Protein AF-A0A1V8SUC1-F1 (afdb_monomer)

pLDDT: mean 77.61, std 14.6, range [40.81, 97.5]

Secondary structure (DSSP, 8-state):
--HHHHHHHHHHHHHHHHHHHHHHIIIIIGGGGTTS-HHHHHHHHHHHHHHHHHHHHHHHHHHHHHHHHHHHH-GGGHHHHHHHHHHHHHHHHIIIIIIHHHHHHHHHHTT-HHHHTSTTHHHHHHHHHHHHHHHHHHHHHHHHHHHHHHHHHHSPPTTS-HHHHHHHHHHHHHTTT-STT--HHHHHTTTT-HHHHHHHHHHHHHHHHHHH--HHHHHHHHHHHHHHHHHHHHHHHH-SS-HHHHHHHHHHHHHHHHHHHHHHS--SSSS-TTHHHHHHHHHHHHT-SS--HHHHHHHHHHHHHHHHHHHHH--STTHHHHHHHHHHH--HHHHHHHHHHHHHHHHHHHHHHHHHHHTT-S--SS-HHHHHHHHHHHHHHHHHHHS---STTSSTTSSS--

Foldseek 3Di:
DDPLVVLLVLQQVLLVVLLVLLQCCLPPPLVVLLPPQLLPNLVVLLVSVVVCCVVNVVSLVSNLVSLCVNLVVPVVLNVLSVLLSVLSVVLVCLCVPPLVVLNVVSNVSNPDPPLSPDPCSSVSNSVSSNVSSVSSNVNSVSSNSSSVSSVCVVDVHPPDDPQVVLLVVLLVVVVVPPALQFHCVLLVVLVPALLLSLLSLLQSLLVCCVVVVDVVSVVSSVVSLVSNVVSLVVVVVPPPPVCLVCLLVQLNSLVSNQRCCQPRPDDPDNGRPCVVVNQVSLVSQVPDPDRDPSNLRSLSSCLVVLLVVCLVPLDQVCLVSNCVSQVSVVPPVSNLSSVLSSVLSVLVVLVVVVVVCVVVDDDDPDDNVVSVVVNVVSVVVVVVVVPPPPDDPPPVPPPDDD

Radius of gyration: 34.08 Å; Cα contacts (8 Å, |Δi|>4): 404; chains: 1; bounding box: 77×60×103 Å

Structure (mmCIF, N/CA/C/O backbone):
data_AF-A0A1V8SUC1-F1
#
_entry.id   AF-A0A1V8SUC1-F1
#
loop_
_atom_site.group_PDB
_atom_site.id
_atom_site.type_symbol
_atom_site.label_atom_id
_atom_site.label_alt_id
_atom_site.label_comp_id
_atom_site.label_asym_id
_atom_site.label_entity_id
_atom_site.label_seq_id
_atom_site.pdbx_PDB_ins_code
_atom_site.Cartn_x
_atom_site.Cartn_y
_atom_site.Cartn_z
_atom_site.occupancy
_atom_site.B_iso_or_equiv
_atom_site.auth_seq_id
_atom_site.auth_comp_id
_atom_site.auth_asym_id
_atom_site.auth_atom_id
_atom_site.pdbx_PDB_model_num
ATOM 1 N N . MET A 1 1 ? 13.443 3.531 5.969 1.00 49.88 1 MET A N 1
ATOM 2 C CA . MET A 1 1 ? 11.975 3.545 5.802 1.00 49.88 1 MET A CA 1
ATOM 3 C C . MET A 1 1 ? 11.534 4.995 5.848 1.00 49.88 1 MET A C 1
ATOM 5 O O . MET A 1 1 ? 11.920 5.682 6.786 1.00 49.88 1 MET A O 1
ATOM 9 N N . ASP A 1 2 ? 10.796 5.466 4.845 1.00 77.12 2 ASP A N 1
ATOM 10 C CA . ASP A 1 2 ? 10.351 6.862 4.788 1.00 77.12 2 ASP A CA 1
ATOM 11 C C . ASP A 1 2 ? 9.367 7.158 5.928 1.00 77.12 2 ASP A C 1
ATOM 13 O O . ASP A 1 2 ? 8.408 6.416 6.148 1.00 77.12 2 ASP A O 1
ATOM 17 N N . LEU A 1 3 ? 9.598 8.248 6.661 1.00 77.94 3 LEU A N 1
ATOM 18 C CA . LEU A 1 3 ? 8.814 8.624 7.844 1.00 77.94 3 LEU A CA 1
ATOM 19 C C . LEU A 1 3 ? 7.289 8.731 7.578 1.00 77.94 3 LEU A C 1
ATOM 21 O O . LEU A 1 3 ? 6.513 8.285 8.426 1.00 77.94 3 LEU A O 1
ATOM 25 N N . PRO A 1 4 ? 6.814 9.206 6.404 1.00 77.69 4 PRO A N 1
ATOM 26 C CA . PRO A 1 4 ? 5.391 9.163 6.053 1.00 77.69 4 PRO A CA 1
ATOM 27 C C . PRO A 1 4 ? 4.827 7.748 5.888 1.00 77.69 4 PRO A C 1
ATOM 29 O O . PRO A 1 4 ? 3.684 7.504 6.268 1.00 77.69 4 PRO A O 1
ATOM 32 N N . LEU A 1 5 ? 5.608 6.805 5.355 1.00 77.69 5 LEU A N 1
ATOM 33 C CA . LEU A 1 5 ? 5.173 5.415 5.219 1.00 77.69 5 LEU A CA 1
ATOM 34 C C . LEU A 1 5 ? 5.042 4.761 6.599 1.00 77.69 5 LEU A C 1
ATOM 36 O O . LEU A 1 5 ? 4.023 4.141 6.892 1.00 77.69 5 LEU A O 1
ATOM 40 N N . ALA A 1 6 ? 6.026 4.973 7.478 1.00 77.25 6 ALA A N 1
ATOM 41 C CA . ALA A 1 6 ? 5.970 4.494 8.859 1.00 77.25 6 ALA A CA 1
ATOM 42 C C . ALA A 1 6 ? 4.738 5.046 9.601 1.00 77.25 6 ALA A C 1
ATOM 44 O O . ALA A 1 6 ? 4.017 4.300 10.264 1.00 77.25 6 ALA A O 1
ATOM 45 N N . ALA A 1 7 ? 4.439 6.338 9.431 1.00 85.38 7 ALA A N 1
ATOM 46 C CA . ALA A 1 7 ? 3.251 6.950 10.013 1.00 85.38 7 ALA A CA 1
ATOM 47 C C . ALA A 1 7 ? 1.945 6.350 9.459 1.00 85.38 7 ALA A C 1
ATOM 49 O O . ALA A 1 7 ? 1.011 6.146 10.229 1.00 85.38 7 ALA A O 1
ATOM 50 N N . GLN A 1 8 ? 1.871 6.006 8.167 1.00 85.44 8 GLN A N 1
ATOM 51 C CA . GLN A 1 8 ? 0.709 5.309 7.587 1.00 85.44 8 GLN A CA 1
ATOM 52 C C . GLN A 1 8 ? 0.531 3.902 8.164 1.00 85.44 8 GLN A C 1
ATOM 54 O O . GLN A 1 8 ? -0.590 3.519 8.505 1.00 85.44 8 GLN A O 1
ATOM 59 N N . MET A 1 9 ? 1.631 3.156 8.322 1.00 85.31 9 MET A N 1
ATOM 60 C CA . MET A 1 9 ? 1.613 1.811 8.908 1.00 85.31 9 MET A CA 1
ATOM 61 C C . MET A 1 9 ? 1.218 1.809 10.388 1.00 85.31 9 MET A C 1
ATOM 63 O O . MET A 1 9 ? 0.755 0.791 10.891 1.00 85.31 9 MET A O 1
ATOM 67 N N . LEU A 1 10 ? 1.358 2.939 11.085 1.00 86.31 10 LEU A N 1
ATOM 68 C CA . LEU A 1 10 ? 0.874 3.100 12.455 1.00 86.31 10 LEU A CA 1
ATOM 69 C C . LEU A 1 10 ? -0.571 3.600 12.493 1.00 86.31 10 LEU A C 1
ATOM 71 O O . LEU A 1 10 ? -1.416 2.997 13.152 1.00 86.31 10 LEU A O 1
ATOM 75 N N . ALA A 1 11 ? -0.866 4.690 11.787 1.00 87.19 11 ALA A N 1
ATOM 76 C CA . ALA A 1 11 ? -2.147 5.385 11.848 1.00 87.19 11 ALA A CA 1
ATOM 77 C C . ALA A 1 11 ? -3.321 4.480 11.449 1.00 87.19 11 ALA A C 1
ATOM 79 O O . ALA A 1 11 ? -4.307 4.366 12.180 1.00 87.19 11 ALA A O 1
ATOM 80 N N . ILE A 1 12 ? -3.195 3.803 10.307 1.00 86.62 12 ILE A N 1
ATOM 81 C CA . ILE A 1 12 ? -4.318 3.126 9.658 1.00 86.62 12 ILE A CA 1
ATOM 82 C C . ILE A 1 12 ? -4.684 1.826 10.388 1.00 86.62 12 ILE A C 1
ATOM 84 O O . ILE A 1 12 ? -5.846 1.682 10.781 1.00 86.62 12 ILE A O 1
ATOM 88 N N . PRO A 1 13 ? -3.734 0.911 10.676 1.00 88.31 13 PRO A N 1
ATOM 89 C CA . PRO A 1 13 ? -4.039 -0.287 11.455 1.00 88.31 13 PRO A CA 1
ATOM 90 C C . PRO A 1 13 ? -4.529 0.038 12.865 1.00 88.31 13 PRO A C 1
ATOM 92 O O . PRO A 1 13 ? -5.421 -0.647 13.362 1.00 88.31 13 PRO A O 1
ATOM 95 N N . SER A 1 14 ? -4.021 1.107 13.493 1.00 87.69 14 SER A N 1
ATOM 96 C CA . SER A 1 14 ? -4.481 1.506 14.828 1.00 87.69 14 SER A CA 1
ATOM 97 C C . SER A 1 14 ? -5.975 1.828 14.852 1.00 87.69 14 SER A C 1
ATOM 99 O O . SER A 1 14 ? -6.650 1.437 15.798 1.00 87.69 14 SER A O 1
ATOM 101 N N . GLY A 1 15 ? -6.527 2.463 13.810 1.00 88.69 15 GLY A N 1
ATOM 102 C CA . GLY A 1 15 ? -7.973 2.703 13.705 1.00 88.69 15 GLY A CA 1
ATOM 103 C C . GLY A 1 15 ? -8.790 1.404 13.715 1.00 88.69 15 GLY A C 1
ATOM 104 O O . GLY A 1 15 ? -9.764 1.280 14.461 1.00 88.69 15 GLY A O 1
ATOM 105 N N . PHE A 1 16 ? -8.346 0.391 12.964 1.00 87.69 16 PHE A N 1
ATOM 106 C CA . PHE A 1 16 ? -8.996 -0.924 12.931 1.00 87.69 16 PHE A CA 1
ATOM 107 C C . PHE A 1 16 ? -8.853 -1.693 14.239 1.00 87.69 16 PHE A C 1
ATOM 109 O O . PHE A 1 16 ? -9.832 -2.275 14.709 1.00 87.69 16 PHE A O 1
ATOM 116 N N . ILE A 1 17 ? -7.665 -1.683 14.845 1.00 86.81 17 ILE A N 1
ATOM 117 C CA . ILE A 1 17 ? -7.413 -2.367 16.117 1.00 86.81 17 ILE A CA 1
ATOM 118 C C . ILE A 1 17 ? -8.245 -1.721 17.223 1.00 86.81 17 ILE A C 1
ATOM 120 O O . ILE A 1 17 ? -8.962 -2.427 17.927 1.00 86.81 17 ILE A O 1
ATOM 124 N N . LEU A 1 18 ? -8.225 -0.390 17.341 1.00 88.44 18 LEU A N 1
ATOM 125 C CA . LEU A 1 18 ? -9.036 0.343 18.313 1.00 88.44 18 LEU A CA 1
ATOM 126 C C . LEU A 1 18 ? -10.529 0.076 18.099 1.00 88.44 18 LEU A C 1
ATOM 128 O O . LEU A 1 18 ? -11.247 -0.214 19.056 1.00 88.44 18 LEU A O 1
ATOM 132 N N . GLY A 1 19 ? -11.008 0.137 16.856 1.00 87.88 19 GLY A N 1
ATOM 133 C CA . GLY A 1 19 ? -12.399 -0.155 16.517 1.00 87.88 19 GLY A CA 1
ATOM 134 C C . GLY A 1 19 ? -12.823 -1.568 16.917 1.00 87.88 19 GLY A C 1
ATOM 135 O O . GLY A 1 19 ? -13.803 -1.748 17.644 1.00 87.88 19 GLY A O 1
ATOM 136 N N . SER A 1 20 ? -12.028 -2.559 16.514 1.00 83.62 20 SER A N 1
ATOM 137 C CA . SER A 1 20 ? -12.277 -3.979 16.781 1.00 83.62 20 SER A CA 1
ATOM 138 C C . SER A 1 20 ? -12.197 -4.301 18.268 1.00 83.62 20 SER A C 1
ATOM 140 O O . SER A 1 20 ? -13.056 -5.007 18.783 1.00 83.62 20 SER A O 1
ATOM 142 N N . TYR A 1 21 ? -11.220 -3.739 18.985 1.00 85.81 21 TYR A N 1
ATOM 143 C CA . TYR A 1 21 ? -11.083 -3.928 20.427 1.00 85.81 21 TYR A CA 1
ATOM 144 C C . TYR A 1 21 ? -12.356 -3.479 21.151 1.00 85.81 21 TYR A C 1
ATOM 146 O O . TYR A 1 21 ? -12.912 -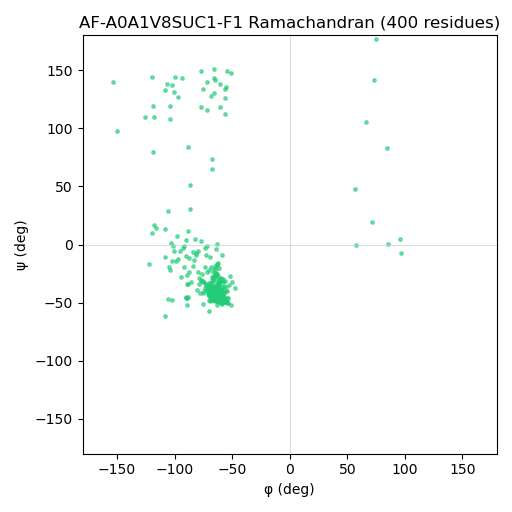4.227 21.949 1.00 85.81 21 TYR A O 1
ATOM 154 N N . ASN A 1 22 ? -12.881 -2.292 20.827 1.00 85.19 22 ASN A N 1
ATOM 155 C CA . ASN A 1 22 ? -14.123 -1.815 21.436 1.00 85.19 22 ASN A CA 1
ATOM 156 C C . ASN A 1 22 ? -15.319 -2.729 21.088 1.00 85.19 22 ASN A C 1
ATOM 158 O O . ASN A 1 22 ? -16.094 -3.079 21.977 1.00 85.19 22 ASN A O 1
ATOM 162 N N . ALA A 1 23 ? -15.446 -3.174 19.835 1.00 82.44 23 ALA A N 1
ATOM 163 C CA . ALA A 1 23 ? -16.542 -4.050 19.415 1.00 82.44 23 ALA A CA 1
ATOM 164 C C . ALA A 1 23 ? -16.494 -5.442 20.076 1.00 82.44 23 ALA A C 1
ATOM 166 O O . ALA A 1 23 ? -17.511 -5.916 20.577 1.00 82.44 23 ALA A O 1
ATOM 167 N N . VAL A 1 24 ? -15.319 -6.076 20.144 1.00 81.44 24 VAL A N 1
ATOM 168 C CA . VAL A 1 24 ? -15.150 -7.450 20.648 1.00 81.44 24 VAL A CA 1
ATOM 169 C C . VAL A 1 24 ? -15.570 -7.579 22.112 1.00 81.44 24 VAL A C 1
ATOM 171 O O . VAL A 1 24 ? -16.297 -8.511 22.448 1.00 81.44 24 VAL A O 1
ATOM 174 N N . PHE A 1 25 ? -15.183 -6.647 22.989 1.00 81.75 25 PHE A N 1
ATOM 175 C CA . PHE A 1 25 ? -15.621 -6.696 24.392 1.00 81.75 25 PHE A CA 1
ATOM 176 C C . PHE A 1 25 ? -17.131 -6.471 24.530 1.00 81.75 25 PHE A C 1
ATOM 178 O O . PHE A 1 25 ? -17.792 -7.162 25.309 1.00 81.75 25 PHE A O 1
ATOM 185 N N . SER A 1 26 ? -17.679 -5.541 23.747 1.00 87.06 26 SER A N 1
ATOM 186 C CA . SER A 1 26 ? -19.110 -5.232 23.726 1.00 87.06 26 SER A CA 1
ATOM 187 C C . SER A 1 26 ? -19.977 -6.370 23.183 1.00 87.06 26 SER A C 1
ATOM 189 O O . SER A 1 26 ? -21.116 -6.515 23.617 1.00 87.06 26 SER A O 1
ATOM 191 N N . GLN A 1 27 ? -19.450 -7.174 22.259 1.00 83.06 27 GLN A N 1
ATOM 192 C CA . GLN A 1 27 ? -20.165 -8.291 21.645 1.00 83.06 27 GLN A CA 1
ATOM 193 C C . GLN A 1 27 ? -19.989 -9.595 22.429 1.00 83.06 27 GLN A C 1
ATOM 195 O O . GLN A 1 27 ? -20.963 -10.299 22.680 1.00 83.06 27 GLN A O 1
ATOM 200 N N . ASN A 1 28 ? -18.755 -9.916 22.826 1.00 77.19 28 ASN A N 1
ATOM 201 C CA . ASN A 1 28 ? -18.405 -11.259 23.292 1.00 77.19 28 ASN A CA 1
ATOM 202 C C . ASN A 1 28 ? -18.248 -11.361 24.811 1.00 77.19 28 ASN A C 1
ATOM 204 O O . ASN A 1 28 ? -18.359 -12.455 25.352 1.00 77.19 28 ASN A O 1
ATOM 208 N N . VAL A 1 29 ? -17.993 -10.256 25.522 1.00 84.75 29 VAL A N 1
ATOM 209 C CA . VAL A 1 29 ? -17.687 -10.302 26.964 1.00 84.75 29 VAL A CA 1
ATOM 210 C C . VAL A 1 29 ? -18.843 -9.762 27.793 1.00 84.75 29 VAL A C 1
ATOM 212 O O . VAL A 1 29 ? -19.428 -10.497 28.584 1.00 84.75 29 VAL A O 1
ATOM 215 N N . ILE A 1 30 ? -19.208 -8.493 27.603 1.00 92.00 30 ILE A N 1
ATOM 216 C CA . ILE A 1 30 ? -20.167 -7.817 28.488 1.00 92.00 30 ILE A CA 1
ATOM 217 C C . ILE A 1 30 ? -21.575 -8.438 28.481 1.00 92.00 30 ILE A C 1
ATOM 219 O O . ILE A 1 30 ? -22.154 -8.530 29.563 1.00 92.00 30 ILE A O 1
ATOM 223 N N . PRO A 1 31 ? -22.137 -8.924 27.355 1.00 92.50 31 PRO A N 1
ATOM 224 C CA . PRO A 1 31 ? -23.471 -9.526 27.370 1.00 92.50 31 PRO A CA 1
ATOM 225 C C . PRO A 1 31 ? -23.605 -10.747 28.288 1.00 92.50 31 PRO A C 1
ATOM 227 O O . PRO A 1 31 ? -24.658 -10.952 28.888 1.00 92.50 31 PRO A O 1
ATOM 230 N N . HIS A 1 32 ? -22.524 -11.511 28.480 1.00 92.06 32 HIS A N 1
ATOM 231 C CA . HIS A 1 32 ? -22.504 -12.645 29.409 1.00 92.06 32 HIS A CA 1
ATOM 232 C C . HIS A 1 32 ? -22.598 -12.211 30.879 1.00 92.06 32 HIS A C 1
ATOM 234 O O . HIS A 1 32 ? -22.980 -13.007 31.734 1.00 92.06 32 HIS A O 1
ATOM 240 N N . LEU A 1 33 ? -22.295 -10.943 31.178 1.00 94.00 33 LEU A N 1
ATOM 241 C CA . LEU A 1 33 ? -22.398 -10.371 32.519 1.00 94.00 33 LEU A CA 1
ATOM 242 C C . LEU A 1 33 ? -23.822 -9.914 32.865 1.00 94.00 33 LEU A C 1
ATOM 244 O O . LEU A 1 33 ? -24.090 -9.658 34.034 1.00 94.00 33 LEU A O 1
ATOM 248 N N . TYR A 1 34 ? -24.741 -9.820 31.895 1.00 95.38 34 TYR A N 1
ATOM 249 C CA . TYR A 1 34 ? -26.107 -9.336 32.144 1.00 95.38 34 TYR A CA 1
ATOM 250 C C . TYR A 1 34 ? -26.932 -10.260 33.038 1.00 95.38 34 TYR A C 1
ATOM 252 O O . TYR A 1 34 ? -27.829 -9.795 33.732 1.00 95.38 34 TYR A O 1
ATOM 260 N N . ASN A 1 35 ? -26.622 -11.554 33.018 1.00 93.50 35 ASN A N 1
ATOM 261 C CA . ASN A 1 35 ? -27.323 -12.564 33.808 1.00 93.50 35 ASN A CA 1
ATOM 262 C C . ASN A 1 35 ? -26.572 -12.907 35.104 1.00 93.50 35 ASN A C 1
ATOM 264 O O . ASN A 1 35 ? -26.927 -13.869 35.780 1.00 93.50 35 ASN A O 1
ATOM 268 N N . GLN A 1 36 ? -25.506 -12.168 35.420 1.00 96.00 36 GLN A N 1
ATOM 269 C CA . GLN A 1 36 ? -24.702 -12.375 36.619 1.00 96.00 36 GLN A CA 1
ATOM 270 C C . GLN A 1 36 ? -25.098 -11.362 37.701 1.00 96.00 36 GLN A C 1
ATOM 272 O O . GLN A 1 36 ? -25.347 -10.199 37.367 1.00 96.00 36 GLN A O 1
ATOM 277 N N . PRO A 1 37 ? -25.090 -11.751 38.989 1.00 95.81 37 PRO A N 1
ATOM 278 C CA . PRO A 1 37 ? -25.285 -10.814 40.093 1.00 95.81 37 PRO A CA 1
ATOM 279 C C . PRO A 1 37 ? -24.294 -9.644 40.028 1.00 95.81 37 PRO A C 1
ATOM 281 O O . PRO A 1 37 ? -23.153 -9.815 39.584 1.00 95.81 37 PRO A O 1
ATOM 284 N N . ALA A 1 38 ? -24.682 -8.464 40.516 1.00 95.25 38 ALA A N 1
ATOM 285 C CA . ALA A 1 38 ? -23.844 -7.262 40.553 1.00 95.25 38 ALA A CA 1
ATOM 286 C C . ALA A 1 38 ? -22.515 -7.493 41.289 1.00 95.25 38 ALA A C 1
ATOM 288 O O . ALA A 1 38 ? -21.490 -6.921 40.909 1.00 95.25 38 ALA A O 1
ATOM 289 N N . SER A 1 39 ? -22.516 -8.381 42.290 1.00 95.19 39 SER A N 1
ATOM 290 C CA . SER A 1 39 ? -21.327 -8.795 43.047 1.00 95.19 39 SER A CA 1
ATOM 291 C C . SER A 1 39 ? -20.284 -9.519 42.191 1.00 95.19 39 SER A C 1
ATOM 293 O O . SER A 1 39 ? -19.109 -9.540 42.547 1.00 95.19 39 SER A O 1
ATOM 295 N N . VAL A 1 40 ? -20.690 -10.074 41.046 1.00 96.25 40 VAL A N 1
ATOM 296 C CA . VAL A 1 40 ? -19.823 -10.773 40.089 1.00 96.25 40 VAL A CA 1
ATOM 297 C C . VAL A 1 40 ? -19.574 -9.915 38.848 1.00 96.25 40 VAL A C 1
ATOM 299 O O . VAL A 1 40 ? -18.433 -9.768 38.409 1.00 96.25 40 VAL A O 1
ATOM 302 N N . SER A 1 41 ? -20.621 -9.315 38.276 1.00 96.62 41 SER A N 1
ATOM 303 C CA . SER A 1 41 ? -20.525 -8.575 37.014 1.00 96.62 41 SER A CA 1
ATOM 304 C C . SER A 1 41 ? -19.719 -7.279 37.142 1.00 96.62 41 SER A C 1
ATOM 306 O O . SER A 1 41 ? -18.897 -6.981 36.270 1.00 96.62 41 SER A O 1
ATOM 308 N N . THR A 1 42 ? -19.895 -6.521 38.229 1.00 96.75 42 THR A N 1
ATOM 309 C CA . THR A 1 42 ? -19.258 -5.202 38.378 1.00 96.75 42 THR A CA 1
ATOM 310 C C . THR A 1 42 ? -17.750 -5.263 38.664 1.00 96.75 42 THR A C 1
ATOM 312 O O . THR A 1 42 ? -17.023 -4.475 38.048 1.00 96.75 42 THR A O 1
ATOM 315 N N . PRO A 1 43 ? -17.202 -6.210 39.461 1.00 96.44 43 PRO A N 1
ATOM 316 C CA . PRO A 1 43 ? -15.750 -6.366 39.583 1.00 96.44 43 PRO A CA 1
ATOM 317 C C . PRO A 1 43 ? -15.084 -6.846 38.288 1.00 96.44 43 PRO A C 1
ATOM 319 O O . PRO A 1 43 ? -14.004 -6.362 37.935 1.00 96.44 43 PRO A O 1
ATOM 322 N N . ILE A 1 44 ? -15.729 -7.756 37.541 1.00 95.19 44 ILE A N 1
ATOM 323 C CA . ILE A 1 44 ? -15.230 -8.199 36.229 1.00 95.19 44 ILE A CA 1
ATOM 324 C C . ILE A 1 44 ? -15.182 -7.010 35.267 1.00 95.19 44 ILE A C 1
ATOM 326 O O . ILE A 1 44 ? -14.148 -6.771 34.639 1.00 95.19 44 ILE A O 1
ATOM 330 N N . PHE A 1 45 ? -16.259 -6.223 35.201 1.00 95.38 45 PHE A N 1
ATOM 331 C CA . PHE A 1 45 ? -16.299 -4.996 34.411 1.00 95.38 45 PHE A CA 1
ATOM 332 C C . PHE A 1 45 ? -15.173 -4.029 34.798 1.00 95.38 45 PHE A C 1
ATOM 334 O O . PHE A 1 45 ? -14.446 -3.563 33.922 1.00 95.38 45 PHE A O 1
ATOM 341 N N . ALA A 1 46 ? -14.982 -3.759 36.093 1.00 95.06 46 ALA A N 1
ATOM 342 C CA . ALA A 1 46 ? -13.943 -2.848 36.567 1.00 95.06 46 ALA A CA 1
ATOM 343 C C . ALA A 1 46 ? -12.539 -3.309 36.137 1.00 95.06 46 ALA A C 1
ATOM 345 O O . ALA A 1 46 ? -11.717 -2.494 35.713 1.00 95.06 46 ALA A O 1
ATOM 346 N N . LYS A 1 47 ? -12.266 -4.619 36.184 1.00 92.88 47 LYS A N 1
ATOM 347 C CA . LYS A 1 47 ? -10.999 -5.192 35.712 1.00 92.88 47 LYS A CA 1
ATOM 348 C C . LYS A 1 47 ? -10.826 -5.023 34.200 1.00 92.88 47 LYS A C 1
ATOM 350 O O . LYS A 1 47 ? -9.778 -4.548 33.767 1.00 92.88 47 LYS A O 1
ATOM 355 N N . VAL A 1 48 ? -11.850 -5.358 33.411 1.00 90.00 48 VAL A N 1
ATOM 356 C CA . VAL A 1 48 ? -11.843 -5.189 31.945 1.00 90.00 48 VAL A CA 1
ATOM 357 C C . VAL A 1 48 ? -11.620 -3.725 31.566 1.00 90.00 48 VAL A C 1
ATOM 359 O O . VAL A 1 48 ? -10.781 -3.433 30.718 1.00 90.00 48 VAL A O 1
ATOM 362 N N . PHE A 1 49 ? -12.314 -2.797 32.226 1.00 91.31 49 PHE A N 1
ATOM 363 C CA . PHE A 1 49 ? -12.190 -1.368 31.962 1.00 91.31 49 PHE A CA 1
ATOM 364 C C . PHE A 1 49 ? -10.780 -0.841 32.256 1.00 91.31 49 PHE A C 1
ATOM 366 O O . PHE A 1 49 ? -10.193 -0.170 31.409 1.00 91.31 49 PHE A O 1
ATOM 373 N N . ASN A 1 50 ? -10.215 -1.167 33.422 1.00 91.19 50 ASN A N 1
ATOM 374 C CA . ASN A 1 50 ? -8.891 -0.676 33.811 1.00 91.19 50 ASN A CA 1
ATOM 375 C C . ASN A 1 50 ? -7.774 -1.254 32.930 1.00 91.19 50 ASN A C 1
ATOM 377 O O . ASN A 1 50 ? -6.879 -0.515 32.523 1.00 91.19 50 ASN A O 1
ATOM 381 N N . ILE A 1 51 ? -7.846 -2.543 32.575 1.00 88.62 51 ILE A N 1
ATOM 382 C CA . ILE A 1 51 ? -6.899 -3.152 31.626 1.00 88.62 51 ILE A C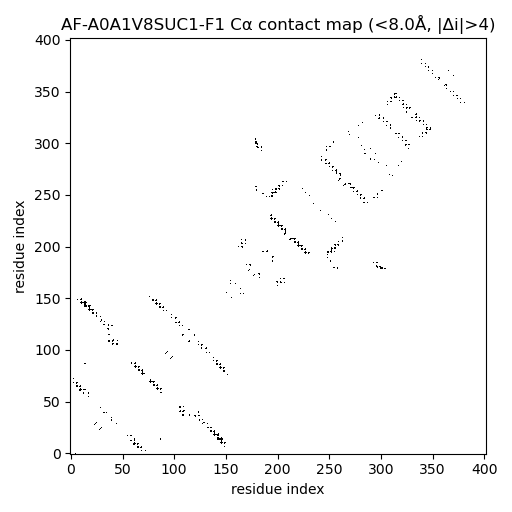A 1
ATOM 383 C C . ILE A 1 51 ? -7.049 -2.502 30.247 1.00 88.62 51 ILE A C 1
ATOM 385 O O . ILE A 1 51 ? -6.058 -2.095 29.643 1.00 88.62 51 ILE A O 1
ATOM 389 N N . GLY A 1 52 ? -8.286 -2.336 29.774 1.00 85.62 52 GLY A N 1
ATOM 390 C CA . GLY A 1 52 ? -8.566 -1.690 28.497 1.00 85.62 52 GLY A CA 1
ATOM 391 C C . GLY A 1 52 ? -8.037 -0.260 28.431 1.00 85.62 52 GLY A C 1
ATOM 392 O O . GLY A 1 52 ? -7.460 0.126 27.419 1.00 85.62 52 GLY A O 1
ATOM 393 N N . ALA A 1 53 ? -8.154 0.519 29.509 1.00 87.38 53 ALA A N 1
ATOM 394 C CA . ALA A 1 53 ? -7.624 1.880 29.571 1.00 87.38 53 ALA A CA 1
ATOM 395 C C . ALA A 1 53 ? -6.096 1.927 29.382 1.00 87.38 53 ALA A C 1
ATOM 397 O O . ALA A 1 53 ? -5.604 2.798 28.662 1.00 87.38 53 ALA A O 1
ATOM 398 N N . LEU A 1 54 ? -5.359 0.967 29.956 1.00 88.25 54 LEU A N 1
ATOM 399 C CA . LEU A 1 54 ? -3.902 0.863 29.810 1.00 88.25 54 LEU A CA 1
ATOM 400 C C . LEU A 1 54 ? -3.465 0.503 28.382 1.00 88.25 54 LEU A C 1
ATOM 402 O O . LEU A 1 54 ? -2.373 0.879 27.971 1.00 88.25 54 LEU A O 1
ATOM 406 N N . THR A 1 55 ? -4.303 -0.200 27.615 1.00 84.81 55 THR A N 1
ATOM 407 C CA . THR A 1 55 ? -4.000 -0.574 26.223 1.00 84.81 55 THR A CA 1
ATOM 408 C C . THR A 1 55 ? -4.479 0.471 25.213 1.00 84.81 55 THR A C 1
ATOM 410 O O . THR A 1 55 ? -3.743 0.849 24.303 1.00 84.81 55 THR A O 1
ATOM 413 N N . ILE A 1 56 ? -5.716 0.951 25.363 1.00 87.75 56 ILE A N 1
ATOM 414 C CA . ILE A 1 56 ? -6.372 1.836 24.394 1.00 87.75 56 ILE A CA 1
ATOM 415 C C . ILE A 1 56 ? -5.749 3.232 24.416 1.00 87.75 56 ILE A C 1
ATOM 417 O O . ILE A 1 56 ? -5.534 3.805 23.351 1.00 87.75 56 ILE A O 1
ATOM 421 N N . ALA A 1 57 ? -5.458 3.799 25.593 1.00 88.00 57 ALA A N 1
ATOM 422 C CA . ALA A 1 57 ? -5.017 5.192 25.682 1.00 88.00 57 ALA A CA 1
ATOM 423 C C . ALA A 1 57 ? -3.662 5.454 24.988 1.00 88.00 57 ALA A C 1
ATOM 425 O O . ALA A 1 57 ? -3.585 6.415 24.214 1.00 88.00 57 ALA A O 1
ATOM 426 N N . PRO A 1 58 ? -2.618 4.614 25.163 1.00 88.56 58 PRO A N 1
ATOM 427 C CA . PRO A 1 58 ? -1.375 4.772 24.408 1.00 88.56 58 PRO A CA 1
ATOM 428 C C . PRO A 1 58 ? -1.590 4.612 22.901 1.00 88.56 58 PRO A C 1
ATOM 430 O O . PRO A 1 58 ? -1.148 5.455 22.126 1.00 88.56 58 PRO A O 1
ATOM 433 N N . MET A 1 59 ? -2.341 3.587 22.485 1.00 88.88 59 MET A N 1
ATOM 434 C CA . MET A 1 59 ? -2.599 3.310 21.069 1.00 88.88 59 MET A CA 1
ATOM 435 C C . MET A 1 59 ? -3.370 4.446 20.387 1.00 88.88 59 MET A C 1
ATOM 437 O O . MET A 1 59 ? -2.995 4.877 19.298 1.00 88.88 59 MET A O 1
ATOM 441 N N . ALA A 1 60 ? -4.406 4.980 21.039 1.00 91.44 60 ALA A N 1
ATOM 442 C CA . ALA A 1 60 ? -5.149 6.136 20.551 1.00 91.44 60 ALA A CA 1
ATOM 443 C C . ALA A 1 60 ? -4.249 7.374 20.447 1.00 91.44 60 ALA A C 1
ATOM 445 O O . ALA A 1 60 ? -4.299 8.079 19.443 1.00 91.44 60 ALA A O 1
ATOM 446 N N . SER A 1 61 ? -3.378 7.607 21.433 1.00 92.31 61 SER A N 1
ATOM 447 C CA . SER A 1 61 ? -2.438 8.736 21.418 1.00 92.31 61 SER A CA 1
ATOM 448 C C . SER A 1 61 ? -1.465 8.641 20.240 1.00 92.31 61 SER A C 1
ATOM 450 O O . SER A 1 61 ? -1.320 9.596 19.476 1.00 92.31 61 SER A O 1
ATOM 452 N N . THR A 1 62 ? -0.856 7.471 20.033 1.00 91.44 62 THR A N 1
ATOM 453 C CA . THR A 1 62 ? 0.028 7.216 18.888 1.00 91.44 62 THR A CA 1
ATOM 454 C C . THR A 1 62 ? -0.715 7.374 17.563 1.00 91.44 62 THR A C 1
ATOM 456 O O . THR A 1 62 ? -0.193 8.008 16.647 1.00 91.44 62 THR A O 1
ATOM 459 N N . ALA A 1 63 ? -1.945 6.865 17.462 1.00 91.81 63 ALA A N 1
ATOM 460 C CA . ALA A 1 63 ? -2.765 7.000 16.263 1.00 91.81 63 ALA A CA 1
ATOM 461 C C . ALA A 1 63 ? -3.098 8.467 15.954 1.00 91.81 63 ALA A C 1
ATOM 463 O O . ALA A 1 63 ? -2.987 8.881 14.802 1.00 91.81 63 ALA A O 1
ATOM 464 N N . ILE A 1 64 ? -3.467 9.268 16.959 1.00 94.50 64 ILE A N 1
ATOM 465 C CA . ILE A 1 64 ? -3.751 10.703 16.794 1.00 94.50 64 ILE A CA 1
ATOM 466 C C . ILE A 1 64 ? -2.509 11.430 16.278 1.00 94.50 64 ILE A C 1
ATOM 468 O O . ILE A 1 64 ? -2.598 12.162 15.293 1.00 94.50 64 ILE A O 1
ATOM 472 N N . ILE A 1 65 ? -1.348 11.197 16.900 1.00 94.94 65 ILE A N 1
ATOM 473 C CA . ILE A 1 65 ? -0.082 11.830 16.505 1.00 94.94 65 ILE A CA 1
ATOM 474 C C . ILE A 1 65 ? 0.295 11.430 15.075 1.00 94.94 65 ILE A C 1
ATOM 476 O O . ILE A 1 65 ? 0.650 12.292 14.272 1.00 94.94 65 ILE A O 1
ATOM 480 N N . ALA A 1 66 ? 0.169 10.148 14.727 1.00 93.50 66 ALA A N 1
ATOM 481 C CA . ALA A 1 66 ? 0.481 9.656 13.390 1.00 93.50 66 ALA A CA 1
ATOM 482 C C . ALA A 1 66 ? -0.436 10.276 12.320 1.00 93.50 66 ALA A C 1
ATOM 484 O O . ALA A 1 66 ? 0.053 10.751 11.294 1.00 93.50 66 ALA A O 1
ATOM 485 N N . HIS A 1 67 ? -1.749 10.361 12.568 1.00 93.31 67 HIS A N 1
ATOM 486 C CA . HIS A 1 67 ? -2.676 11.041 11.657 1.00 93.31 67 HIS A CA 1
ATOM 487 C C . HIS A 1 67 ? -2.389 12.547 11.556 1.00 93.31 67 HIS A C 1
ATOM 489 O O . HIS A 1 67 ? -2.383 13.095 10.455 1.00 93.31 67 HIS A O 1
ATOM 495 N N . ALA A 1 68 ? -2.096 13.225 12.668 1.00 93.75 68 ALA A N 1
ATOM 496 C CA . ALA A 1 68 ? -1.754 14.647 12.662 1.00 93.75 68 ALA A CA 1
ATOM 497 C C . ALA A 1 68 ? -0.468 14.926 11.863 1.00 93.75 68 ALA A C 1
ATOM 499 O O . ALA A 1 68 ? -0.424 15.854 11.053 1.00 93.75 68 ALA A O 1
ATOM 500 N N . TYR A 1 69 ? 0.552 14.079 12.024 1.00 94.12 69 TYR A N 1
ATOM 501 C CA . TYR A 1 69 ? 1.788 14.147 11.248 1.00 94.12 69 TYR A CA 1
ATOM 502 C C . TYR A 1 69 ? 1.535 13.963 9.744 1.00 94.12 69 TYR A C 1
ATOM 504 O O . TYR A 1 69 ? 2.058 14.719 8.920 1.00 94.12 69 TYR A O 1
ATOM 512 N N . LEU A 1 70 ? 0.693 12.999 9.364 1.00 90.12 70 LEU A N 1
ATOM 513 C CA . LEU A 1 70 ? 0.324 12.773 7.965 1.00 90.12 70 LEU A CA 1
ATOM 514 C C . LEU A 1 70 ? -0.484 13.936 7.377 1.00 90.12 70 LEU A C 1
ATOM 516 O O . LEU A 1 70 ? -0.255 14.325 6.233 1.00 90.12 70 LEU A O 1
ATOM 520 N N . ALA A 1 71 ? -1.375 14.547 8.159 1.00 92.00 71 ALA A N 1
ATOM 521 C CA . ALA A 1 71 ? -2.116 15.736 7.744 1.00 92.00 71 ALA A CA 1
ATOM 522 C C . ALA A 1 71 ? -1.193 16.941 7.483 1.00 92.00 71 ALA A C 1
ATOM 524 O O . ALA A 1 71 ? -1.419 17.722 6.550 1.00 92.00 71 ALA A O 1
ATOM 525 N N . TYR A 1 72 ? -0.145 17.082 8.298 1.00 91.31 72 TYR A N 1
ATOM 526 C CA . TYR A 1 72 ? 0.865 18.124 8.146 1.00 91.31 72 TYR A CA 1
ATOM 527 C C . TYR A 1 72 ? 1.733 17.898 6.901 1.00 91.31 72 TYR A C 1
ATOM 529 O O . TYR A 1 72 ? 1.893 18.807 6.086 1.00 91.31 72 TYR A O 1
ATOM 537 N N . THR A 1 73 ? 2.237 16.675 6.719 1.00 88.94 73 THR A N 1
ATOM 538 C CA . THR A 1 73 ? 3.212 16.336 5.667 1.00 88.94 73 THR A CA 1
ATOM 539 C C . THR A 1 73 ? 2.609 16.019 4.298 1.00 88.94 73 THR A C 1
ATOM 541 O O . THR A 1 73 ? 3.324 16.093 3.302 1.00 88.94 73 THR A O 1
ATOM 544 N N . GLN A 1 74 ? 1.311 15.699 4.202 1.00 84.88 74 GLN A N 1
ATOM 545 C CA . GLN A 1 74 ? 0.641 15.365 2.935 1.00 84.88 74 GLN A CA 1
ATOM 546 C C . GLN A 1 74 ? -0.503 16.353 2.616 1.00 84.88 74 GLN A C 1
ATOM 548 O O . GLN A 1 74 ? -1.674 16.008 2.792 1.00 84.88 74 GLN A O 1
ATOM 553 N N . PRO A 1 75 ? -0.213 17.567 2.091 1.00 81.94 75 PRO A N 1
ATOM 554 C CA . PRO A 1 75 ? -1.219 18.610 1.846 1.00 81.94 75 PRO A CA 1
ATOM 555 C C . PRO A 1 75 ? -2.403 18.155 0.986 1.00 81.94 75 PRO A C 1
ATOM 557 O O . PRO A 1 75 ? -3.548 18.454 1.309 1.00 81.94 75 PRO A O 1
ATOM 560 N N . MET A 1 76 ? -2.140 17.361 -0.057 1.00 78.38 76 MET A N 1
ATOM 561 C CA . MET A 1 76 ? -3.169 16.825 -0.963 1.00 78.38 76 MET A CA 1
ATOM 562 C C . MET A 1 76 ? -4.142 15.849 -0.286 1.00 78.38 76 MET A C 1
ATOM 564 O O . MET A 1 76 ? -5.218 15.590 -0.812 1.00 78.38 76 MET A O 1
ATOM 568 N N . LYS A 1 77 ? -3.776 15.293 0.874 1.00 81.06 77 LYS A N 1
ATOM 569 C CA . LYS A 1 77 ? -4.578 14.316 1.631 1.00 81.06 77 LYS A CA 1
ATOM 570 C C . LYS A 1 77 ? -4.926 14.820 3.033 1.00 81.06 77 LYS A C 1
ATOM 572 O O . LYS A 1 77 ? -5.446 14.063 3.851 1.00 81.06 77 LYS A O 1
ATOM 577 N N . ARG A 1 78 ? -4.656 16.101 3.307 1.00 86.50 78 ARG A N 1
ATOM 578 C CA . ARG A 1 78 ? -4.781 16.717 4.630 1.00 86.50 78 ARG A CA 1
ATOM 579 C C . ARG A 1 78 ? -6.162 16.506 5.225 1.00 86.50 78 ARG A C 1
ATOM 581 O O . ARG A 1 78 ? -6.251 16.086 6.368 1.00 86.50 78 ARG A O 1
ATOM 588 N N . GLN A 1 79 ? -7.218 16.728 4.444 1.00 86.38 79 GLN A N 1
ATOM 589 C CA . GLN A 1 79 ? -8.592 16.589 4.923 1.00 86.38 79 GLN A CA 1
ATOM 590 C C . GLN A 1 79 ? -8.864 15.192 5.497 1.00 86.38 79 GLN A C 1
ATOM 592 O O . GLN A 1 79 ? -9.367 15.094 6.610 1.00 86.38 79 GLN A O 1
ATOM 597 N N . TYR A 1 80 ? -8.454 14.122 4.807 1.00 88.25 80 TYR A N 1
ATOM 598 C CA . TYR A 1 80 ? -8.665 12.746 5.270 1.00 88.25 80 TYR A CA 1
ATOM 599 C C . TYR A 1 80 ? -7.967 12.474 6.604 1.00 88.25 80 TYR A C 1
ATOM 601 O O . TYR A 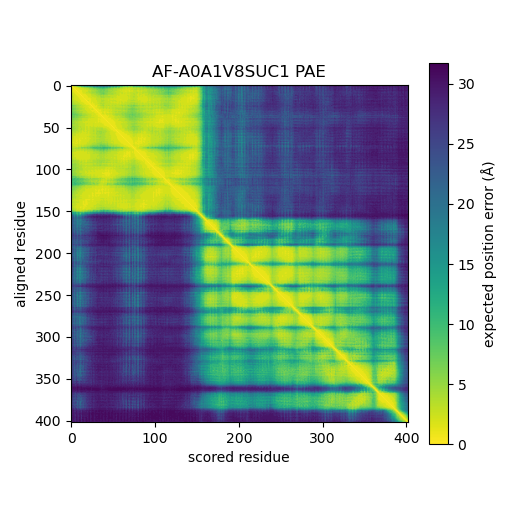1 80 ? -8.589 11.982 7.545 1.00 88.25 80 TYR A O 1
ATOM 609 N N . TYR A 1 81 ? -6.691 12.845 6.713 1.00 91.62 81 TYR A N 1
ATOM 610 C CA . TYR A 1 81 ? -5.923 12.610 7.933 1.00 91.62 81 TYR A CA 1
ATOM 611 C C . TYR A 1 81 ? -6.327 13.525 9.086 1.00 91.62 81 TYR A C 1
ATOM 613 O O . TYR A 1 81 ? -6.344 13.080 10.230 1.00 91.62 81 TYR A O 1
ATOM 621 N N . THR A 1 82 ? -6.696 14.779 8.811 1.00 93.44 82 THR A N 1
ATOM 622 C CA . THR A 1 82 ? -7.242 15.682 9.827 1.00 93.44 82 THR A CA 1
ATOM 623 C C . THR A 1 82 ? -8.557 15.132 10.365 1.00 93.44 82 THR A C 1
ATOM 625 O O . THR A 1 82 ? -8.716 15.041 11.579 1.00 93.44 82 THR A O 1
ATOM 628 N N . THR A 1 83 ? -9.479 14.700 9.498 1.00 92.81 83 THR A N 1
ATOM 629 C CA . THR A 1 83 ? -10.739 14.092 9.940 1.00 92.81 83 THR A CA 1
ATOM 630 C C . THR A 1 83 ? -10.488 12.813 10.739 1.00 92.81 83 THR A C 1
ATOM 632 O O . THR A 1 83 ? -11.079 12.647 11.801 1.00 92.81 83 THR A O 1
ATOM 635 N N . ALA A 1 84 ? -9.571 11.945 10.306 1.00 93.50 84 ALA A N 1
ATOM 636 C CA . ALA A 1 84 ? -9.220 10.733 11.046 1.00 93.50 84 ALA A CA 1
ATOM 637 C C . ALA A 1 84 ? -8.589 11.032 12.424 1.00 93.50 84 ALA A C 1
ATOM 639 O O . ALA A 1 84 ? -8.952 10.397 13.419 1.00 93.50 84 ALA A O 1
ATOM 640 N N . ALA A 1 85 ? -7.709 12.038 12.515 1.00 95.06 85 ALA A N 1
ATOM 641 C CA . ALA A 1 85 ? -7.142 12.502 13.782 1.00 95.06 85 ALA A CA 1
ATOM 642 C C . ALA A 1 85 ? -8.234 13.023 14.726 1.00 95.06 85 ALA A C 1
ATOM 644 O O . ALA A 1 85 ? -8.268 12.641 15.894 1.00 95.06 85 ALA A O 1
ATOM 645 N N . VAL A 1 86 ? -9.157 13.843 14.210 1.00 95.88 86 VAL A N 1
ATOM 646 C CA . VAL A 1 86 ? -10.281 14.395 14.979 1.00 95.88 86 VAL A CA 1
ATOM 647 C C . VAL A 1 86 ? -11.211 13.287 15.463 1.00 95.88 86 VAL A C 1
ATOM 649 O O . VAL A 1 86 ? -11.530 13.251 16.645 1.00 95.88 86 VAL A O 1
ATOM 652 N N . LEU A 1 87 ? -11.608 12.347 14.600 1.00 95.00 87 LEU A N 1
ATOM 653 C CA . LEU A 1 87 ? -12.471 11.223 14.984 1.00 95.00 87 LEU A CA 1
ATOM 654 C C . LEU A 1 87 ? -11.834 10.352 16.071 1.00 95.00 87 LEU A C 1
ATOM 656 O O . LEU A 1 87 ? -12.506 9.973 17.030 1.00 95.00 87 LEU A O 1
ATOM 660 N N . THR A 1 88 ? -10.531 10.085 15.960 1.00 93.75 88 THR A N 1
ATOM 661 C CA . THR A 1 88 ? -9.792 9.337 16.985 1.00 93.75 88 THR A CA 1
ATOM 662 C C . THR A 1 88 ? -9.716 10.132 18.291 1.00 93.75 88 THR A C 1
ATOM 664 O O . THR A 1 88 ? -9.962 9.581 19.363 1.00 93.75 88 THR A O 1
ATOM 667 N N . ALA A 1 89 ? -9.454 11.441 18.223 1.00 94.69 89 ALA A N 1
ATOM 668 C CA . ALA A 1 89 ? -9.388 12.318 19.390 1.00 94.69 89 ALA A CA 1
ATOM 669 C C . ALA A 1 89 ? -10.748 12.503 20.084 1.00 94.69 89 ALA A C 1
ATOM 671 O O . ALA A 1 89 ? -10.789 12.571 21.309 1.00 94.69 89 ALA A O 1
ATOM 672 N N . LEU A 1 90 ? -11.860 12.514 19.338 1.00 93.56 90 LEU A N 1
ATOM 673 C CA . LEU A 1 90 ? -13.229 12.622 19.867 1.00 93.56 90 LEU A CA 1
ATOM 674 C C . LEU A 1 90 ? -13.617 11.456 20.792 1.00 93.56 90 LEU A C 1
ATOM 676 O O . LEU A 1 90 ? -14.510 11.605 21.629 1.00 93.56 90 LEU A O 1
ATOM 680 N N . SER A 1 91 ? -12.919 10.319 20.717 1.00 89.50 91 SER A N 1
ATOM 681 C CA . SER A 1 91 ? -13.103 9.212 21.664 1.00 89.50 91 SER A CA 1
ATOM 682 C C . SER A 1 91 ? -12.757 9.592 23.116 1.00 89.50 91 SER A C 1
ATOM 684 O O . SER A 1 91 ? -13.331 9.028 24.058 1.00 89.50 91 SER A O 1
ATOM 686 N N . LEU A 1 92 ? -11.861 10.569 23.309 1.00 89.56 92 LEU A N 1
ATOM 687 C CA . LEU A 1 92 ? -11.423 11.053 24.619 1.00 89.56 92 LEU A CA 1
ATOM 688 C C . LEU A 1 92 ? -12.527 11.836 25.350 1.00 89.56 92 LEU A C 1
ATOM 690 O O . LEU A 1 92 ? -12.899 11.398 26.443 1.00 89.56 92 LEU A O 1
ATOM 694 N N . PRO A 1 93 ? -13.108 12.925 24.792 1.00 90.75 93 PRO A N 1
ATOM 695 C CA . PRO A 1 93 ? -14.219 13.627 25.431 1.00 90.75 93 PRO A CA 1
ATOM 696 C C . PRO A 1 93 ? -15.462 12.743 25.569 1.00 90.75 93 PRO A C 1
ATOM 698 O O . PRO A 1 93 ? -16.156 12.831 26.578 1.00 90.75 93 PRO A O 1
ATOM 701 N N . LEU A 1 94 ? -15.715 11.827 24.624 1.00 92.19 94 LEU A N 1
ATOM 702 C CA . LEU A 1 94 ? -16.786 10.837 24.765 1.00 92.19 94 LEU A CA 1
ATOM 703 C C . LEU A 1 94 ? -16.600 10.003 26.042 1.00 92.19 94 LEU A C 1
ATOM 705 O O . LEU A 1 94 ? -17.524 9.853 26.840 1.00 92.19 94 LEU A O 1
ATOM 709 N N . THR A 1 95 ? -15.388 9.497 26.270 1.00 90.88 95 THR A N 1
ATOM 710 C CA . THR A 1 95 ? -15.098 8.688 27.456 1.00 90.88 95 THR A CA 1
ATOM 711 C C . THR A 1 95 ? -15.164 9.525 28.733 1.00 90.88 95 THR A C 1
ATOM 713 O O . THR A 1 95 ? -15.756 9.079 29.714 1.00 90.88 95 THR A O 1
ATOM 716 N N . SER A 1 96 ? -14.583 10.729 28.741 1.00 89.75 96 SER A N 1
ATOM 717 C CA . SER A 1 96 ? -14.465 11.547 29.953 1.00 89.75 96 SER A CA 1
ATOM 718 C C . SER A 1 96 ? -15.768 12.225 30.381 1.00 89.75 96 SER A C 1
ATOM 720 O O . SER A 1 96 ? -15.971 12.383 31.585 1.00 89.75 96 SER A O 1
ATOM 722 N N . VAL A 1 97 ? -16.642 12.586 29.436 1.00 92.88 97 VAL A N 1
ATOM 723 C CA . VAL A 1 97 ? -17.890 13.323 29.702 1.00 92.88 97 VAL A CA 1
ATOM 724 C C . VAL A 1 97 ? -19.110 12.404 29.679 1.00 92.88 97 VAL A C 1
ATOM 726 O O . VAL A 1 97 ? -19.927 12.454 30.592 1.00 92.88 97 VAL A O 1
ATOM 729 N N . VAL A 1 98 ? -19.237 11.546 28.661 1.00 93.56 98 VAL A N 1
ATOM 730 C CA . VAL A 1 98 ? -20.469 10.766 28.432 1.00 93.56 98 VAL A CA 1
ATOM 731 C C . VAL A 1 98 ? -20.430 9.418 29.148 1.00 93.56 98 VAL A C 1
ATOM 733 O O . VAL A 1 98 ? -21.400 9.027 29.792 1.00 93.56 98 VAL A O 1
ATOM 736 N N . MET A 1 99 ? -19.312 8.694 29.054 1.00 94.38 99 MET A N 1
ATOM 737 C CA . MET A 1 99 ? -19.222 7.328 29.593 1.00 94.38 99 MET A CA 1
ATOM 738 C C . MET A 1 99 ? -18.854 7.301 31.082 1.00 94.38 99 MET A C 1
ATOM 740 O O . MET A 1 99 ? -19.271 6.405 31.820 1.00 94.38 99 MET A O 1
ATOM 744 N N . LYS A 1 100 ? -18.055 8.275 31.535 1.00 94.00 100 LYS A N 1
ATOM 745 C CA . LYS A 1 100 ? -17.455 8.294 32.876 1.00 94.00 100 LYS A CA 1
ATOM 746 C C . LYS A 1 100 ? -18.458 8.184 34.034 1.00 94.00 100 LYS A C 1
ATOM 748 O O . LYS A 1 100 ? -18.146 7.441 34.961 1.00 94.00 100 LYS A O 1
ATOM 753 N N . PRO A 1 101 ? -19.643 8.827 34.013 1.00 96.00 101 PRO A N 1
ATOM 754 C CA . PRO A 1 101 ? -20.615 8.685 35.100 1.00 96.00 101 PRO A CA 1
ATOM 755 C C . PRO A 1 101 ? -21.073 7.234 35.312 1.00 96.00 101 PRO A C 1
ATOM 757 O O . PRO A 1 101 ? -21.015 6.730 36.432 1.00 96.00 101 PRO A O 1
ATOM 760 N N . GLY A 1 102 ? -21.443 6.530 34.236 1.00 96.12 102 GLY A N 1
ATOM 761 C CA . GLY A 1 102 ? -21.864 5.126 34.312 1.00 96.12 102 GLY A CA 1
ATOM 762 C C . GLY A 1 102 ? -20.717 4.182 34.680 1.00 96.12 102 GLY A C 1
ATOM 763 O O . GLY A 1 102 ? -20.893 3.278 35.492 1.00 96.12 102 GLY A O 1
ATOM 764 N N . ILE A 1 103 ? -19.515 4.437 34.148 1.00 96.12 103 ILE A N 1
ATOM 765 C CA . ILE A 1 103 ? -18.300 3.692 34.513 1.00 96.12 103 ILE A CA 1
ATOM 766 C C . ILE A 1 103 ? -18.012 3.831 36.012 1.00 96.12 103 ILE A C 1
ATOM 768 O O . ILE A 1 103 ? -17.792 2.830 36.691 1.00 96.12 103 ILE A O 1
ATOM 772 N N . ASN A 1 104 ? -18.030 5.058 36.536 1.00 96.88 104 ASN A N 1
ATOM 773 C CA . ASN A 1 104 ? -17.778 5.318 37.949 1.00 96.88 104 ASN A CA 1
ATOM 774 C C . ASN A 1 104 ? -18.817 4.630 38.830 1.00 96.88 104 ASN A C 1
ATOM 776 O O . ASN A 1 104 ? -18.439 4.048 39.841 1.00 96.88 104 ASN A O 1
ATOM 780 N N . ARG A 1 105 ? -20.091 4.638 38.421 1.00 97.00 105 ARG A N 1
ATOM 781 C CA . ARG A 1 105 ? -21.157 3.962 39.160 1.00 97.00 105 ARG A CA 1
ATOM 782 C C . ARG A 1 105 ? -20.944 2.449 39.226 1.00 97.00 105 ARG A C 1
ATOM 784 O O . ARG A 1 105 ? -21.032 1.872 40.303 1.00 97.00 105 ARG A O 1
ATOM 791 N N . LEU A 1 106 ? -20.570 1.811 38.117 1.00 96.75 106 LEU A N 1
ATOM 792 C CA . LEU A 1 106 ? -20.225 0.383 38.100 1.00 96.75 106 LEU A CA 1
ATOM 793 C C . LEU A 1 106 ? -19.004 0.070 38.982 1.00 96.75 106 LEU A C 1
ATOM 795 O O . LEU A 1 106 ? -19.000 -0.924 39.706 1.00 96.75 106 LEU A O 1
ATOM 799 N N . ILE A 1 107 ? -17.979 0.927 38.964 1.00 96.44 107 ILE A N 1
ATOM 800 C CA . ILE A 1 107 ? -16.791 0.773 39.819 1.00 96.44 107 ILE A CA 1
ATOM 801 C C . ILE A 1 107 ? -17.141 0.973 41.300 1.00 96.44 107 ILE A C 1
ATOM 803 O O . ILE A 1 107 ? -16.603 0.270 42.153 1.00 96.44 107 ILE A O 1
ATOM 807 N N . GLU A 1 108 ? -18.028 1.907 41.626 1.00 96.62 108 GLU A N 1
ATOM 808 C CA . GLU A 1 108 ? -18.496 2.147 42.993 1.00 96.62 108 GLU A CA 1
ATOM 809 C C . GLU A 1 108 ? -19.234 0.921 43.547 1.00 96.62 108 GLU A C 1
ATOM 811 O O . GLU A 1 108 ? -18.894 0.440 44.629 1.00 96.62 108 GLU A O 1
ATOM 816 N N . ILE A 1 109 ? -20.166 0.357 42.767 1.00 95.00 109 ILE A N 1
ATOM 817 C CA . ILE A 1 109 ? -20.887 -0.876 43.122 1.00 95.00 109 ILE A CA 1
ATOM 818 C C . ILE A 1 109 ? -19.898 -2.021 43.370 1.00 95.00 109 ILE A C 1
ATOM 820 O O . ILE A 1 109 ? -20.018 -2.723 44.369 1.00 95.00 109 ILE A O 1
ATOM 824 N N . SER A 1 110 ? -18.859 -2.147 42.535 1.00 95.25 110 SER A N 1
ATOM 825 C CA . SER A 1 110 ? -17.850 -3.208 42.679 1.00 95.25 110 SER A CA 1
ATOM 826 C C . SER A 1 110 ? -17.037 -3.152 43.979 1.00 95.25 110 SER A C 1
ATOM 828 O O . SER A 1 110 ? -16.377 -4.127 44.328 1.00 95.25 110 SER A O 1
ATOM 830 N N . LYS A 1 111 ? -17.054 -2.013 44.684 1.00 95.19 111 LYS A N 1
ATOM 831 C CA . LYS A 1 111 ? -16.261 -1.768 45.897 1.00 95.19 111 LYS A CA 1
ATOM 832 C C . LYS A 1 111 ? -17.094 -1.726 47.179 1.00 95.19 111 LYS A C 1
ATOM 834 O O . LYS A 1 111 ? -16.505 -1.695 48.256 1.00 95.19 111 LYS A O 1
ATOM 839 N N . SER A 1 112 ? -18.425 -1.685 47.093 1.00 93.81 112 SER A N 1
ATOM 840 C CA . SER A 1 112 ? -19.295 -1.451 48.250 1.00 93.81 112 SER A CA 1
ATOM 841 C C . SER A 1 112 ? -20.219 -2.632 48.530 1.00 93.81 112 SER A C 1
ATOM 843 O O . SER A 1 112 ? -21.205 -2.854 47.828 1.00 93.81 112 SER A O 1
ATOM 845 N N . ASN A 1 113 ? -19.945 -3.337 49.630 1.00 91.56 113 ASN A N 1
ATOM 846 C CA . ASN A 1 113 ? -20.823 -4.395 50.138 1.00 91.56 113 ASN A CA 1
ATOM 847 C C . ASN A 1 113 ? -22.210 -3.856 50.529 1.00 91.56 113 ASN A C 1
ATOM 849 O O . ASN A 1 113 ? -23.206 -4.559 50.388 1.00 91.56 113 ASN A O 1
ATOM 853 N N . GLU A 1 114 ? -22.290 -2.597 50.970 1.00 93.31 114 GLU A N 1
ATOM 854 C CA . GLU A 1 114 ? -23.559 -1.938 51.297 1.00 93.31 114 GLU A CA 1
ATOM 855 C C . GLU A 1 114 ? -24.420 -1.707 50.054 1.00 93.31 114 GLU A C 1
ATOM 857 O O . GLU A 1 114 ? -25.628 -1.927 50.097 1.00 93.31 114 GLU A O 1
ATOM 862 N N . LEU A 1 115 ? -23.819 -1.283 48.933 1.00 91.50 115 LEU A N 1
ATOM 863 C CA . LEU A 1 115 ? -24.543 -1.122 47.667 1.00 91.50 115 LEU A CA 1
ATOM 864 C C . LEU A 1 115 ? -25.005 -2.470 47.117 1.00 91.50 115 LEU A C 1
ATOM 866 O O . LEU A 1 115 ? -26.132 -2.566 46.644 1.00 91.50 115 LEU A O 1
ATOM 870 N N . LEU A 1 116 ? -24.171 -3.506 47.227 1.00 92.44 116 LEU A N 1
ATOM 871 C CA . LEU A 1 116 ? -24.509 -4.862 46.787 1.00 92.44 116 LEU A CA 1
ATOM 872 C C . LEU A 1 116 ? -25.672 -5.482 47.575 1.00 92.44 116 LEU A C 1
ATOM 874 O O . LEU A 1 116 ? -26.373 -6.335 47.042 1.00 92.44 116 LEU A O 1
ATOM 878 N N . ALA A 1 117 ? -25.910 -5.040 48.812 1.00 90.56 117 ALA A N 1
ATOM 879 C CA . ALA A 1 117 ? -27.049 -5.474 49.617 1.00 90.56 117 ALA A CA 1
ATOM 880 C C . ALA A 1 117 ? -28.364 -4.739 49.278 1.00 90.56 117 ALA A C 1
ATOM 882 O O . ALA A 1 117 ? -29.422 -5.113 49.788 1.00 90.56 117 ALA A O 1
ATOM 883 N N . LYS A 1 118 ? -28.332 -3.684 48.444 1.00 93.69 118 LYS A N 1
ATOM 884 C CA . LYS A 1 118 ? -29.533 -2.900 48.117 1.00 93.69 118 LYS A CA 1
ATOM 885 C C . LYS A 1 118 ? -30.452 -3.653 47.145 1.00 93.69 118 LYS A C 1
ATOM 887 O O . LYS A 1 118 ? -29.988 -4.125 46.105 1.00 93.69 118 LYS A O 1
ATOM 892 N N . PRO A 1 119 ? -31.773 -3.691 47.406 1.00 91.50 119 PRO A N 1
ATOM 893 C CA . PRO A 1 119 ? -32.737 -4.223 46.448 1.00 91.50 119 PRO A CA 1
ATOM 894 C C . PRO A 1 119 ? -32.651 -3.496 45.098 1.00 91.50 119 PRO A C 1
ATOM 896 O O . PRO A 1 119 ? -32.619 -2.268 45.052 1.00 91.50 119 PRO A O 1
ATOM 899 N N . GLY A 1 120 ? -32.631 -4.253 43.997 1.00 92.81 120 GLY A N 1
ATOM 900 C CA . GLY A 1 120 ? -32.608 -3.708 42.632 1.00 92.81 120 GLY A CA 1
ATOM 901 C C . GLY A 1 120 ? -31.222 -3.356 42.076 1.00 92.81 120 GLY A C 1
ATOM 902 O O . GLY A 1 120 ? -31.137 -2.948 40.916 1.00 92.81 120 GLY A O 1
ATOM 903 N N . ILE A 1 121 ? -30.141 -3.559 42.840 1.00 95.44 121 ILE A N 1
ATOM 904 C CA . ILE A 1 121 ? -28.778 -3.224 42.394 1.00 95.44 121 ILE A CA 1
ATOM 905 C C . ILE A 1 121 ? -28.346 -4.003 41.143 1.00 95.44 121 ILE A C 1
ATOM 907 O O . ILE A 1 121 ? -27.652 -3.462 40.284 1.00 95.44 121 ILE A O 1
ATOM 911 N N . ASP A 1 122 ? -28.817 -5.242 40.989 1.00 94.31 122 ASP A N 1
ATOM 912 C CA . ASP A 1 122 ? -28.549 -6.059 39.804 1.00 94.31 122 ASP A CA 1
ATOM 913 C C . ASP A 1 122 ? -29.134 -5.416 38.539 1.00 94.31 122 ASP A C 1
ATOM 915 O O . ASP A 1 122 ? -28.454 -5.295 37.520 1.00 94.31 122 ASP A O 1
ATOM 919 N N . ALA A 1 123 ? -30.373 -4.918 38.610 1.00 95.62 123 ALA A N 1
ATOM 920 C CA . ALA A 1 123 ? -31.026 -4.244 37.489 1.00 95.62 123 ALA A CA 1
ATOM 921 C C . ALA A 1 123 ? -30.346 -2.905 37.148 1.00 95.62 123 ALA A C 1
ATOM 923 O O . ALA A 1 123 ? -30.195 -2.562 35.969 1.00 95.62 123 ALA A O 1
ATOM 924 N N . GLU A 1 124 ? -29.890 -2.168 38.166 1.00 96.38 124 GLU A N 1
ATOM 925 C CA . GLU A 1 124 ? -29.098 -0.947 37.992 1.00 96.38 124 GLU A CA 1
ATOM 926 C C . GLU A 1 124 ? -27.771 -1.253 37.273 1.00 96.38 124 GLU A C 1
ATOM 928 O O . GLU A 1 124 ? -27.454 -0.629 36.255 1.00 96.38 124 GLU A O 1
ATOM 933 N N . ALA A 1 125 ? -27.030 -2.266 37.736 1.00 96.50 125 ALA A N 1
ATOM 934 C CA . ALA A 1 125 ? -25.771 -2.690 37.131 1.00 96.50 125 ALA A CA 1
ATOM 935 C C . ALA A 1 125 ? -25.957 -3.109 35.664 1.00 96.50 125 ALA A C 1
ATOM 937 O O . ALA A 1 125 ? -25.221 -2.646 34.790 1.00 96.50 125 ALA A O 1
ATOM 938 N N . VAL A 1 126 ? -26.981 -3.913 35.358 1.00 97.50 126 VAL A N 1
ATOM 939 C CA . VAL A 1 126 ? -27.301 -4.320 33.979 1.00 97.50 126 VAL A CA 1
ATOM 940 C C . VAL A 1 126 ? -27.622 -3.115 33.093 1.00 97.50 126 VAL A C 1
ATOM 942 O O . VAL A 1 126 ? -27.185 -3.068 31.940 1.00 97.50 126 VAL A O 1
ATOM 945 N N . THR A 1 127 ? -28.339 -2.118 33.617 1.00 97.50 127 THR A N 1
ATOM 946 C CA . THR A 1 127 ? -28.668 -0.889 32.878 1.00 97.50 127 THR A CA 1
ATOM 947 C C . THR A 1 127 ? -27.402 -0.134 32.475 1.00 97.50 127 THR A C 1
ATOM 949 O O . THR A 1 127 ? -27.231 0.208 31.301 1.00 97.50 127 THR A O 1
ATOM 952 N N . PHE A 1 128 ? -26.467 0.055 33.409 1.00 97.38 128 PHE A N 1
ATOM 953 C CA . PHE A 1 128 ? -25.197 0.714 33.110 1.00 97.38 128 PHE A CA 1
ATOM 954 C C . PHE A 1 128 ? -24.290 -0.115 32.196 1.00 97.38 128 PHE A C 1
ATOM 956 O O . PHE A 1 128 ? -23.647 0.454 31.315 1.00 97.38 128 PHE A O 1
ATOM 963 N N . LEU A 1 129 ? -24.266 -1.445 32.333 1.00 96.88 129 LEU A N 1
ATOM 964 C CA . LEU A 1 129 ? -23.505 -2.317 31.432 1.00 96.88 129 LEU A CA 1
ATOM 965 C C . LEU A 1 129 ? -24.033 -2.243 29.990 1.00 96.88 129 LEU A C 1
ATOM 967 O O . LEU A 1 129 ? -23.243 -2.163 29.050 1.00 96.88 129 LEU A O 1
ATOM 971 N N . LYS A 1 130 ? -25.359 -2.226 29.794 1.00 97.06 130 LYS A N 1
ATOM 972 C CA . LYS A 1 130 ? -25.977 -2.040 28.469 1.00 97.06 130 LYS A CA 1
ATOM 973 C C . LYS A 1 130 ? -25.673 -0.660 27.888 1.00 97.06 130 LYS A C 1
ATOM 975 O O . LYS A 1 130 ? -25.289 -0.563 26.724 1.00 97.06 130 LYS A O 1
ATOM 980 N N . ALA A 1 131 ? -25.783 0.394 28.699 1.00 96.12 131 ALA A N 1
ATOM 981 C CA . ALA A 1 131 ? -25.429 1.747 28.277 1.00 96.12 131 ALA A CA 1
ATOM 982 C C . ALA A 1 131 ? -23.957 1.836 27.845 1.00 96.12 131 ALA A C 1
ATOM 984 O O . ALA A 1 131 ? -23.657 2.384 26.782 1.00 96.12 131 ALA A O 1
ATOM 985 N N . TRP A 1 132 ? -23.051 1.230 28.618 1.00 95.31 132 TRP A N 1
ATOM 986 C CA . TRP A 1 132 ? -21.632 1.166 28.283 1.00 95.31 132 TRP A CA 1
ATOM 987 C C . TRP A 1 132 ? -21.395 0.437 26.959 1.00 95.31 132 TRP A C 1
ATOM 989 O O . TRP A 1 132 ? -20.649 0.943 26.127 1.00 95.31 132 TRP A O 1
ATOM 999 N N . VAL A 1 133 ? -22.064 -0.698 26.714 1.00 94.81 133 VAL A N 1
ATOM 1000 C CA . VAL A 1 133 ? -21.955 -1.444 25.447 1.00 94.81 133 VAL A CA 1
ATOM 1001 C C . VAL A 1 133 ? -22.330 -0.573 24.249 1.00 94.81 133 VAL A C 1
ATOM 1003 O O . VAL A 1 133 ? -21.552 -0.496 23.295 1.00 94.81 133 VAL A O 1
ATOM 1006 N N . THR A 1 134 ? -23.460 0.134 24.314 1.00 94.06 134 THR A N 1
ATOM 1007 C CA . THR A 1 134 ? -23.910 1.042 23.245 1.00 94.06 134 THR A CA 1
ATOM 1008 C C . THR A 1 134 ? -22.918 2.180 23.010 1.00 94.06 134 THR A C 1
ATOM 1010 O O . THR A 1 134 ? -22.518 2.444 21.875 1.00 94.06 134 THR A O 1
ATOM 1013 N N . GLN A 1 135 ? -22.466 2.834 24.081 1.00 94.19 135 GLN A N 1
ATOM 1014 C CA . GLN A 1 135 ? -21.479 3.914 23.999 1.00 94.19 135 GLN A CA 1
ATOM 1015 C C . GLN A 1 135 ? -20.142 3.421 23.432 1.00 94.19 135 GLN A C 1
ATOM 1017 O O . GLN A 1 135 ? -19.477 4.124 22.671 1.00 94.19 135 GLN A O 1
ATOM 1022 N N . ASN A 1 136 ? -19.757 2.193 23.769 1.00 92.81 136 ASN A N 1
ATOM 1023 C CA . ASN A 1 136 ? -18.519 1.589 23.317 1.00 92.81 136 ASN A CA 1
ATOM 1024 C C . ASN A 1 136 ? -18.581 1.168 21.838 1.00 92.81 136 ASN A C 1
ATOM 1026 O O . ASN A 1 136 ? -17.584 1.316 21.135 1.00 92.81 136 ASN A O 1
ATOM 1030 N N . TYR A 1 137 ? -19.745 0.744 21.325 1.00 90.44 137 TYR A N 1
ATOM 1031 C CA . TYR A 1 137 ? -19.955 0.578 19.879 1.00 90.44 137 TYR A CA 1
ATOM 1032 C C . TYR A 1 137 ? -19.819 1.901 19.134 1.00 90.44 137 TYR A C 1
ATOM 1034 O O . TYR A 1 137 ? -19.126 1.961 18.119 1.00 90.44 137 TYR A O 1
ATOM 1042 N N . PHE A 1 138 ? -20.415 2.977 19.657 1.00 93.69 138 PHE A N 1
ATOM 1043 C CA . PHE A 1 138 ? -20.257 4.303 19.067 1.00 93.69 138 PHE A CA 1
ATOM 1044 C C . PHE A 1 138 ? -18.780 4.727 19.050 1.00 93.69 138 PHE A C 1
ATOM 1046 O O . PHE A 1 138 ? -18.256 5.088 17.996 1.00 93.69 138 PHE A O 1
ATOM 1053 N N . ARG A 1 139 ? -18.060 4.563 20.168 1.00 92.25 139 ARG A N 1
ATOM 1054 C CA . ARG A 1 139 ? -16.610 4.806 20.239 1.00 92.25 139 ARG A CA 1
ATOM 1055 C C . ARG A 1 139 ? -15.823 3.956 19.237 1.00 92.25 139 ARG A C 1
ATOM 1057 O O . ARG A 1 139 ? -14.937 4.470 18.561 1.00 92.25 139 ARG A O 1
ATOM 1064 N N . GLY A 1 140 ? -16.153 2.671 19.117 1.00 89.75 140 GLY A N 1
ATOM 1065 C CA . GLY A 1 140 ? -15.556 1.761 18.141 1.00 89.75 140 GLY A CA 1
ATOM 1066 C C . GLY A 1 140 ? -15.797 2.208 16.698 1.00 89.75 140 GLY A C 1
ATOM 1067 O O . GLY A 1 140 ? -14.871 2.178 15.891 1.00 89.75 140 GLY A O 1
ATOM 1068 N N . SER A 1 141 ? -16.999 2.701 16.387 1.00 91.31 141 SER A N 1
ATOM 1069 C CA . SER A 1 141 ? -17.348 3.200 15.053 1.00 91.31 141 SER A CA 1
ATOM 1070 C C . SER A 1 141 ? -16.523 4.424 14.649 1.00 91.31 141 SER A C 1
ATOM 1072 O O . SER A 1 141 ? -16.051 4.477 13.517 1.00 91.31 141 SER A O 1
ATOM 1074 N N . LEU A 1 142 ? -16.248 5.351 15.578 1.00 92.50 142 LEU A N 1
ATOM 1075 C CA . LEU A 1 142 ? -15.376 6.504 15.318 1.00 92.50 142 LEU A CA 1
ATOM 1076 C C . LEU A 1 142 ? -13.969 6.052 14.899 1.00 92.50 142 LEU A C 1
ATOM 1078 O O . LEU A 1 142 ? -13.423 6.554 13.916 1.00 92.50 142 LEU A O 1
ATOM 1082 N N . HIS A 1 143 ? -13.407 5.067 15.605 1.00 92.38 143 HIS A N 1
ATOM 1083 C CA . HIS A 1 143 ? -12.093 4.505 15.284 1.00 92.38 143 HIS A CA 1
ATOM 1084 C C . HIS A 1 143 ? -12.083 3.737 13.957 1.00 92.38 143 HIS A C 1
ATOM 1086 O O . HIS A 1 143 ? -11.146 3.890 13.174 1.00 92.38 143 HIS A O 1
ATOM 1092 N N . LEU A 1 144 ? -13.131 2.956 13.671 1.00 89.12 144 LEU A N 1
ATOM 1093 C CA . LEU A 1 144 ? -13.260 2.263 12.388 1.00 89.12 144 LEU A CA 1
ATOM 1094 C C . LEU A 1 144 ? -13.333 3.258 11.232 1.00 89.12 144 LEU A C 1
ATOM 1096 O O . LEU A 1 144 ? -12.593 3.104 10.266 1.00 89.12 144 LEU A O 1
ATOM 1100 N N . VAL A 1 145 ? -14.166 4.299 11.337 1.00 91.12 145 VAL A N 1
ATOM 1101 C CA . VAL A 1 145 ? -14.263 5.346 10.309 1.00 91.12 145 VAL A CA 1
ATOM 1102 C C . VAL A 1 145 ? -12.917 6.051 10.131 1.00 91.12 145 VAL A C 1
ATOM 1104 O O . VAL A 1 145 ? -12.509 6.275 8.996 1.00 91.12 145 VAL A O 1
ATOM 1107 N N . ALA A 1 146 ? -12.177 6.328 11.210 1.00 89.81 146 ALA A N 1
ATOM 1108 C CA . ALA A 1 146 ? -10.819 6.865 11.110 1.00 89.81 146 ALA A CA 1
ATOM 1109 C C . ALA A 1 146 ? -9.870 5.924 10.338 1.00 89.81 146 ALA A C 1
ATOM 1111 O O . ALA A 1 146 ? -9.160 6.379 9.442 1.00 89.81 146 ALA A O 1
ATOM 1112 N N . GLY A 1 147 ? -9.913 4.613 10.611 1.00 86.94 147 GLY A N 1
ATOM 1113 C CA . GLY A 1 147 ? -9.163 3.604 9.851 1.00 86.94 147 GLY A CA 1
ATOM 1114 C C . GLY A 1 147 ? -9.561 3.561 8.371 1.00 86.94 147 GLY A C 1
ATOM 1115 O O . GLY A 1 147 ? -8.698 3.577 7.492 1.00 86.94 147 GLY A O 1
ATOM 1116 N N . PHE A 1 148 ? -10.864 3.598 8.077 1.00 85.81 148 PHE A N 1
ATOM 1117 C CA . PHE A 1 148 ? -11.386 3.644 6.710 1.00 85.81 148 PHE A CA 1
ATOM 1118 C C . PHE A 1 148 ? -10.988 4.917 5.967 1.00 85.81 148 PHE A C 1
ATOM 1120 O O . PHE A 1 148 ? -10.674 4.824 4.789 1.00 85.81 148 PHE A O 1
ATOM 1127 N N . LEU A 1 149 ? -10.929 6.083 6.613 1.00 86.75 149 LEU A N 1
ATOM 1128 C CA . LEU A 1 149 ? -10.443 7.319 5.981 1.00 86.75 149 LEU A CA 1
ATOM 1129 C C . LEU A 1 149 ? -8.962 7.237 5.586 1.00 86.75 149 LEU A C 1
ATOM 1131 O O . LEU A 1 149 ? -8.533 7.910 4.649 1.00 86.75 149 LEU A O 1
ATOM 1135 N N . GLY A 1 150 ? -8.192 6.381 6.259 1.00 76.31 150 GLY A N 1
ATOM 1136 C CA . GLY A 1 150 ? -6.823 6.050 5.884 1.00 76.31 150 GLY A CA 1
ATOM 1137 C C . GLY A 1 150 ? -6.705 5.102 4.684 1.00 76.31 150 GLY A C 1
ATOM 1138 O O . GLY A 1 150 ? -5.702 5.136 3.973 1.00 76.31 150 GLY A O 1
ATOM 1139 N N . LEU A 1 151 ? -7.717 4.276 4.396 1.00 71.88 151 LEU A N 1
ATOM 1140 C CA . LEU A 1 151 ? -7.640 3.272 3.325 1.00 71.88 151 LEU A CA 1
ATOM 1141 C C . LEU A 1 151 ? -7.581 3.848 1.900 1.00 71.88 151 LEU A C 1
ATOM 1143 O O . LEU A 1 151 ? -6.725 3.383 1.154 1.00 71.88 151 LEU A O 1
ATOM 1147 N N . PRO A 1 152 ? -8.368 4.869 1.495 1.00 59.47 152 PRO A N 1
ATOM 1148 C CA . PRO A 1 152 ? -8.228 5.542 0.197 1.00 59.47 152 PRO A CA 1
ATOM 1149 C C . PRO A 1 152 ? -6.851 6.177 -0.036 1.00 59.47 152 PRO A C 1
ATOM 1151 O O . PRO A 1 152 ? -6.568 6.678 -1.122 1.00 59.47 152 PRO A O 1
ATOM 1154 N N . VAL A 1 153 ? -6.011 6.217 1.000 1.00 58.28 153 VAL A N 1
ATOM 1155 C CA . VAL A 1 153 ? -4.641 6.710 0.941 1.00 58.28 153 VAL A CA 1
ATOM 1156 C C . VAL A 1 153 ? -3.625 5.578 0.711 1.00 58.28 153 VAL A C 1
ATOM 1158 O O . VAL A 1 153 ? -2.590 5.845 0.096 1.00 58.28 153 VAL A O 1
ATOM 1161 N N . LEU A 1 154 ? -3.934 4.349 1.153 1.00 53.56 154 LEU A N 1
ATOM 1162 C CA . LEU A 1 154 ? -3.175 3.109 0.900 1.00 53.56 154 LEU A CA 1
ATOM 1163 C C . LEU A 1 154 ? -3.613 2.385 -0.387 1.00 53.56 154 LEU A C 1
ATOM 1165 O O . LEU A 1 154 ? -2.791 1.766 -1.055 1.00 53.56 154 LEU A O 1
ATOM 1169 N N . ALA A 1 155 ? -4.897 2.452 -0.736 1.00 46.50 155 ALA A N 1
ATOM 1170 C CA . ALA A 1 155 ? -5.458 1.932 -1.977 1.00 46.50 155 ALA A CA 1
ATOM 1171 C C . ALA A 1 155 ? -5.505 3.052 -3.033 1.00 46.50 155 ALA A C 1
ATOM 1173 O O . ALA A 1 155 ? -5.790 4.196 -2.674 1.00 46.50 155 ALA A O 1
ATOM 1174 N N . PRO A 1 156 ? -5.253 2.768 -4.326 1.00 44.50 156 PRO A N 1
ATOM 1175 C CA . PRO A 1 156 ? -5.366 3.780 -5.371 1.00 44.50 156 PRO A CA 1
ATOM 1176 C C . PRO A 1 156 ? -6.822 4.279 -5.385 1.00 44.50 156 PRO A C 1
ATOM 1178 O O . PRO A 1 156 ? -7.735 3.467 -5.564 1.00 44.50 156 PRO A O 1
ATOM 1181 N N . PRO A 1 157 ? -7.085 5.570 -5.122 1.00 43.44 157 PRO A N 1
ATOM 1182 C CA . PRO A 1 157 ? -8.437 6.040 -4.871 1.00 43.44 157 PRO A CA 1
ATOM 1183 C C . PRO A 1 157 ? -9.316 5.902 -6.126 1.00 43.44 157 PRO A C 1
ATOM 1185 O O . PRO A 1 157 ? -8.831 6.063 -7.249 1.00 43.44 157 PRO A O 1
ATOM 1188 N N . PRO A 1 158 ? -10.638 5.709 -5.967 1.00 46.44 158 PRO A N 1
ATOM 1189 C CA . PRO A 1 158 ? -11.605 5.801 -7.066 1.00 46.44 158 PRO A CA 1
ATOM 1190 C C . PRO A 1 158 ? -11.702 7.211 -7.691 1.00 46.44 158 PRO A C 1
ATOM 1192 O O . PRO A 1 158 ? -12.405 7.379 -8.680 1.00 46.44 158 PRO A O 1
ATOM 1195 N N . LEU A 1 159 ? -10.989 8.204 -7.141 1.00 42.12 159 LEU A N 1
ATOM 1196 C CA . LEU A 1 159 ? -10.902 9.592 -7.621 1.00 42.12 159 LEU A CA 1
ATOM 1197 C C . LEU A 1 159 ? -9.733 9.855 -8.579 1.00 42.12 159 LEU A C 1
ATOM 1199 O O . LEU A 1 159 ? -9.568 10.972 -9.060 1.00 42.12 159 LEU A O 1
ATOM 1203 N N . TRP A 1 160 ? -8.892 8.859 -8.834 1.00 49.25 160 TRP A N 1
ATOM 1204 C CA . TRP A 1 160 ? -7.883 8.970 -9.875 1.00 49.25 160 TRP A CA 1
ATOM 1205 C C . TRP A 1 160 ? -8.532 8.903 -11.244 1.00 49.25 160 TRP A C 1
ATOM 1207 O O . TRP A 1 160 ? -9.431 8.087 -11.478 1.00 49.25 160 TRP A O 1
ATOM 1217 N N . SER A 1 161 ? -8.041 9.744 -12.155 1.00 61.25 161 SER A N 1
ATOM 1218 C CA . SER A 1 161 ? -8.350 9.574 -13.564 1.00 61.25 161 SER A CA 1
ATOM 1219 C C . SER A 1 161 ? -8.046 8.120 -13.944 1.00 61.25 161 SER A C 1
ATOM 1221 O O . SER A 1 161 ? -7.158 7.480 -13.368 1.00 61.25 161 SER A O 1
ATOM 1223 N N . LEU A 1 162 ? -8.803 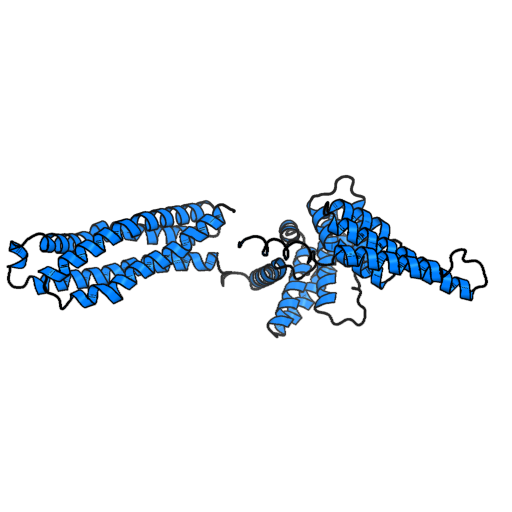7.559 -14.891 1.00 63.16 162 LEU A N 1
ATOM 1224 C CA . LEU A 1 162 ? -8.533 6.208 -15.391 1.00 63.16 162 LEU A CA 1
ATOM 1225 C C . LEU A 1 162 ? -7.037 6.044 -15.719 1.00 63.16 162 LEU A C 1
ATOM 1227 O O . LEU A 1 162 ? -6.460 5.007 -15.409 1.00 63.16 162 LEU A O 1
ATOM 1231 N N . GLU A 1 163 ? -6.426 7.104 -16.249 1.00 64.81 163 GLU A N 1
ATOM 1232 C CA . GLU A 1 163 ? -5.003 7.231 -16.568 1.00 64.81 163 GLU A CA 1
ATOM 1233 C C . GLU A 1 163 ? -4.083 7.006 -15.357 1.00 64.81 163 GLU A C 1
ATOM 1235 O O . GLU A 1 163 ? -3.182 6.173 -15.432 1.00 64.81 163 GLU A O 1
ATOM 1240 N N . ASP A 1 164 ? -4.328 7.657 -14.220 1.00 63.16 164 ASP A N 1
ATOM 1241 C CA . ASP A 1 164 ? -3.472 7.528 -13.029 1.00 63.16 164 ASP A CA 1
ATOM 1242 C C . ASP A 1 164 ? -3.583 6.139 -12.381 1.00 63.16 164 ASP A C 1
ATOM 1244 O O . ASP A 1 164 ? -2.605 5.590 -11.858 1.00 63.16 164 ASP A O 1
ATOM 1248 N N . ARG A 1 165 ? -4.772 5.523 -12.450 1.00 63.25 165 ARG A N 1
ATOM 1249 C CA . ARG A 1 165 ? -4.987 4.145 -11.973 1.00 63.25 165 ARG A CA 1
ATOM 1250 C C . ARG A 1 165 ? -4.262 3.136 -12.850 1.00 63.25 165 ARG A C 1
ATOM 1252 O O . ARG A 1 165 ? -3.649 2.211 -12.323 1.00 63.25 165 ARG A O 1
ATOM 1259 N N . VAL A 1 166 ? -4.354 3.317 -14.168 1.00 66.81 166 VAL A N 1
ATOM 1260 C CA . VAL A 1 166 ? -3.673 2.483 -15.163 1.00 66.81 166 VAL A CA 1
ATOM 1261 C C . VAL A 1 166 ? -2.168 2.558 -14.935 1.00 66.81 166 VAL A C 1
ATOM 1263 O O . VAL A 1 166 ? -1.524 1.526 -14.764 1.00 66.81 166 VAL A O 1
ATOM 1266 N N . LEU A 1 167 ? -1.634 3.775 -14.815 1.00 67.94 167 LEU A N 1
ATOM 1267 C CA . LEU A 1 167 ? -0.214 4.009 -14.596 1.00 67.94 167 LEU A CA 1
ATOM 1268 C C . LEU A 1 167 ? 0.273 3.403 -13.278 1.00 67.94 167 LEU A C 1
ATOM 1270 O O . LEU A 1 167 ? 1.317 2.759 -13.244 1.00 67.94 167 LEU A O 1
ATOM 1274 N N . THR A 1 168 ? -0.492 3.544 -12.198 1.00 63.12 168 THR A N 1
ATOM 1275 C CA . THR A 1 168 ? -0.088 3.010 -10.891 1.00 63.12 168 THR A CA 1
ATOM 1276 C C . THR A 1 168 ? -0.166 1.490 -10.829 1.00 63.12 168 THR A C 1
ATOM 1278 O O . THR A 1 168 ? 0.727 0.862 -10.266 1.00 63.12 168 THR A O 1
ATOM 1281 N N . ARG A 1 169 ? -1.198 0.873 -11.419 1.00 64.06 169 ARG A N 1
ATOM 1282 C CA . ARG A 1 169 ? -1.296 -0.595 -11.505 1.00 64.06 169 ARG A CA 1
ATOM 1283 C C . ARG A 1 169 ? -0.170 -1.176 -12.345 1.00 64.06 169 ARG A C 1
ATOM 1285 O O . ARG A 1 169 ? 0.473 -2.128 -11.910 1.00 64.06 169 ARG A O 1
ATOM 1292 N N . PHE A 1 170 ? 0.078 -0.572 -13.504 1.00 68.81 170 PHE A N 1
ATOM 1293 C CA . PHE A 1 170 ? 1.209 -0.907 -14.354 1.00 68.81 170 PHE A CA 1
ATOM 1294 C C . PHE A 1 170 ? 2.516 -0.807 -13.566 1.00 68.81 170 PHE A C 1
ATOM 1296 O O . PHE A 1 170 ? 3.247 -1.781 -13.478 1.00 68.81 170 PHE A O 1
ATOM 1303 N N . THR A 1 171 ? 2.747 0.309 -12.875 1.00 61.50 171 THR A N 1
ATOM 1304 C CA . THR A 1 171 ? 3.940 0.538 -12.048 1.00 61.50 171 THR A CA 1
ATOM 1305 C C . THR A 1 171 ? 4.104 -0.487 -10.932 1.00 61.50 171 THR A C 1
ATOM 1307 O O . THR A 1 171 ? 5.205 -0.982 -10.715 1.00 61.50 171 THR A O 1
ATOM 1310 N N . ALA A 1 172 ? 3.026 -0.824 -10.225 1.00 56.84 172 ALA A N 1
ATOM 1311 C CA . ALA A 1 172 ? 3.062 -1.807 -9.149 1.00 56.84 172 ALA A CA 1
ATOM 1312 C C . ALA A 1 172 ? 3.434 -3.200 -9.674 1.00 56.84 172 ALA A C 1
ATOM 1314 O O . ALA A 1 172 ? 4.241 -3.884 -9.055 1.00 56.84 172 ALA A O 1
ATOM 1315 N N . ARG A 1 173 ? 2.903 -3.604 -10.837 1.00 59.91 173 ARG A N 1
ATOM 1316 C CA . ARG A 1 173 ? 3.298 -4.853 -11.511 1.00 59.91 173 ARG A CA 1
ATOM 1317 C C . ARG A 1 173 ? 4.729 -4.780 -12.039 1.00 59.91 173 ARG A C 1
ATOM 1319 O O . ARG A 1 173 ? 5.483 -5.736 -11.914 1.00 59.91 173 ARG A O 1
ATOM 1326 N N . TRP A 1 174 ? 5.131 -3.630 -12.560 1.00 64.69 174 TRP A N 1
ATOM 1327 C CA . TRP A 1 174 ? 6.449 -3.388 -13.136 1.00 64.69 174 TRP A CA 1
ATOM 1328 C C . TRP A 1 174 ? 7.578 -3.432 -12.102 1.00 64.69 174 TRP A C 1
ATOM 1330 O O . TRP A 1 174 ? 8.601 -4.080 -12.316 1.00 64.69 174 TRP A O 1
ATOM 1340 N N . ALA A 1 175 ? 7.373 -2.788 -10.950 1.00 50.78 175 ALA A N 1
ATOM 1341 C CA . ALA A 1 175 ? 8.335 -2.712 -9.851 1.00 50.78 175 ALA A CA 1
ATOM 1342 C C . ALA A 1 175 ? 8.670 -4.084 -9.241 1.00 50.78 175 ALA A C 1
ATOM 1344 O O . ALA A 1 175 ? 9.686 -4.214 -8.565 1.00 50.78 175 ALA A O 1
ATOM 1345 N N . THR A 1 176 ? 7.863 -5.117 -9.513 1.00 52.28 176 THR A N 1
ATOM 1346 C CA . THR A 1 176 ? 8.162 -6.506 -9.122 1.00 52.28 176 THR A CA 1
ATOM 1347 C C . THR A 1 176 ? 9.213 -7.194 -10.005 1.00 52.28 176 THR A C 1
ATOM 1349 O O . THR A 1 176 ? 9.530 -8.354 -9.772 1.00 52.28 176 THR A O 1
ATOM 1352 N N . GLY A 1 177 ? 9.803 -6.482 -10.977 1.00 46.22 177 GLY A N 1
ATOM 1353 C CA . GLY A 1 177 ? 11.033 -6.902 -11.661 1.00 46.22 177 GLY A CA 1
ATOM 1354 C C . GLY A 1 177 ? 10.843 -7.638 -12.989 1.00 46.22 177 GLY A C 1
ATOM 1355 O O . GLY A 1 177 ? 11.824 -8.047 -13.598 1.00 46.22 177 GLY A O 1
ATOM 1356 N N . ASN A 1 178 ? 9.614 -7.767 -13.492 1.00 40.81 178 ASN A N 1
ATOM 1357 C CA . ASN A 1 178 ? 9.336 -8.586 -14.681 1.00 40.81 178 ASN A CA 1
ATOM 1358 C C . ASN A 1 178 ? 9.610 -7.911 -16.029 1.00 40.81 178 ASN A C 1
ATOM 1360 O O . ASN A 1 178 ? 9.282 -8.469 -17.075 1.00 40.81 178 ASN A O 1
ATOM 1364 N N . THR A 1 179 ? 10.165 -6.701 -16.050 1.00 48.06 179 THR A N 1
ATOM 1365 C CA . THR A 1 179 ? 10.233 -5.929 -17.291 1.00 48.06 179 THR A CA 1
ATOM 1366 C C . THR A 1 179 ? 11.392 -4.929 -17.330 1.00 48.06 179 THR A C 1
ATOM 1368 O O . THR A 1 179 ? 11.748 -4.251 -16.369 1.00 48.06 179 THR A O 1
ATOM 1371 N N . CYS A 1 180 ? 12.014 -4.848 -18.501 1.00 46.41 180 CYS A N 1
ATOM 1372 C CA . CYS A 1 180 ? 13.349 -4.296 -18.732 1.00 46.41 180 CYS A CA 1
ATOM 1373 C C . CYS A 1 180 ? 13.405 -2.768 -18.968 1.00 46.41 180 CYS A C 1
ATOM 1375 O O . CYS A 1 180 ? 14.263 -2.308 -19.709 1.00 46.41 180 CYS A O 1
ATOM 1377 N N . LEU A 1 181 ? 12.498 -1.966 -18.386 1.00 49.34 181 LEU A N 1
ATOM 1378 C CA . LEU A 1 181 ? 12.534 -0.488 -18.520 1.00 49.34 181 LEU A CA 1
ATOM 1379 C C . LEU A 1 181 ? 13.321 0.227 -17.408 1.00 49.34 181 LEU A C 1
ATOM 1381 O O . LEU A 1 181 ? 13.469 1.445 -17.487 1.00 49.34 181 LEU A O 1
ATOM 1385 N N . GLY A 1 182 ? 13.868 -0.488 -16.419 1.00 52.34 182 GLY A N 1
ATOM 1386 C CA . GLY A 1 182 ? 14.527 0.124 -15.255 1.00 52.34 182 GLY A CA 1
ATOM 1387 C C . GLY A 1 182 ? 13.535 0.722 -14.248 1.00 52.34 182 GLY A C 1
ATOM 1388 O O . GLY A 1 182 ? 12.322 0.662 -14.454 1.00 52.34 182 GLY A O 1
ATOM 1389 N N . SER A 1 183 ? 14.047 1.251 -13.126 1.00 52.34 183 SER A N 1
ATOM 1390 C CA . SER A 1 183 ? 13.219 1.757 -12.014 1.00 52.34 183 SER A CA 1
ATOM 1391 C C . SER A 1 183 ? 12.211 2.814 -12.484 1.00 52.34 183 SER A C 1
ATOM 1393 O O . SER A 1 183 ? 12.559 3.746 -13.208 1.00 52.34 183 SER A O 1
ATOM 1395 N N . TYR A 1 184 ? 10.967 2.708 -12.009 1.00 52.84 184 TYR A N 1
ATOM 1396 C CA . TYR A 1 184 ? 9.893 3.686 -12.222 1.00 52.84 184 TYR A CA 1
ATOM 1397 C C . TYR A 1 184 ? 10.295 5.127 -11.861 1.00 52.84 184 TYR A C 1
ATOM 1399 O O . TYR A 1 184 ? 9.799 6.083 -12.462 1.00 52.84 184 TYR A O 1
ATOM 1407 N N . ASP A 1 185 ? 11.245 5.293 -10.938 1.00 53.03 185 ASP A N 1
ATOM 1408 C CA . ASP A 1 185 ? 11.777 6.601 -10.542 1.00 53.03 185 ASP A CA 1
ATOM 1409 C C . ASP A 1 185 ? 12.378 7.379 -11.725 1.00 53.03 185 ASP A C 1
ATOM 1411 O O . ASP A 1 185 ? 12.293 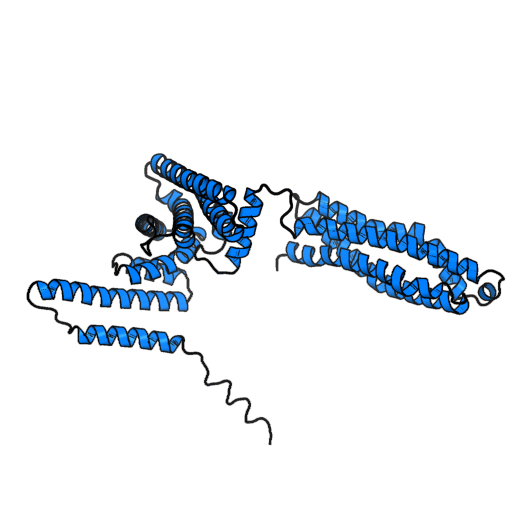8.609 -11.778 1.00 53.03 185 ASP A O 1
ATOM 1415 N N . VAL A 1 186 ? 12.903 6.668 -12.731 1.00 55.56 186 VAL A N 1
ATOM 1416 C CA . VAL A 1 186 ? 13.433 7.252 -13.972 1.00 55.56 186 VAL A CA 1
ATOM 1417 C C . VAL A 1 186 ? 12.330 7.970 -14.751 1.00 55.56 186 VAL A C 1
ATOM 1419 O O . VAL A 1 186 ? 12.513 9.118 -15.165 1.00 55.56 186 VAL A O 1
ATOM 1422 N N . TYR A 1 187 ? 11.160 7.337 -14.871 1.00 55.06 187 TYR A N 1
ATOM 1423 C CA . TYR A 1 187 ? 10.008 7.845 -15.626 1.00 55.06 187 TYR A CA 1
ATOM 1424 C C . TYR A 1 187 ? 9.224 8.910 -14.858 1.00 55.06 187 TYR A C 1
ATOM 1426 O O . TYR A 1 187 ? 8.740 9.880 -15.438 1.00 55.06 187 TYR A O 1
ATOM 1434 N N . ARG A 1 188 ? 9.146 8.793 -13.527 1.00 54.81 188 ARG A N 1
ATOM 1435 C CA . ARG A 1 188 ? 8.522 9.823 -12.684 1.00 54.81 188 ARG A CA 1
ATOM 1436 C C . ARG A 1 188 ? 9.316 11.132 -12.683 1.00 54.81 188 ARG A C 1
ATOM 1438 O O . ARG A 1 188 ? 8.742 12.199 -12.511 1.00 54.81 188 ARG A O 1
ATOM 1445 N N . SER A 1 189 ? 10.630 11.068 -12.886 1.00 53.22 189 SER A N 1
ATOM 1446 C CA . SER A 1 189 ? 11.483 12.259 -12.971 1.00 53.22 189 SER A CA 1
ATOM 1447 C C . SER A 1 189 ? 11.469 12.955 -14.346 1.00 53.22 189 SER A C 1
ATOM 1449 O O . SER A 1 189 ? 12.059 14.029 -14.482 1.00 53.22 189 SER A O 1
ATOM 1451 N N . THR A 1 190 ? 10.833 12.349 -15.358 1.00 54.06 190 THR A N 1
ATOM 1452 C CA . THR A 1 190 ? 10.732 12.822 -16.760 1.00 54.06 190 THR A CA 1
ATOM 1453 C C . THR A 1 190 ? 9.322 13.317 -17.124 1.00 54.06 190 THR A C 1
ATOM 1455 O O . THR A 1 190 ? 9.012 13.563 -18.288 1.00 54.06 190 THR A O 1
ATOM 1458 N N . THR A 1 191 ? 8.462 13.535 -16.122 1.00 53.03 191 THR A N 1
ATOM 1459 C CA . THR A 1 191 ? 7.026 13.859 -16.251 1.00 53.03 191 THR A CA 1
ATOM 1460 C C . THR A 1 191 ? 6.677 15.176 -16.954 1.00 53.03 191 THR A C 1
ATOM 1462 O O . THR A 1 191 ? 5.497 15.486 -17.063 1.00 53.03 191 THR A O 1
ATOM 1465 N N . SER A 1 192 ? 7.646 15.963 -17.424 1.00 60.72 192 SER A N 1
ATOM 1466 C CA . SER A 1 192 ? 7.377 17.188 -18.191 1.00 60.72 192 SER A CA 1
ATOM 1467 C C . SER A 1 192 ? 7.290 16.969 -19.705 1.00 60.72 192 SER A C 1
ATOM 1469 O O . SER A 1 192 ? 6.916 17.903 -20.406 1.00 60.72 192 SER A O 1
ATOM 1471 N N . ASN A 1 193 ? 7.645 15.784 -20.225 1.00 74.56 193 ASN A N 1
ATOM 1472 C CA . ASN A 1 193 ? 7.688 15.537 -21.668 1.00 74.56 193 ASN A CA 1
ATOM 1473 C C . ASN A 1 193 ? 6.496 14.698 -22.166 1.00 74.56 193 ASN A C 1
ATOM 1475 O O . ASN A 1 193 ? 6.333 13.528 -21.802 1.00 74.56 193 ASN A O 1
ATOM 1479 N N . ASP A 1 194 ? 5.703 15.283 -23.067 1.00 79.94 194 ASP A N 1
ATOM 1480 C CA . ASP A 1 194 ? 4.512 14.664 -23.662 1.00 79.94 194 ASP A CA 1
ATOM 1481 C C . ASP A 1 194 ? 4.801 13.342 -24.391 1.00 79.94 194 ASP A C 1
ATOM 1483 O O . ASP A 1 194 ? 3.947 12.447 -24.414 1.00 79.94 194 ASP A O 1
ATOM 1487 N N . ALA A 1 195 ? 5.990 13.193 -24.987 1.00 84.00 195 ALA A N 1
ATOM 1488 C CA . ALA A 1 195 ? 6.383 11.970 -25.684 1.00 84.00 195 ALA A CA 1
ATOM 1489 C C . ALA A 1 195 ? 6.576 10.808 -24.702 1.00 84.00 195 ALA A C 1
ATOM 1491 O O . ALA A 1 195 ? 6.041 9.721 -24.919 1.00 84.00 195 ALA A O 1
ATOM 1492 N N . VAL A 1 196 ? 7.280 11.048 -23.592 1.00 81.50 196 VAL A N 1
ATOM 1493 C CA . VAL A 1 196 ? 7.525 10.033 -22.556 1.00 81.50 196 VAL A CA 1
ATOM 1494 C C . VAL A 1 196 ? 6.209 9.617 -21.909 1.00 81.50 196 VAL A C 1
ATOM 1496 O O . VAL A 1 196 ? 5.918 8.425 -21.802 1.00 81.50 196 VAL A O 1
ATOM 1499 N N . LEU A 1 197 ? 5.370 10.591 -21.547 1.00 81.12 197 LEU A N 1
ATOM 1500 C CA . LEU A 1 197 ? 4.082 10.327 -20.912 1.00 81.12 197 LEU A CA 1
ATOM 1501 C C . LEU A 1 197 ? 3.157 9.499 -21.814 1.00 81.12 197 LEU A C 1
ATOM 1503 O O . LEU A 1 197 ? 2.549 8.526 -21.362 1.00 81.12 197 LEU A O 1
ATOM 1507 N N . SER A 1 198 ? 3.076 9.849 -23.099 1.00 86.69 198 SER A N 1
ATOM 1508 C CA . SER A 1 198 ? 2.267 9.107 -24.071 1.00 86.69 198 SER A CA 1
ATOM 1509 C C . SER A 1 198 ? 2.801 7.687 -24.285 1.00 86.69 198 SER A C 1
ATOM 1511 O O . SER A 1 198 ? 2.010 6.747 -24.370 1.00 86.69 198 SER A O 1
ATOM 1513 N N . ALA A 1 199 ? 4.128 7.502 -24.297 1.00 86.94 199 ALA A N 1
ATOM 1514 C CA . ALA A 1 199 ? 4.752 6.194 -24.481 1.00 86.94 199 ALA A CA 1
ATOM 1515 C C . ALA A 1 199 ? 4.445 5.259 -23.310 1.00 86.94 199 ALA A C 1
ATOM 1517 O O . ALA A 1 199 ? 4.011 4.127 -23.513 1.00 86.94 199 ALA A O 1
ATOM 1518 N N . VAL A 1 200 ? 4.593 5.756 -22.080 1.00 82.75 200 VAL A N 1
ATOM 1519 C CA . VAL A 1 200 ? 4.286 4.991 -20.867 1.00 82.75 200 VAL A CA 1
ATOM 1520 C C . VAL A 1 200 ? 2.797 4.633 -20.811 1.00 82.75 200 VAL A C 1
ATOM 1522 O O . VAL A 1 200 ? 2.452 3.493 -20.498 1.00 82.75 200 VAL A O 1
ATOM 1525 N N . ARG A 1 201 ? 1.904 5.562 -21.181 1.00 85.12 201 ARG A N 1
ATOM 1526 C CA . ARG A 1 201 ? 0.458 5.291 -21.277 1.00 85.12 201 ARG A CA 1
ATOM 1527 C C . ARG A 1 201 ? 0.144 4.199 -22.290 1.00 85.12 201 ARG A C 1
ATOM 1529 O O . ARG A 1 201 ? -0.664 3.326 -21.991 1.00 85.12 201 ARG A O 1
ATOM 1536 N N . ALA A 1 202 ? 0.794 4.217 -23.451 1.00 88.81 202 ALA A N 1
ATOM 1537 C CA . ALA A 1 202 ? 0.603 3.188 -24.464 1.00 88.81 202 ALA A CA 1
ATOM 1538 C C . ALA A 1 202 ? 0.926 1.794 -23.903 1.00 88.81 202 ALA A C 1
ATOM 1540 O O . ALA A 1 202 ? 0.126 0.872 -24.059 1.00 88.81 202 ALA A O 1
ATOM 1541 N N . VAL A 1 203 ? 2.059 1.652 -23.200 1.00 85.81 203 VAL A N 1
ATOM 1542 C CA . VAL A 1 203 ? 2.483 0.370 -22.605 1.00 85.81 203 VAL A CA 1
ATOM 1543 C C . VAL A 1 203 ? 1.506 -0.066 -21.513 1.00 85.81 203 VAL A C 1
ATOM 1545 O O . VAL A 1 203 ? 1.087 -1.220 -21.483 1.00 85.81 203 VAL A O 1
ATOM 1548 N N . ALA A 1 204 ? 1.108 0.859 -20.638 1.00 83.50 204 ALA A N 1
ATOM 1549 C CA . ALA A 1 204 ? 0.212 0.566 -19.526 1.00 83.50 204 ALA A CA 1
ATOM 1550 C C . ALA A 1 204 ? -1.198 0.161 -19.994 1.00 83.50 204 ALA A C 1
ATOM 1552 O O . ALA A 1 204 ? -1.804 -0.745 -19.423 1.00 83.50 204 ALA A O 1
ATOM 1553 N N . TYR A 1 205 ? -1.716 0.789 -21.053 1.00 87.56 205 TYR A N 1
ATOM 1554 C CA . TYR A 1 205 ? -2.981 0.380 -21.660 1.00 87.56 205 TYR A CA 1
ATOM 1555 C C . TYR A 1 205 ? -2.884 -0.972 -22.365 1.00 87.56 205 TYR A C 1
ATOM 1557 O O . TYR A 1 205 ? -3.826 -1.754 -22.279 1.00 87.56 205 TYR A O 1
ATOM 1565 N N . ALA A 1 206 ? -1.759 -1.270 -23.019 1.00 86.31 206 ALA A N 1
ATOM 1566 C CA . ALA A 1 206 ? -1.546 -2.568 -23.650 1.00 86.31 206 ALA A CA 1
ATOM 1567 C C . ALA A 1 206 ? -1.475 -3.708 -22.613 1.00 86.31 206 ALA A C 1
ATOM 1569 O O . ALA A 1 206 ? -2.130 -4.730 -22.803 1.00 86.31 206 ALA A O 1
ATOM 1570 N N . ASP A 1 207 ? -0.779 -3.502 -21.485 1.00 82.50 207 ASP A N 1
ATOM 1571 C CA . ASP A 1 207 ? -0.758 -4.448 -20.353 1.00 82.50 207 ASP A CA 1
ATOM 1572 C C . ASP A 1 207 ? -2.176 -4.749 -19.851 1.00 82.50 207 ASP A C 1
ATOM 1574 O O . ASP A 1 207 ? -2.580 -5.905 -19.727 1.00 82.50 207 ASP A O 1
ATOM 1578 N N . LEU A 1 208 ? -2.974 -3.704 -19.616 1.00 80.44 208 LEU A N 1
ATOM 1579 C CA . LEU A 1 208 ? -4.344 -3.873 -19.138 1.00 80.44 208 LEU A CA 1
ATOM 1580 C C . LEU A 1 208 ? -5.266 -4.513 -20.168 1.00 80.44 208 LEU A C 1
ATOM 1582 O O . LEU A 1 208 ? -6.125 -5.298 -19.780 1.00 80.44 208 LEU A O 1
ATOM 1586 N N . ALA A 1 209 ? -5.094 -4.220 -21.457 1.00 84.12 209 ALA A N 1
ATOM 1587 C CA . ALA A 1 209 ? -5.859 -4.877 -22.510 1.00 84.12 209 ALA A CA 1
ATOM 1588 C C . ALA A 1 209 ? -5.627 -6.396 -22.494 1.00 84.12 209 ALA A C 1
ATOM 1590 O O . ALA A 1 209 ? -6.583 -7.160 -22.595 1.00 84.12 209 ALA A O 1
ATOM 1591 N N . VAL A 1 210 ? -4.378 -6.832 -22.294 1.00 80.75 210 VAL A N 1
ATOM 1592 C CA . VAL A 1 210 ? -4.032 -8.259 -22.205 1.00 80.75 210 VAL A CA 1
ATOM 1593 C C . VAL A 1 210 ? -4.551 -8.898 -20.919 1.00 80.75 210 VAL A C 1
ATOM 1595 O O . VAL A 1 210 ? -5.062 -10.014 -20.960 1.00 80.75 210 VAL A O 1
ATOM 1598 N N . VAL A 1 211 ? -4.433 -8.215 -19.778 1.00 76.00 211 VAL A N 1
ATOM 1599 C CA . VAL A 1 211 ? -4.793 -8.801 -18.478 1.00 76.00 211 VAL A CA 1
ATOM 1600 C C . VAL A 1 211 ? -6.297 -8.774 -18.207 1.00 76.00 211 VAL A C 1
ATOM 1602 O O . VAL A 1 211 ? -6.825 -9.714 -17.618 1.00 76.00 211 VAL A O 1
ATOM 1605 N N . GLU A 1 212 ? -6.989 -7.702 -18.589 1.00 76.94 212 GLU A N 1
ATOM 1606 C CA . GLU A 1 212 ? -8.417 -7.523 -18.304 1.00 76.94 212 GLU A CA 1
ATOM 1607 C C . GLU A 1 212 ? -9.320 -7.904 -19.492 1.00 76.94 212 GLU A C 1
ATOM 1609 O O . GLU A 1 212 ? -10.521 -8.077 -19.300 1.00 76.94 212 GLU A O 1
ATOM 1614 N N . GLY A 1 213 ? -8.769 -8.070 -20.702 1.00 70.62 213 GLY A N 1
ATOM 1615 C CA . GLY A 1 213 ? -9.513 -8.538 -21.878 1.00 70.62 213 GLY A CA 1
ATOM 1616 C C . GLY A 1 213 ? -10.516 -7.531 -22.455 1.00 70.62 213 GLY A C 1
ATOM 1617 O O . GLY A 1 213 ? -11.436 -7.933 -23.162 1.00 70.62 213 GLY A O 1
ATOM 1618 N N . TYR A 1 214 ? -10.375 -6.235 -22.150 1.00 74.12 214 TYR A N 1
ATOM 1619 C CA . TYR A 1 214 ? -11.267 -5.181 -22.651 1.00 74.12 214 TYR A CA 1
ATOM 1620 C C . TYR A 1 214 ? -10.703 -4.468 -23.894 1.00 74.12 214 TYR A C 1
ATOM 1622 O O . TYR A 1 214 ? -9.623 -3.872 -23.845 1.00 74.12 214 TYR A O 1
ATOM 1630 N N . ASP A 1 215 ? -11.496 -4.406 -24.970 1.00 75.38 215 ASP A N 1
ATOM 1631 C CA . ASP A 1 215 ? -11.132 -3.762 -26.249 1.00 75.38 215 ASP A CA 1
ATOM 1632 C C . ASP A 1 215 ? -10.918 -2.235 -26.156 1.00 75.38 215 ASP A C 1
ATOM 1634 O O . ASP A 1 215 ? -10.160 -1.640 -26.933 1.00 75.38 215 ASP A O 1
ATOM 1638 N N . ASP A 1 216 ? -11.545 -1.577 -25.175 1.00 84.00 216 ASP A N 1
ATOM 1639 C CA . ASP A 1 216 ? -11.385 -0.135 -24.933 1.00 84.00 216 ASP A CA 1
ATOM 1640 C C . ASP A 1 216 ? -9.928 0.222 -24.582 1.00 84.00 216 ASP A C 1
ATOM 1642 O O . ASP A 1 216 ? -9.387 1.231 -25.045 1.00 84.00 216 ASP A O 1
ATOM 1646 N N . PHE A 1 217 ? -9.236 -0.642 -23.829 1.00 83.44 217 PHE A N 1
ATOM 1647 C CA . PHE A 1 217 ? -7.829 -0.424 -23.493 1.00 83.44 217 PHE A CA 1
ATOM 1648 C C . PHE A 1 217 ? -6.901 -0.658 -24.683 1.00 83.44 217 PHE A C 1
ATOM 1650 O O . PHE A 1 217 ? -5.946 0.098 -24.846 1.00 83.44 217 PHE A O 1
ATOM 1657 N N . ALA A 1 218 ? -7.206 -1.613 -25.565 1.00 84.69 218 ALA A N 1
ATOM 1658 C CA . ALA A 1 218 ? -6.440 -1.810 -26.795 1.00 84.69 218 ALA A CA 1
ATOM 1659 C C . ALA A 1 218 ? -6.517 -0.568 -27.702 1.00 84.69 218 ALA A C 1
ATOM 1661 O O . ALA A 1 218 ? -5.498 -0.073 -28.188 1.00 84.69 218 ALA A O 1
ATOM 1662 N N . THR A 1 219 ? -7.713 0.011 -27.847 1.00 87.75 219 THR A N 1
ATOM 1663 C CA . THR A 1 219 ? -7.920 1.248 -28.619 1.00 87.75 219 THR A CA 1
ATOM 1664 C C . THR A 1 219 ? -7.145 2.424 -28.018 1.00 87.75 219 THR A C 1
ATOM 1666 O O . THR A 1 219 ? -6.488 3.186 -28.736 1.00 87.75 219 THR A O 1
ATOM 1669 N N . LYS A 1 220 ? -7.161 2.559 -26.685 1.00 89.50 220 LYS A N 1
ATOM 1670 C CA . LYS A 1 220 ? -6.387 3.584 -25.967 1.00 89.50 220 LYS A CA 1
ATOM 1671 C C . LYS A 1 220 ? -4.881 3.381 -26.111 1.00 89.50 220 LYS A C 1
ATOM 1673 O O . LYS A 1 220 ? -4.175 4.362 -26.337 1.00 89.50 220 LYS A O 1
ATOM 1678 N N . ALA A 1 221 ? -4.398 2.140 -26.069 1.00 89.75 221 ALA A N 1
ATOM 1679 C CA . ALA A 1 221 ? -2.991 1.816 -26.286 1.00 89.75 221 ALA A CA 1
ATOM 1680 C C . ALA A 1 221 ? -2.518 2.269 -27.674 1.00 89.75 221 ALA A C 1
ATOM 1682 O O . ALA A 1 221 ? -1.507 2.963 -27.778 1.00 89.75 221 ALA A O 1
ATOM 1683 N N . VAL A 1 222 ? -3.286 1.964 -28.728 1.00 90.19 222 VAL A N 1
ATOM 1684 C CA . VAL A 1 222 ? -2.975 2.389 -30.105 1.00 90.19 222 VAL A CA 1
ATOM 1685 C C . VAL A 1 222 ? -2.998 3.913 -30.234 1.00 90.19 222 VAL A C 1
ATOM 1687 O O . VAL A 1 222 ? -2.079 4.500 -30.807 1.00 90.19 222 VAL A O 1
ATOM 1690 N N . LYS A 1 223 ? -4.007 4.583 -29.664 1.00 92.50 223 LYS A N 1
ATOM 1691 C CA . LYS A 1 223 ? -4.094 6.051 -29.689 1.00 92.50 223 LYS A CA 1
ATOM 1692 C C . LYS A 1 223 ? -2.893 6.701 -28.998 1.00 92.50 223 LYS A C 1
ATOM 1694 O O . LYS A 1 223 ? -2.321 7.648 -29.535 1.00 92.50 223 LYS A O 1
ATOM 1699 N N . SER A 1 224 ? -2.496 6.187 -27.835 1.00 91.31 224 SER A N 1
ATOM 1700 C CA . SER A 1 224 ? -1.316 6.662 -27.109 1.00 91.31 224 SER A CA 1
ATOM 1701 C C . SER A 1 224 ? -0.018 6.371 -27.865 1.00 91.31 224 SER A C 1
ATOM 1703 O O . SER A 1 224 ? 0.829 7.252 -27.932 1.00 91.31 224 SER A O 1
ATOM 1705 N N . TYR A 1 225 ? 0.113 5.205 -28.504 1.00 91.06 225 TYR A N 1
ATOM 1706 C CA . TYR A 1 225 ? 1.260 4.864 -29.354 1.00 91.06 225 TYR A CA 1
ATOM 1707 C C . TYR A 1 225 ? 1.432 5.870 -30.505 1.00 91.06 225 TYR A C 1
ATOM 1709 O O . TYR A 1 225 ? 2.515 6.423 -30.696 1.00 91.06 225 TYR A O 1
ATOM 1717 N N . LEU A 1 226 ? 0.351 6.180 -31.230 1.00 91.06 226 LEU A N 1
ATOM 1718 C CA . LEU A 1 226 ? 0.375 7.173 -32.311 1.00 91.06 226 LEU A CA 1
ATOM 1719 C C . LEU A 1 226 ? 0.685 8.585 -31.792 1.00 91.06 226 LEU A C 1
ATOM 1721 O O . LEU A 1 226 ? 1.466 9.309 -32.411 1.00 91.06 226 LEU A O 1
ATOM 1725 N N . ALA A 1 227 ? 0.117 8.966 -30.643 1.00 89.69 227 ALA A N 1
ATOM 1726 C CA . ALA A 1 227 ? 0.406 10.248 -30.004 1.00 89.69 227 ALA A CA 1
ATOM 1727 C C . ALA A 1 227 ? 1.891 10.376 -29.629 1.00 89.69 227 ALA A C 1
ATOM 1729 O O . ALA A 1 227 ? 2.485 11.434 -29.840 1.00 89.69 227 ALA A O 1
ATOM 1730 N N . THR A 1 228 ? 2.515 9.296 -29.150 1.00 90.31 228 THR A N 1
ATOM 1731 C CA . THR A 1 228 ? 3.957 9.256 -28.886 1.00 90.31 228 THR A CA 1
ATOM 1732 C C . THR A 1 228 ? 4.767 9.514 -30.144 1.00 90.31 228 THR A C 1
ATOM 1734 O O . THR A 1 228 ? 5.649 10.369 -30.122 1.00 90.31 228 THR A O 1
ATOM 1737 N N . LEU A 1 229 ? 4.469 8.820 -31.247 1.00 89.75 229 LEU A N 1
ATOM 1738 C CA . LEU A 1 229 ? 5.198 8.998 -32.506 1.00 89.75 229 LEU A CA 1
ATOM 1739 C C . LEU A 1 229 ? 5.093 10.437 -33.025 1.00 89.75 229 LEU A C 1
ATOM 1741 O O . LEU A 1 229 ? 6.097 11.024 -33.422 1.00 89.75 229 LEU A O 1
ATOM 1745 N N . GLN A 1 230 ? 3.902 11.036 -32.952 1.00 88.69 230 GLN A N 1
ATOM 1746 C CA . GLN A 1 230 ? 3.696 12.436 -33.325 1.00 88.69 230 GLN A CA 1
ATOM 1747 C C . GLN A 1 230 ? 4.473 13.401 -32.421 1.00 88.69 230 GLN A C 1
ATOM 1749 O O . GLN A 1 230 ? 5.032 14.382 -32.908 1.00 88.69 230 GLN A O 1
ATOM 1754 N N . SER A 1 231 ? 4.517 13.142 -31.113 1.00 87.38 231 SER A N 1
ATOM 1755 C CA . SER A 1 231 ? 5.280 13.963 -30.167 1.00 87.38 231 SER A CA 1
ATOM 1756 C C . SER A 1 231 ? 6.788 13.830 -30.388 1.00 87.38 231 SER A C 1
ATOM 1758 O O . SER A 1 231 ? 7.480 14.843 -30.396 1.00 87.38 231 SER A O 1
ATOM 1760 N N . ILE A 1 232 ? 7.297 12.624 -30.666 1.00 87.31 232 ILE A N 1
ATOM 1761 C CA . ILE A 1 232 ? 8.699 12.405 -31.057 1.00 87.31 232 ILE A CA 1
ATOM 1762 C C . ILE A 1 232 ? 9.018 13.170 -32.346 1.00 87.31 232 ILE A C 1
ATOM 1764 O O . ILE A 1 232 ? 10.021 13.873 -32.406 1.00 87.31 232 ILE A O 1
ATOM 1768 N N . GLN A 1 233 ? 8.155 13.093 -33.361 1.00 85.94 233 GLN A N 1
ATOM 1769 C CA . GLN A 1 233 ? 8.354 13.816 -34.618 1.00 85.94 233 GLN A CA 1
ATOM 1770 C C . GLN A 1 233 ? 8.380 15.337 -34.409 1.00 85.94 233 GLN A C 1
ATOM 1772 O O . GLN A 1 233 ? 9.232 16.019 -34.973 1.00 85.94 233 GLN A O 1
ATOM 1777 N N . ARG A 1 234 ? 7.487 15.876 -33.567 1.00 83.12 234 ARG A N 1
ATOM 1778 C CA . ARG A 1 234 ? 7.486 17.301 -33.196 1.00 83.12 234 ARG A CA 1
ATOM 1779 C C . ARG A 1 234 ? 8.775 17.709 -32.483 1.00 83.12 234 ARG A C 1
ATOM 1781 O O . ARG A 1 234 ? 9.334 18.748 -32.819 1.00 83.12 234 ARG A O 1
ATOM 1788 N N . LEU A 1 235 ? 9.262 16.887 -31.553 1.00 81.06 235 LEU A N 1
ATOM 1789 C CA . LEU A 1 235 ? 10.529 17.127 -30.855 1.00 81.06 235 LEU A CA 1
ATOM 1790 C C . LEU A 1 235 ? 11.721 17.134 -31.818 1.00 81.06 235 LEU A C 1
ATOM 1792 O O . LEU A 1 235 ? 12.571 18.009 -31.719 1.00 81.06 235 LEU A O 1
ATOM 1796 N N . LEU A 1 236 ? 11.765 16.199 -32.771 1.00 80.94 236 LEU A N 1
ATOM 1797 C CA . LEU A 1 236 ? 12.838 16.124 -33.766 1.00 80.94 236 LEU A CA 1
ATOM 1798 C C . LEU A 1 236 ? 12.804 17.296 -34.757 1.00 80.94 236 LEU A C 1
ATOM 1800 O O . LEU A 1 236 ? 13.857 17.800 -35.126 1.00 80.94 236 LEU A O 1
ATOM 1804 N N . ASN A 1 237 ? 11.615 17.753 -35.156 1.00 80.81 237 ASN A N 1
ATOM 1805 C CA . ASN A 1 237 ? 11.467 18.874 -36.088 1.00 80.81 237 ASN A CA 1
ATOM 1806 C C . ASN A 1 237 ? 11.709 20.245 -35.433 1.00 80.81 237 ASN A C 1
ATOM 1808 O O . ASN A 1 237 ? 12.132 21.169 -36.116 1.00 80.81 237 ASN A O 1
ATOM 1812 N N . GLY A 1 238 ? 11.405 20.394 -34.138 1.00 68.56 238 GLY A N 1
ATOM 1813 C CA . GLY A 1 238 ? 11.629 21.636 -33.382 1.00 68.56 238 GLY A CA 1
ATOM 1814 C C . GLY A 1 238 ? 13.027 21.754 -32.765 1.00 68.56 238 GLY A C 1
ATOM 1815 O O . GLY A 1 238 ? 13.403 22.818 -32.284 1.00 68.56 238 GLY A O 1
ATOM 1816 N N . SER A 1 239 ? 13.795 20.665 -32.767 1.00 63.28 239 SER A N 1
ATOM 1817 C CA . SER A 1 239 ? 15.184 20.615 -32.322 1.00 63.28 239 SER A CA 1
ATOM 1818 C C . SER A 1 239 ? 16.092 20.956 -33.505 1.00 63.28 239 SER A C 1
ATOM 1820 O O . SER A 1 239 ? 16.588 20.068 -34.195 1.00 63.28 239 SER A O 1
ATOM 1822 N N . GLU A 1 240 ? 16.313 22.245 -33.772 1.00 58.00 240 GLU A N 1
ATOM 1823 C CA . GLU A 1 240 ? 17.342 22.710 -34.719 1.00 58.00 240 GLU A CA 1
ATOM 1824 C C . GLU A 1 240 ? 18.759 22.410 -34.174 1.00 58.00 240 GLU A C 1
ATOM 1826 O O . GLU A 1 240 ? 19.528 23.302 -33.830 1.00 58.00 240 GLU A O 1
ATOM 1831 N N . GLY A 1 241 ? 19.111 21.128 -34.039 1.00 60.25 241 GLY A N 1
ATOM 1832 C CA . GLY A 1 241 ? 20.446 20.659 -33.655 1.00 60.25 241 GLY A CA 1
ATOM 1833 C C . GLY A 1 241 ? 20.661 20.325 -32.173 1.00 60.25 241 GLY A C 1
ATOM 1834 O O . GLY A 1 241 ? 21.689 19.729 -31.852 1.00 60.25 241 GLY A O 1
ATOM 1835 N N . ASP A 1 242 ? 19.714 20.600 -31.270 1.00 71.31 242 ASP A N 1
ATOM 1836 C CA . ASP A 1 242 ? 19.844 20.264 -29.838 1.00 71.31 242 ASP A CA 1
ATOM 1837 C C . ASP A 1 242 ? 19.370 18.834 -29.501 1.00 71.31 242 ASP A C 1
ATOM 1839 O O . ASP A 1 242 ? 18.559 18.604 -28.603 1.00 71.31 242 ASP A O 1
ATOM 1843 N N . LEU A 1 243 ? 19.862 17.830 -30.239 1.00 70.31 243 LEU A N 1
ATOM 1844 C CA . LEU A 1 243 ? 19.600 16.415 -29.921 1.00 70.31 243 LEU A CA 1
ATOM 1845 C C . LEU A 1 243 ? 20.252 15.987 -28.595 1.00 70.31 243 LEU A C 1
ATOM 1847 O O . LEU A 1 243 ? 19.838 15.011 -27.962 1.00 70.31 243 LEU A O 1
ATOM 1851 N N . VAL A 1 244 ? 21.295 16.700 -28.174 1.00 66.75 244 VAL A N 1
ATOM 1852 C CA . VAL A 1 244 ? 22.020 16.417 -26.935 1.00 66.75 244 VAL A CA 1
ATOM 1853 C C . VAL A 1 244 ? 21.163 16.791 -25.721 1.00 66.75 244 VAL A C 1
ATOM 1855 O O . VAL A 1 244 ? 21.133 16.015 -24.767 1.00 66.75 244 VAL A O 1
ATOM 1858 N N . GLY A 1 245 ? 20.400 17.887 -25.769 1.00 68.25 245 GLY A N 1
ATOM 1859 C CA . GLY A 1 245 ? 19.486 18.292 -24.696 1.00 68.25 245 GLY A CA 1
ATOM 1860 C C . GLY A 1 245 ? 18.294 17.351 -24.492 1.00 68.25 245 GLY A C 1
ATOM 1861 O O . GLY A 1 245 ? 17.923 17.070 -23.354 1.00 68.25 245 GLY A O 1
ATOM 1862 N N . ILE A 1 246 ? 17.734 16.796 -25.573 1.00 73.69 246 ILE A N 1
ATOM 1863 C CA . ILE A 1 246 ? 16.488 15.995 -25.531 1.00 73.69 246 ILE A CA 1
ATOM 1864 C C . ILE A 1 246 ? 16.695 14.472 -25.584 1.00 73.69 246 ILE A C 1
ATOM 1866 O O . ILE A 1 246 ? 15.727 13.709 -25.538 1.00 73.69 246 ILE A O 1
ATOM 1870 N N . SER A 1 247 ? 17.941 14.002 -25.695 1.00 76.38 247 SER A N 1
ATOM 1871 C CA . SER A 1 247 ? 18.258 12.580 -25.929 1.00 76.38 247 SER A CA 1
ATOM 1872 C C . SER A 1 247 ? 17.757 11.645 -24.828 1.00 76.38 247 SER A C 1
ATOM 1874 O O . SER A 1 247 ? 17.388 10.515 -25.136 1.00 76.38 247 SER A O 1
ATOM 1876 N N . SER A 1 248 ? 17.660 12.109 -23.581 1.00 75.88 248 SER A N 1
ATOM 1877 C CA . SER A 1 248 ? 17.241 11.273 -22.450 1.00 75.88 248 SER A CA 1
ATOM 1878 C C . SER A 1 248 ? 15.735 11.020 -22.479 1.00 75.88 248 SER A C 1
ATOM 1880 O O . SER A 1 248 ? 15.292 9.890 -22.283 1.00 75.88 248 SER A O 1
ATOM 1882 N N . ASP A 1 249 ? 14.952 12.052 -22.797 1.00 78.8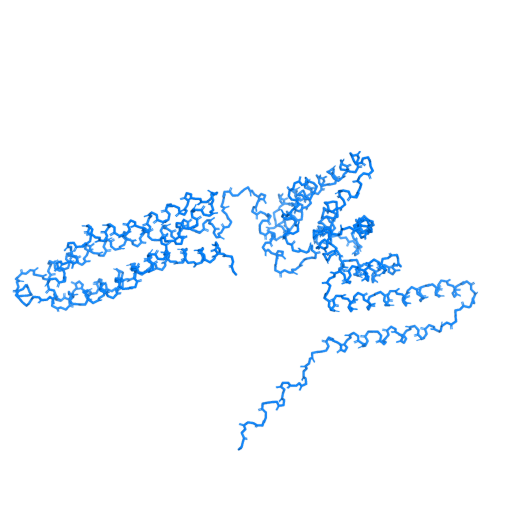8 249 ASP A N 1
ATOM 1883 C CA . ASP A 1 249 ? 13.500 11.946 -22.955 1.00 78.88 249 ASP A CA 1
ATOM 1884 C C . ASP A 1 249 ? 13.146 11.118 -24.194 1.00 78.88 249 ASP A C 1
ATOM 1886 O O . ASP A 1 249 ? 12.276 10.247 -24.141 1.00 78.88 249 ASP A O 1
ATOM 1890 N N . LEU A 1 250 ? 13.861 11.333 -25.304 1.00 84.00 250 LEU A N 1
ATOM 1891 C CA . LEU A 1 250 ? 13.712 10.510 -26.504 1.00 84.00 250 LEU A CA 1
ATOM 1892 C C . LEU A 1 250 ? 14.059 9.049 -26.217 1.00 84.00 250 LEU A C 1
ATOM 1894 O O . LEU A 1 250 ? 13.302 8.160 -26.597 1.00 84.00 250 LEU A O 1
ATOM 1898 N N . LEU A 1 251 ? 15.167 8.788 -25.521 1.00 82.00 251 LEU A N 1
ATOM 1899 C CA . LEU A 1 251 ? 15.578 7.434 -25.165 1.00 82.00 251 LEU A CA 1
ATOM 1900 C C . LEU A 1 251 ? 14.525 6.758 -24.281 1.00 82.00 251 LEU A C 1
ATOM 1902 O O . LEU A 1 251 ? 14.143 5.625 -24.561 1.00 82.00 251 LEU A O 1
ATOM 1906 N N . ALA A 1 252 ? 14.000 7.457 -23.273 1.00 80.25 252 ALA A N 1
ATOM 1907 C CA . ALA A 1 252 ? 12.937 6.949 -22.411 1.00 80.25 252 ALA A CA 1
ATOM 1908 C C . ALA A 1 252 ? 11.657 6.612 -23.199 1.00 80.25 252 ALA A C 1
ATOM 1910 O O . ALA A 1 252 ? 11.106 5.518 -23.050 1.00 80.25 252 ALA A O 1
ATOM 1911 N N . ALA A 1 253 ? 11.201 7.515 -24.074 1.00 85.06 253 ALA A N 1
ATOM 1912 C CA . ALA A 1 253 ? 10.011 7.296 -24.896 1.00 85.06 253 ALA A CA 1
ATOM 1913 C C . ALA A 1 253 ? 10.195 6.118 -25.868 1.00 85.06 253 ALA A C 1
ATOM 1915 O O . ALA A 1 253 ? 9.319 5.260 -25.988 1.00 85.06 253 ALA A O 1
ATOM 1916 N N . VAL A 1 254 ? 11.352 6.041 -26.528 1.00 85.94 254 VAL A N 1
ATOM 1917 C CA . VAL A 1 254 ? 11.667 4.984 -27.494 1.00 85.94 254 VAL A CA 1
ATOM 1918 C C . VAL A 1 254 ? 11.811 3.624 -26.806 1.00 85.94 254 VAL A C 1
ATOM 1920 O O . VAL A 1 254 ? 11.301 2.632 -27.323 1.00 85.94 254 VAL A O 1
ATOM 1923 N N . LEU A 1 255 ? 12.434 3.554 -25.625 1.00 79.50 255 LEU A N 1
ATOM 1924 C CA . LEU A 1 255 ? 12.512 2.316 -24.844 1.00 79.50 255 LEU A CA 1
ATOM 1925 C C . LEU A 1 255 ? 11.121 1.825 -24.420 1.00 79.50 255 LEU A C 1
ATOM 1927 O O . LEU A 1 255 ? 10.856 0.619 -24.478 1.00 79.50 255 LEU A O 1
ATOM 1931 N N . ALA A 1 256 ? 10.225 2.731 -24.020 1.00 81.12 256 ALA A N 1
ATOM 1932 C CA . ALA A 1 256 ? 8.843 2.391 -23.689 1.00 81.12 256 ALA A CA 1
ATOM 1933 C C . ALA A 1 256 ? 8.098 1.814 -24.908 1.00 81.12 256 ALA A C 1
ATOM 1935 O O . ALA A 1 256 ? 7.527 0.728 -24.800 1.00 81.12 256 ALA A O 1
ATOM 1936 N N . LEU A 1 257 ? 8.188 2.457 -26.080 1.00 86.19 257 LEU A N 1
ATOM 1937 C CA . LEU A 1 257 ? 7.603 1.931 -27.322 1.00 86.19 257 LEU A CA 1
ATOM 1938 C C . LEU A 1 257 ? 8.172 0.561 -27.705 1.00 86.19 257 LEU A C 1
ATOM 1940 O O . LEU A 1 257 ? 7.413 -0.355 -28.003 1.00 86.19 257 LEU A O 1
ATOM 1944 N N . ASP A 1 258 ? 9.491 0.396 -27.634 1.00 79.94 258 ASP A N 1
ATOM 1945 C CA . ASP A 1 258 ? 10.163 -0.875 -27.917 1.00 79.94 258 ASP A CA 1
ATOM 1946 C C . ASP A 1 258 ? 9.635 -2.005 -27.016 1.00 79.94 258 ASP A C 1
ATOM 1948 O O . ASP A 1 258 ? 9.441 -3.133 -27.459 1.00 79.94 258 ASP A O 1
ATOM 1952 N N . THR A 1 259 ? 9.308 -1.688 -25.761 1.00 77.75 259 THR A N 1
ATOM 1953 C CA . THR A 1 259 ? 8.717 -2.660 -24.832 1.00 77.75 259 THR A CA 1
ATOM 1954 C C . THR A 1 259 ? 7.292 -3.029 -25.197 1.00 77.75 259 THR A C 1
ATOM 1956 O O . THR A 1 259 ? 6.936 -4.205 -25.151 1.00 77.75 259 THR A O 1
ATOM 1959 N N . LEU A 1 260 ? 6.480 -2.026 -25.543 1.00 83.19 260 LEU A N 1
ATOM 1960 C CA . LEU A 1 260 ? 5.114 -2.252 -25.998 1.00 83.19 260 LEU A CA 1
ATOM 1961 C C . LEU A 1 260 ? 5.114 -3.224 -27.172 1.00 83.19 260 LEU A C 1
ATOM 1963 O O . LEU A 1 260 ? 4.337 -4.173 -27.206 1.00 83.19 260 LEU A O 1
ATOM 1967 N N . GLU A 1 261 ? 6.016 -2.991 -28.119 1.00 80.19 261 GLU A N 1
ATOM 1968 C CA . GLU A 1 261 ? 6.123 -3.797 -29.321 1.00 80.19 261 GLU A CA 1
ATOM 1969 C C . GLU A 1 261 ? 6.565 -5.226 -29.032 1.00 80.19 261 GLU A C 1
ATOM 1971 O O . GLU A 1 261 ? 5.976 -6.145 -29.582 1.00 80.19 261 GLU A O 1
ATOM 1976 N N . ILE A 1 262 ? 7.562 -5.424 -28.168 1.00 75.00 262 ILE A N 1
ATOM 1977 C CA . ILE A 1 262 ? 8.055 -6.765 -27.825 1.00 75.00 262 ILE A CA 1
ATOM 1978 C C . ILE A 1 262 ? 6.988 -7.579 -27.086 1.00 75.00 262 ILE A C 1
ATOM 1980 O O . ILE A 1 262 ? 6.823 -8.766 -27.359 1.00 75.00 262 ILE A O 1
ATOM 1984 N N . LEU A 1 263 ? 6.287 -6.961 -26.133 1.00 76.38 263 LEU A N 1
ATOM 1985 C CA . LEU A 1 263 ? 5.394 -7.685 -25.226 1.00 76.38 263 LEU A CA 1
ATOM 1986 C C . LEU A 1 263 ? 3.971 -7.834 -25.767 1.00 76.38 263 LEU A C 1
ATOM 1988 O O . LEU A 1 263 ? 3.322 -8.843 -25.500 1.00 76.38 263 LEU A O 1
ATOM 1992 N N . TYR A 1 264 ? 3.477 -6.843 -26.510 1.00 81.00 264 TYR A N 1
ATOM 1993 C CA . TYR A 1 264 ? 2.047 -6.736 -26.818 1.00 81.00 264 TYR A CA 1
ATOM 1994 C C . TYR A 1 264 ? 1.727 -6.719 -28.309 1.00 81.00 264 TYR A C 1
ATOM 1996 O O . TYR A 1 264 ? 0.590 -6.994 -28.689 1.00 81.00 264 TYR A O 1
ATOM 2004 N N . ILE A 1 265 ? 2.708 -6.455 -29.175 1.00 79.50 265 ILE A N 1
ATOM 2005 C CA . ILE A 1 265 ? 2.524 -6.553 -30.623 1.00 79.50 265 ILE A CA 1
ATOM 2006 C C . ILE A 1 265 ? 3.206 -7.835 -31.083 1.00 79.50 265 ILE A C 1
ATOM 2008 O O . ILE A 1 265 ? 4.427 -7.928 -31.134 1.00 79.50 265 ILE A O 1
ATOM 2012 N N . ARG A 1 266 ? 2.416 -8.851 -31.447 1.00 65.69 266 ARG A N 1
ATOM 2013 C CA . ARG A 1 266 ? 2.966 -10.090 -32.014 1.00 65.69 266 ARG A CA 1
ATOM 2014 C C . ARG A 1 266 ? 3.802 -9.756 -33.246 1.00 65.69 266 ARG A C 1
ATOM 2016 O O . ARG A 1 266 ? 3.257 -9.332 -34.265 1.00 65.69 266 ARG A O 1
ATOM 2023 N N . ARG A 1 267 ? 5.116 -9.964 -33.156 1.00 66.00 267 ARG A N 1
ATOM 2024 C CA . ARG A 1 267 ? 6.036 -9.777 -34.277 1.00 66.00 267 ARG A CA 1
ATOM 2025 C C . ARG A 1 267 ? 6.758 -11.069 -34.631 1.00 66.00 267 ARG A C 1
ATOM 2027 O O . ARG A 1 267 ? 7.097 -11.842 -33.740 1.00 66.00 267 ARG A O 1
ATOM 2034 N N . PRO A 1 268 ? 7.011 -11.289 -35.933 1.00 59.25 268 PRO A N 1
ATOM 2035 C CA . PRO A 1 268 ? 7.788 -12.430 -36.399 1.00 59.25 268 PRO A CA 1
ATOM 2036 C C . PRO A 1 268 ? 9.287 -12.260 -36.115 1.00 59.25 268 PRO A C 1
ATOM 2038 O O . PRO A 1 268 ? 10.026 -13.238 -36.115 1.00 59.25 268 PRO A O 1
ATOM 2041 N N . THR A 1 269 ? 9.747 -11.027 -35.878 1.00 62.66 269 THR A N 1
ATOM 2042 C CA . THR A 1 269 ? 11.149 -10.715 -35.600 1.00 62.66 269 THR A CA 1
ATOM 2043 C C . THR A 1 269 ? 11.366 -10.475 -34.108 1.00 62.66 269 THR A C 1
ATOM 2045 O O . THR A 1 269 ? 10.602 -9.720 -33.507 1.00 62.66 269 THR A O 1
ATOM 2048 N N . PRO A 1 270 ? 12.451 -11.003 -33.515 1.00 57.09 270 PRO A N 1
ATOM 2049 C CA . PRO A 1 270 ? 12.770 -10.784 -32.102 1.00 57.09 270 PRO A CA 1
ATOM 2050 C C . PRO A 1 270 ? 13.257 -9.349 -31.800 1.00 57.09 270 PRO A C 1
ATOM 2052 O O . PRO A 1 270 ? 13.556 -9.012 -30.657 1.00 57.09 270 PRO A O 1
ATOM 2055 N N . LEU A 1 271 ? 13.353 -8.490 -32.822 1.00 62.28 271 LEU A N 1
ATOM 2056 C CA . LEU A 1 271 ? 13.807 -7.104 -32.729 1.00 62.28 271 LEU A CA 1
ATOM 2057 C C . LEU A 1 271 ? 12.632 -6.133 -32.883 1.00 62.28 271 LEU A C 1
ATOM 2059 O O . LEU A 1 271 ? 11.783 -6.302 -33.761 1.00 62.28 271 LEU A O 1
ATOM 2063 N N . GLY A 1 272 ? 12.621 -5.081 -32.063 1.00 64.62 272 GLY A N 1
ATOM 2064 C CA . GLY A 1 272 ? 11.727 -3.937 -32.222 1.00 64.62 272 GLY A CA 1
ATOM 2065 C C . GLY A 1 272 ? 12.214 -3.010 -33.339 1.00 64.62 272 GLY A C 1
ATOM 2066 O O . GLY A 1 272 ? 13.421 -2.876 -33.572 1.00 64.62 272 GLY A O 1
ATOM 2067 N N . ILE A 1 273 ? 11.286 -2.336 -34.027 1.00 72.62 273 ILE A N 1
ATOM 2068 C CA . ILE A 1 273 ? 11.594 -1.424 -35.151 1.00 72.62 273 ILE A CA 1
ATOM 2069 C C . ILE A 1 273 ? 12.439 -0.224 -34.711 1.00 72.62 273 ILE A C 1
ATOM 2071 O O . ILE A 1 273 ? 13.084 0.431 -35.525 1.00 72.62 273 ILE A O 1
ATOM 2075 N N . HIS A 1 274 ? 12.482 0.041 -33.408 1.00 78.19 274 HIS A N 1
ATOM 2076 C CA . HIS A 1 274 ? 13.186 1.168 -32.822 1.00 78.19 274 HIS A CA 1
ATOM 2077 C C . HIS A 1 274 ? 14.642 0.875 -32.444 1.00 78.19 274 HIS A C 1
ATOM 2079 O O . HIS A 1 274 ? 15.319 1.748 -31.902 1.00 78.19 274 HIS A O 1
ATOM 2085 N N . THR A 1 275 ? 15.157 -0.320 -32.753 1.00 71.69 275 THR A N 1
ATOM 2086 C CA . THR A 1 275 ? 16.523 -0.734 -32.393 1.00 71.69 275 THR A CA 1
ATOM 2087 C C . THR A 1 275 ? 17.579 0.293 -32.798 1.00 71.69 275 THR A C 1
ATOM 2089 O O . THR A 1 275 ? 18.347 0.739 -31.951 1.00 71.69 275 THR A O 1
ATOM 2092 N N . GLY A 1 276 ? 17.585 0.727 -34.061 1.00 74.19 276 GLY A N 1
ATOM 2093 C CA . GLY A 1 276 ? 18.565 1.708 -34.539 1.00 74.19 276 GLY A CA 1
ATOM 2094 C C . GLY A 1 276 ? 18.477 3.054 -33.808 1.00 74.19 276 GLY A C 1
ATOM 2095 O O . GLY A 1 276 ? 19.504 3.670 -33.526 1.00 74.19 276 GLY A O 1
ATOM 2096 N N . ALA A 1 277 ? 17.266 3.480 -33.436 1.00 78.81 277 ALA A N 1
ATOM 2097 C CA . ALA A 1 277 ? 17.052 4.710 -32.678 1.00 78.81 277 ALA A CA 1
ATOM 2098 C C . ALA A 1 277 ? 17.590 4.597 -31.244 1.00 78.81 277 ALA A C 1
ATOM 2100 O O . ALA A 1 277 ? 18.296 5.497 -30.795 1.00 78.81 277 ALA A O 1
ATOM 2101 N N . VAL A 1 278 ? 17.334 3.476 -30.555 1.00 77.12 278 VAL A N 1
ATOM 2102 C CA . VAL A 1 278 ? 17.877 3.204 -29.210 1.00 77.12 278 VAL A CA 1
ATOM 2103 C C . VAL A 1 278 ? 19.404 3.275 -29.226 1.00 77.12 278 VAL A C 1
ATOM 2105 O O . VAL A 1 278 ? 19.995 3.978 -28.411 1.00 77.12 278 VAL A O 1
ATOM 2108 N N . VAL A 1 279 ? 20.045 2.613 -30.193 1.00 74.75 279 VAL A N 1
ATOM 2109 C CA . VAL A 1 279 ? 21.510 2.603 -30.331 1.00 74.75 279 VAL A CA 1
ATOM 2110 C C . VAL A 1 279 ? 22.071 4.007 -30.535 1.00 74.75 279 VAL A C 1
ATOM 2112 O O . VAL A 1 279 ? 23.004 4.409 -29.841 1.00 74.75 279 VAL A O 1
ATOM 2115 N N . ARG A 1 280 ? 21.491 4.777 -31.460 1.00 78.00 280 ARG A N 1
ATOM 2116 C CA . ARG A 1 280 ? 21.942 6.145 -31.740 1.00 78.00 280 ARG A CA 1
ATOM 2117 C C . ARG A 1 280 ? 21.773 7.069 -30.537 1.00 78.00 280 ARG A C 1
ATOM 2119 O O . ARG A 1 280 ? 22.693 7.820 -30.229 1.00 78.00 280 ARG A O 1
ATOM 2126 N N . LEU A 1 281 ? 20.641 6.997 -29.841 1.00 78.06 281 LEU A N 1
ATOM 2127 C CA . LEU A 1 281 ? 20.379 7.822 -28.660 1.00 78.06 281 LEU A CA 1
ATOM 2128 C C . LEU A 1 281 ? 21.328 7.486 -27.506 1.00 78.06 281 LEU A C 1
ATOM 2130 O O . LEU A 1 281 ? 21.829 8.391 -26.848 1.00 78.06 281 LEU A O 1
ATOM 2134 N N . LEU A 1 282 ? 21.659 6.209 -27.315 1.00 74.19 282 LEU A N 1
ATOM 2135 C CA . LEU A 1 282 ? 22.654 5.794 -26.326 1.00 74.19 282 LEU A CA 1
ATOM 2136 C C . LEU A 1 282 ? 24.056 6.293 -26.665 1.00 74.19 282 LEU A C 1
ATOM 2138 O O . LEU A 1 282 ? 24.739 6.808 -25.788 1.00 74.19 282 LEU A O 1
ATOM 2142 N N . GLN A 1 283 ? 24.475 6.205 -27.930 1.00 76.88 283 GLN A N 1
ATOM 2143 C CA . GLN A 1 283 ? 25.758 6.766 -28.367 1.00 76.88 283 GLN A CA 1
ATOM 2144 C C . GLN A 1 283 ? 25.840 8.276 -28.096 1.00 76.88 283 GLN A C 1
ATOM 2146 O O . GLN A 1 283 ? 26.906 8.772 -27.735 1.00 76.88 283 GLN A O 1
ATOM 2151 N N . ILE A 1 284 ? 24.729 9.005 -28.251 1.00 79.62 284 ILE A N 1
ATOM 2152 C CA . ILE A 1 284 ? 24.646 10.435 -27.926 1.00 79.62 284 ILE A CA 1
ATOM 2153 C C . ILE A 1 284 ? 24.762 10.654 -26.412 1.00 79.62 284 ILE A C 1
ATOM 2155 O O . ILE A 1 284 ? 25.573 11.472 -25.986 1.00 79.62 284 ILE A O 1
ATOM 2159 N N . GLU A 1 285 ? 24.013 9.905 -25.596 1.00 75.88 285 GLU A N 1
ATOM 2160 C CA . GLU A 1 285 ? 24.078 9.988 -24.128 1.00 75.88 285 GLU A CA 1
ATOM 2161 C C . GLU A 1 285 ? 25.473 9.662 -23.581 1.00 75.88 285 GLU A C 1
ATOM 2163 O O . GLU A 1 285 ? 25.968 10.345 -22.689 1.00 75.88 285 GLU A O 1
ATOM 2168 N N . MET A 1 286 ? 26.142 8.660 -24.151 1.00 72.81 286 MET A N 1
ATOM 2169 C CA . MET A 1 286 ? 27.48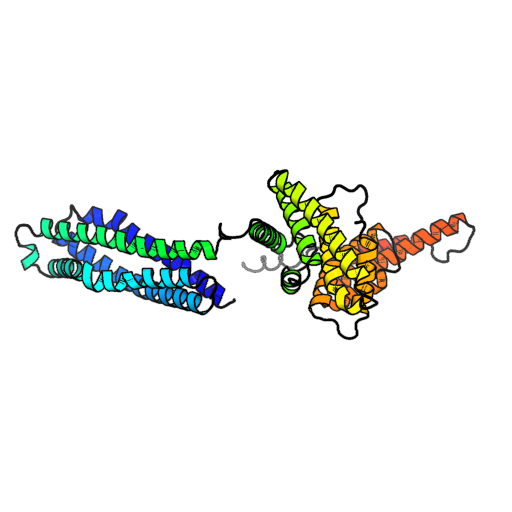0 8.237 -23.734 1.00 72.81 286 MET A CA 1
ATOM 2170 C C . MET A 1 286 ? 28.586 9.234 -24.080 1.00 72.81 286 MET A C 1
ATOM 2172 O O . MET A 1 286 ? 29.639 9.216 -23.450 1.00 72.81 286 MET A O 1
ATOM 2176 N N . ARG A 1 287 ? 28.362 10.109 -25.065 1.00 75.81 287 ARG A N 1
ATOM 2177 C CA . ARG A 1 287 ? 29.310 11.166 -25.449 1.00 75.81 287 ARG A CA 1
ATOM 2178 C C . ARG A 1 287 ? 29.185 12.427 -24.592 1.00 75.81 287 ARG A C 1
ATOM 2180 O O . ARG A 1 287 ? 29.993 13.339 -24.757 1.00 75.81 287 ARG A O 1
ATOM 2187 N N . LYS A 1 288 ? 28.193 12.509 -23.698 1.00 77.69 288 LYS A N 1
ATOM 2188 C CA . LYS A 1 288 ? 28.032 13.656 -22.796 1.00 77.69 288 LYS A CA 1
ATOM 2189 C C . LYS A 1 288 ? 29.177 13.683 -21.783 1.00 77.69 288 LYS A C 1
ATOM 2191 O O . LYS A 1 288 ? 29.435 12.697 -21.101 1.00 77.69 288 LYS A O 1
ATOM 2196 N N . SER A 1 289 ? 29.844 14.833 -21.671 1.00 57.16 289 SER A N 1
ATOM 2197 C CA . SER A 1 289 ? 30.975 15.048 -20.754 1.00 57.16 289 SER A CA 1
ATOM 2198 C C . SER A 1 289 ? 30.587 14.916 -19.277 1.00 57.16 289 SER A C 1
ATOM 2200 O O . SER A 1 289 ? 31.425 14.564 -18.451 1.00 57.16 289 SER A O 1
ATOM 2202 N N . SER A 1 290 ? 29.315 15.152 -18.949 1.00 66.69 290 SER A N 1
ATOM 2203 C CA . SER A 1 290 ? 28.716 14.854 -17.653 1.00 66.69 290 SER A CA 1
ATOM 2204 C C . SER A 1 290 ? 27.474 13.982 -17.842 1.00 66.69 290 SER A C 1
ATOM 2206 O O . SER A 1 290 ? 26.436 14.423 -18.339 1.00 66.69 290 SER A O 1
ATOM 2208 N N . MET A 1 291 ? 27.565 12.712 -17.442 1.00 67.25 291 MET A N 1
ATOM 2209 C CA . MET A 1 291 ? 26.387 11.849 -17.394 1.00 67.25 291 MET A CA 1
ATOM 2210 C C . MET A 1 291 ? 25.490 12.270 -16.236 1.00 67.25 291 MET A C 1
ATOM 2212 O O . MET A 1 291 ? 25.855 12.158 -15.065 1.00 67.25 291 MET A O 1
ATOM 2216 N N . HIS A 1 292 ? 24.287 12.730 -16.568 1.00 68.62 292 HIS A N 1
ATOM 2217 C CA . HIS A 1 292 ? 23.257 12.966 -15.571 1.00 68.62 292 HIS A CA 1
ATOM 2218 C C . HIS A 1 292 ? 22.836 11.617 -14.947 1.00 68.62 292 HIS A C 1
ATOM 2220 O O . HIS A 1 292 ? 22.702 10.633 -15.680 1.00 68.62 292 HIS A O 1
ATOM 2226 N N . PRO A 1 293 ? 22.530 11.541 -13.635 1.00 68.06 293 PRO A N 1
ATOM 2227 C CA . PRO A 1 293 ? 22.052 10.308 -12.990 1.00 68.06 293 PRO A CA 1
ATOM 2228 C C . PRO A 1 293 ? 20.880 9.628 -13.718 1.00 68.06 293 PRO A C 1
ATOM 2230 O O . PRO A 1 293 ? 20.776 8.405 -13.755 1.00 68.06 293 PRO A O 1
ATOM 2233 N N . LYS A 1 294 ? 20.027 10.433 -14.363 1.00 68.94 294 LYS A N 1
ATOM 2234 C CA . LYS A 1 294 ? 18.909 9.974 -15.206 1.00 68.94 294 LYS A CA 1
ATOM 2235 C C . LYS A 1 294 ? 19.388 9.181 -16.430 1.00 68.94 294 LYS A C 1
ATOM 2237 O O . LYS A 1 294 ? 18.890 8.084 -16.668 1.00 68.94 294 LYS A O 1
ATOM 2242 N N . SER A 1 295 ? 20.372 9.703 -17.165 1.00 71.19 295 SER A N 1
ATOM 2243 C CA . SER A 1 295 ? 20.984 9.034 -18.321 1.00 71.19 295 SER A CA 1
ATOM 2244 C C . SER A 1 295 ? 21.602 7.700 -17.915 1.00 71.19 295 SER A C 1
ATOM 2246 O O . SER A 1 295 ? 21.379 6.692 -18.576 1.00 71.19 295 SER A O 1
ATOM 2248 N N . THR A 1 296 ? 22.294 7.663 -16.775 1.00 71.88 296 THR A N 1
ATOM 2249 C CA . THR A 1 296 ? 22.881 6.434 -16.228 1.00 71.88 296 THR A CA 1
ATOM 2250 C C . THR A 1 296 ? 21.834 5.346 -15.984 1.00 71.88 296 THR A C 1
ATOM 2252 O O . THR A 1 296 ? 22.040 4.192 -16.356 1.00 71.88 296 THR A O 1
ATOM 2255 N N . MET A 1 297 ? 20.685 5.693 -15.400 1.00 69.88 297 MET A N 1
ATOM 2256 C CA . MET A 1 297 ? 19.619 4.718 -15.154 1.00 69.88 297 MET A CA 1
ATOM 2257 C C . MET A 1 297 ? 18.950 4.234 -16.449 1.00 69.88 297 MET A C 1
ATOM 2259 O O . MET A 1 297 ? 18.656 3.045 -16.569 1.00 69.88 297 MET A O 1
ATOM 2263 N N . LEU A 1 298 ? 18.751 5.120 -17.431 1.00 72.31 298 LEU A N 1
ATOM 2264 C CA . LEU A 1 298 ? 18.229 4.749 -18.754 1.00 72.31 298 LEU A CA 1
ATOM 2265 C C . LEU A 1 298 ? 19.188 3.822 -19.509 1.00 72.31 298 LEU A C 1
ATOM 2267 O O . LEU A 1 298 ? 18.754 2.860 -20.138 1.00 72.31 298 LEU A O 1
ATOM 2271 N N . ILE A 1 299 ? 20.493 4.075 -19.408 1.00 73.19 299 ILE A N 1
ATOM 2272 C CA . ILE A 1 299 ? 21.530 3.223 -19.995 1.00 73.19 299 ILE A CA 1
ATOM 2273 C C . ILE A 1 299 ? 21.501 1.827 -19.368 1.00 73.19 299 ILE A C 1
ATOM 2275 O O . ILE A 1 299 ? 21.501 0.836 -20.097 1.00 73.19 299 ILE A O 1
ATOM 2279 N N . ARG A 1 300 ? 21.402 1.733 -18.036 1.00 70.56 300 ARG A N 1
ATOM 2280 C CA . ARG A 1 300 ? 21.268 0.445 -17.333 1.00 70.56 300 ARG A CA 1
ATOM 2281 C C . ARG A 1 300 ? 20.009 -0.311 -17.756 1.00 70.56 300 ARG A C 1
ATOM 2283 O O . ARG A 1 300 ? 20.072 -1.510 -17.988 1.00 70.56 300 ARG A O 1
ATOM 2290 N N . ALA A 1 301 ? 18.886 0.387 -17.920 1.00 68.56 301 ALA A N 1
ATOM 2291 C CA . ALA A 1 301 ? 17.649 -0.213 -18.418 1.00 68.56 301 ALA A CA 1
ATOM 2292 C C . ALA A 1 301 ? 17.784 -0.746 -19.855 1.00 68.56 301 ALA A C 1
ATOM 2294 O O . ALA A 1 301 ? 17.272 -1.815 -20.184 1.00 68.56 301 ALA A O 1
ATOM 2295 N N . ALA A 1 302 ? 18.487 -0.011 -20.717 1.00 70.31 302 ALA A N 1
ATOM 2296 C CA . ALA A 1 302 ? 18.681 -0.395 -22.107 1.00 70.31 302 ALA A CA 1
ATOM 2297 C C . ALA A 1 302 ? 19.698 -1.537 -22.280 1.00 70.31 302 ALA A C 1
ATOM 2299 O O . ALA A 1 302 ? 19.547 -2.341 -23.201 1.00 70.31 302 ALA A O 1
ATOM 2300 N N . ALA A 1 303 ? 20.716 -1.631 -21.418 1.00 70.12 303 ALA A N 1
ATOM 2301 C CA . ALA A 1 303 ? 21.871 -2.512 -21.608 1.00 70.12 303 ALA A CA 1
ATOM 2302 C C . ALA A 1 303 ? 21.517 -3.998 -21.844 1.00 70.12 303 ALA A C 1
ATOM 2304 O O . ALA A 1 303 ? 21.970 -4.532 -22.863 1.00 70.12 303 ALA A O 1
ATOM 2305 N N . PRO A 1 304 ? 20.649 -4.655 -21.044 1.00 67.56 304 PRO A N 1
ATOM 2306 C CA . PRO A 1 304 ? 20.272 -6.052 -21.283 1.00 67.56 304 PRO A CA 1
ATOM 2307 C C . PRO A 1 304 ? 19.581 -6.276 -22.634 1.00 67.56 304 PRO A C 1
ATOM 2309 O O . PRO A 1 304 ? 19.740 -7.320 -23.265 1.00 67.56 304 PRO A O 1
ATOM 2312 N N . ARG A 1 305 ? 18.830 -5.283 -23.130 1.00 67.81 305 ARG A N 1
ATOM 2313 C CA . ARG A 1 305 ? 18.153 -5.377 -24.435 1.00 67.81 305 ARG A CA 1
ATOM 2314 C C . ARG A 1 305 ? 19.151 -5.339 -25.571 1.00 67.81 305 ARG A C 1
ATOM 2316 O O . ARG A 1 305 ? 19.027 -6.094 -26.525 1.00 67.81 305 ARG A O 1
ATOM 2323 N N . ILE A 1 306 ? 20.143 -4.465 -25.473 1.00 68.38 306 ILE A N 1
ATOM 2324 C CA . ILE A 1 306 ? 21.186 -4.361 -26.489 1.00 68.38 306 ILE A CA 1
ATOM 2325 C C . ILE A 1 306 ? 22.022 -5.643 -26.491 1.00 68.38 306 ILE A C 1
ATOM 2327 O O . ILE A 1 306 ? 22.315 -6.168 -27.559 1.00 68.38 306 ILE A O 1
ATOM 2331 N N . GLN A 1 307 ? 22.330 -6.180 -25.308 1.00 69.12 307 GLN A N 1
ATOM 2332 C CA . GLN A 1 307 ? 23.052 -7.441 -25.136 1.00 69.12 307 GLN A CA 1
ATOM 2333 C C . GLN A 1 307 ? 22.311 -8.611 -25.792 1.00 69.12 307 GLN A C 1
ATOM 2335 O O . GLN A 1 307 ? 22.875 -9.314 -26.629 1.00 69.12 307 GLN A O 1
ATOM 2340 N N . ALA A 1 308 ? 21.016 -8.766 -25.500 1.00 66.12 308 ALA A N 1
ATOM 2341 C CA . ALA A 1 308 ? 20.179 -9.772 -26.149 1.00 66.12 308 ALA A CA 1
ATOM 2342 C C . ALA A 1 308 ? 20.151 -9.592 -27.678 1.00 66.12 308 ALA A C 1
ATOM 2344 O O . ALA A 1 308 ? 20.217 -10.560 -28.433 1.00 66.12 308 ALA A O 1
ATOM 2345 N N . ARG A 1 309 ? 20.104 -8.345 -28.160 1.00 66.50 309 ARG A N 1
ATOM 2346 C CA . ARG A 1 309 ? 20.082 -8.046 -29.599 1.00 66.50 309 ARG A CA 1
ATOM 2347 C C . ARG A 1 309 ? 21.398 -8.334 -30.300 1.00 66.50 309 ARG A C 1
ATOM 2349 O O . ARG A 1 309 ? 21.366 -8.795 -31.437 1.00 66.50 309 ARG A O 1
ATOM 2356 N N . GLN A 1 310 ? 22.532 -8.106 -29.654 1.00 67.81 310 GLN A N 1
ATOM 2357 C CA . GLN A 1 310 ? 23.830 -8.469 -30.213 1.00 67.81 310 GLN A CA 1
ATOM 2358 C C . GLN A 1 310 ? 23.958 -9.961 -30.451 1.00 67.81 310 GLN A C 1
ATOM 2360 O O . GLN A 1 310 ? 24.401 -10.358 -31.525 1.00 67.81 310 GLN A O 1
ATOM 2365 N N . LEU A 1 311 ? 23.513 -10.770 -29.489 1.00 67.31 311 LEU A N 1
ATOM 2366 C CA . LEU A 1 311 ? 23.506 -12.222 -29.638 1.00 67.31 311 LEU A CA 1
ATOM 2367 C C . LEU A 1 311 ? 22.643 -12.651 -30.830 1.00 67.31 311 LEU A C 1
ATOM 2369 O O . LEU A 1 311 ? 23.028 -13.539 -31.585 1.00 67.31 311 LEU A O 1
ATOM 2373 N N . LEU A 1 312 ? 21.507 -11.982 -31.040 1.00 66.44 312 LEU A N 1
ATOM 2374 C CA . LEU A 1 312 ? 20.585 -12.293 -32.132 1.00 66.44 312 LEU A CA 1
ATOM 2375 C C . LEU A 1 312 ? 21.048 -11.775 -33.507 1.00 66.44 312 LEU A C 1
ATOM 2377 O O . LEU A 1 312 ? 20.728 -12.391 -34.521 1.00 66.44 312 LEU A O 1
ATOM 2381 N N . CYS A 1 313 ? 21.769 -10.648 -33.566 1.00 65.31 313 CYS A N 1
ATOM 2382 C CA . CYS A 1 313 ? 22.124 -9.972 -34.827 1.00 65.31 313 CYS A CA 1
ATOM 2383 C C . CYS A 1 313 ? 23.584 -10.153 -35.249 1.00 65.31 313 CYS A C 1
ATOM 2385 O O . CYS A 1 313 ? 23.907 -9.943 -36.420 1.00 65.31 313 CYS A O 1
ATOM 2387 N N . ILE A 1 314 ? 24.462 -10.532 -34.316 1.00 66.50 314 ILE A N 1
ATOM 2388 C CA . ILE A 1 314 ? 25.908 -10.646 -34.527 1.00 66.50 314 ILE A CA 1
ATOM 2389 C C . ILE A 1 314 ? 26.475 -9.294 -35.033 1.00 66.50 314 ILE A C 1
ATOM 2391 O O . ILE A 1 314 ? 27.184 -9.228 -36.037 1.00 66.50 314 ILE A O 1
ATOM 2395 N N . ASP A 1 315 ? 26.108 -8.189 -34.365 1.00 63.84 315 ASP A N 1
ATOM 2396 C CA . ASP A 1 315 ? 26.462 -6.813 -34.761 1.00 63.84 315 ASP A CA 1
ATOM 2397 C C . ASP A 1 315 ? 27.647 -6.252 -33.944 1.00 63.84 315 ASP A C 1
ATOM 2399 O O . ASP A 1 315 ? 27.697 -6.334 -32.713 1.00 63.84 315 ASP A O 1
ATOM 2403 N N . ALA A 1 316 ? 28.620 -5.691 -34.663 1.00 56.94 316 ALA A N 1
ATOM 2404 C CA . ALA A 1 316 ? 29.922 -5.254 -34.184 1.00 56.94 316 ALA A CA 1
ATOM 2405 C C . ALA A 1 316 ? 29.906 -3.921 -33.443 1.00 56.94 316 ALA A C 1
ATOM 2407 O O . ALA A 1 316 ? 30.552 -3.789 -32.401 1.00 56.94 316 ALA A O 1
ATOM 2408 N N . ASP A 1 317 ? 29.152 -2.958 -33.966 1.00 59.56 317 ASP A N 1
ATOM 2409 C CA . ASP A 1 317 ? 29.249 -1.546 -33.574 1.00 59.56 317 ASP A CA 1
ATOM 2410 C C . ASP A 1 317 ? 28.655 -1.280 -32.183 1.00 59.56 317 ASP A C 1
ATOM 2412 O O . ASP A 1 317 ? 28.803 -0.208 -31.597 1.00 59.56 317 ASP A O 1
ATOM 2416 N N . LEU A 1 318 ? 27.990 -2.291 -31.633 1.00 62.44 318 LEU A N 1
ATOM 2417 C CA . LEU A 1 318 ? 27.334 -2.268 -30.338 1.00 62.44 318 LEU A CA 1
ATOM 2418 C C . LEU A 1 318 ? 28.245 -2.763 -29.202 1.00 62.44 318 LEU A C 1
ATOM 2420 O O . LEU A 1 318 ? 27.934 -2.522 -28.037 1.00 62.44 318 LEU A O 1
ATOM 2424 N N . SER A 1 319 ? 29.326 -3.499 -29.517 1.00 64.56 319 SER A N 1
ATOM 2425 C CA . SER A 1 319 ? 30.132 -4.236 -28.517 1.00 64.56 319 SER A CA 1
ATOM 2426 C C . SER A 1 319 ? 30.853 -3.284 -27.568 1.00 64.56 319 SER A C 1
ATOM 2428 O O . SER A 1 319 ? 30.780 -3.440 -26.350 1.00 64.56 319 SER A O 1
ATOM 2430 N N . ASP A 1 320 ? 31.455 -2.232 -28.114 1.00 67.06 320 ASP A N 1
ATOM 2431 C CA . ASP A 1 320 ? 32.178 -1.247 -27.310 1.00 67.06 320 ASP A CA 1
ATOM 2432 C C . ASP A 1 320 ? 31.223 -0.392 -26.471 1.00 67.06 320 ASP A C 1
ATOM 2434 O O . ASP A 1 320 ? 31.488 -0.143 -25.294 1.00 67.06 320 ASP A O 1
ATOM 2438 N N . CYS A 1 321 ? 30.057 -0.031 -27.022 1.00 65.12 321 CYS A N 1
ATOM 2439 C CA . CYS A 1 321 ? 29.028 0.681 -26.269 1.00 65.12 321 CYS A CA 1
ATOM 2440 C C . CYS A 1 321 ? 28.557 -0.127 -25.055 1.00 65.12 321 CYS A C 1
ATOM 2442 O O . CYS A 1 321 ? 28.432 0.435 -23.974 1.00 65.12 321 CYS A O 1
ATOM 2444 N N . ILE A 1 322 ? 28.341 -1.438 -25.191 1.00 65.75 322 ILE A N 1
ATOM 2445 C CA . ILE A 1 322 ? 27.848 -2.277 -24.090 1.00 65.75 322 ILE A CA 1
ATOM 2446 C C . ILE A 1 322 ? 28.884 -2.467 -22.995 1.00 65.75 322 ILE A C 1
ATOM 2448 O O . ILE A 1 322 ? 28.531 -2.374 -21.820 1.00 65.75 322 ILE A O 1
ATOM 2452 N N . ARG A 1 323 ? 30.148 -2.711 -23.356 1.00 70.50 323 ARG A N 1
ATOM 2453 C CA . ARG A 1 323 ? 31.220 -2.839 -22.365 1.00 70.50 323 ARG A CA 1
ATOM 2454 C C . ARG A 1 323 ? 31.326 -1.563 -21.529 1.00 70.50 323 ARG A C 1
ATOM 2456 O O . ARG A 1 323 ? 31.370 -1.630 -20.303 1.00 70.50 323 ARG A O 1
ATOM 2463 N N . SER A 1 324 ? 31.254 -0.406 -22.182 1.00 70.31 324 SER A N 1
ATOM 2464 C CA . SER A 1 324 ? 31.194 0.888 -21.504 1.00 70.31 324 SER A CA 1
ATOM 2465 C C . SER A 1 324 ? 29.903 1.083 -20.691 1.00 70.31 324 SER A C 1
ATOM 2467 O O . SER A 1 324 ? 29.970 1.588 -19.575 1.00 70.31 324 SER A O 1
ATOM 2469 N N . CYS A 1 325 ? 28.736 0.639 -21.176 1.00 67.12 325 CYS A N 1
ATOM 2470 C CA . CYS A 1 325 ? 27.474 0.683 -20.421 1.00 67.12 325 CYS A CA 1
ATOM 2471 C C . CYS A 1 325 ? 27.524 -0.163 -19.141 1.00 67.12 325 CYS A C 1
ATOM 2473 O O . CYS A 1 325 ? 27.058 0.276 -18.092 1.00 67.12 325 CYS A O 1
ATOM 2475 N N . ALA A 1 326 ? 28.098 -1.363 -19.207 1.00 68.50 326 ALA A N 1
ATOM 2476 C CA . ALA A 1 326 ? 28.193 -2.262 -18.064 1.00 68.50 326 ALA A CA 1
ATOM 2477 C C . ALA A 1 326 ? 29.173 -1.736 -17.007 1.00 68.50 326 ALA A C 1
ATOM 2479 O O . ALA A 1 326 ? 28.886 -1.798 -15.814 1.00 68.50 326 ALA A O 1
ATOM 2480 N N . GLN A 1 327 ? 30.277 -1.111 -17.432 1.00 72.75 327 GLN A N 1
ATOM 2481 C CA . GLN A 1 327 ? 31.220 -0.433 -16.532 1.00 72.75 327 GLN A CA 1
ATOM 2482 C C . GLN A 1 327 ? 30.565 0.705 -15.732 1.00 72.75 327 GLN A C 1
ATOM 2484 O O . GLN A 1 327 ? 30.951 0.957 -14.592 1.00 72.75 327 GLN A O 1
ATOM 2489 N N . ILE A 1 328 ? 29.529 1.348 -16.282 1.00 69.38 328 ILE A N 1
ATOM 2490 C CA . ILE A 1 328 ? 28.734 2.363 -15.574 1.00 69.38 328 ILE A CA 1
ATOM 2491 C C . ILE A 1 328 ? 27.832 1.727 -14.491 1.00 69.38 328 ILE A C 1
ATOM 2493 O O . ILE A 1 328 ? 27.446 2.402 -13.531 1.00 69.38 328 ILE A O 1
ATOM 2497 N N . SER A 1 329 ? 27.481 0.438 -14.601 1.00 63.19 329 SER A N 1
ATOM 2498 C CA . SER A 1 329 ? 26.644 -0.260 -13.609 1.00 63.19 329 SER A CA 1
ATOM 2499 C C . SER A 1 329 ? 27.350 -0.430 -12.260 1.00 63.19 329 SER A C 1
ATOM 2501 O O . SER A 1 329 ? 26.699 -0.380 -11.218 1.00 63.19 329 SER A O 1
ATOM 2503 N N . GLN A 1 330 ? 28.684 -0.555 -12.272 1.00 65.88 330 GLN A N 1
ATOM 2504 C CA . GLN A 1 330 ? 29.517 -0.982 -11.134 1.00 65.88 330 GLN A CA 1
ATOM 2505 C C . GLN A 1 330 ? 29.146 -2.364 -10.555 1.00 65.88 330 GLN A C 1
ATOM 2507 O O . GLN A 1 330 ? 29.819 -2.833 -9.640 1.00 65.88 330 GLN A O 1
ATOM 2512 N N . ASP A 1 331 ? 28.128 -3.041 -11.096 1.00 71.88 331 ASP A N 1
ATOM 2513 C CA . ASP A 1 331 ? 27.824 -4.433 -10.791 1.00 71.88 331 ASP A CA 1
ATOM 2514 C C . ASP A 1 331 ? 28.800 -5.346 -11.544 1.00 71.88 331 ASP A C 1
ATOM 2516 O O . ASP A 1 331 ? 28.864 -5.359 -12.777 1.00 71.88 331 ASP A O 1
ATOM 2520 N N . LEU A 1 332 ? 29.579 -6.110 -10.780 1.00 70.62 332 LEU A N 1
ATOM 2521 C CA . LEU A 1 332 ? 30.545 -7.075 -11.298 1.00 70.62 332 LEU A CA 1
ATOM 2522 C C . LEU A 1 332 ? 29.876 -8.137 -12.184 1.00 70.62 332 LEU A C 1
ATOM 2524 O O . LEU A 1 332 ? 30.490 -8.599 -13.145 1.00 70.62 332 LEU A O 1
ATOM 2528 N N . THR A 1 333 ? 28.621 -8.485 -11.897 1.00 69.44 333 THR A N 1
ATOM 2529 C CA . THR A 1 333 ? 27.836 -9.460 -12.662 1.00 69.44 333 THR A CA 1
ATOM 2530 C C . THR A 1 333 ? 27.467 -8.899 -14.030 1.00 69.44 333 THR A C 1
ATOM 2532 O O . THR A 1 333 ? 27.717 -9.548 -15.044 1.00 69.44 333 THR A O 1
ATOM 2535 N N . ASP A 1 334 ? 26.969 -7.661 -14.082 1.00 66.81 334 ASP A N 1
ATOM 2536 C CA . ASP A 1 334 ? 26.624 -6.990 -15.340 1.00 66.81 334 ASP A CA 1
ATOM 2537 C C . ASP A 1 334 ? 27.852 -6.811 -16.239 1.00 66.81 334 ASP A C 1
ATOM 2539 O O . ASP A 1 334 ? 27.781 -7.033 -17.450 1.00 66.81 334 ASP A O 1
ATOM 2543 N N . VAL A 1 335 ? 28.994 -6.429 -15.654 1.00 73.50 335 VAL A N 1
ATOM 2544 C CA . VAL A 1 335 ? 30.269 -6.285 -16.374 1.00 73.50 335 VAL A CA 1
ATOM 2545 C C . VAL A 1 335 ? 30.744 -7.628 -16.924 1.00 73.50 335 VAL A C 1
ATOM 2547 O O . VAL A 1 335 ? 31.180 -7.693 -18.076 1.00 73.50 335 VAL A O 1
ATOM 2550 N N . ARG A 1 336 ? 30.639 -8.706 -16.139 1.00 78.81 336 ARG A N 1
ATOM 2551 C CA . ARG A 1 336 ? 31.015 -10.058 -16.572 1.00 78.81 336 ARG A CA 1
ATOM 2552 C C . ARG A 1 336 ? 30.148 -10.532 -17.736 1.00 78.81 336 ARG A C 1
ATOM 2554 O O . ARG A 1 336 ? 30.690 -10.888 -18.779 1.00 78.81 336 ARG A O 1
ATOM 2561 N N . VAL A 1 337 ? 28.824 -10.455 -17.591 1.00 73.31 337 VAL A N 1
ATOM 2562 C CA . VAL A 1 337 ? 27.862 -10.856 -18.630 1.00 73.31 337 VAL A CA 1
ATOM 2563 C C . VAL A 1 337 ? 28.061 -10.029 -19.902 1.00 73.31 337 VAL A C 1
ATOM 2565 O O . VAL A 1 337 ? 28.073 -10.576 -21.004 1.00 73.31 337 VAL A O 1
ATOM 2568 N N . ALA A 1 338 ? 28.296 -8.721 -19.773 1.00 73.19 338 ALA A N 1
ATOM 2569 C CA . ALA A 1 338 ? 28.601 -7.857 -20.907 1.00 73.19 338 ALA A CA 1
ATOM 2570 C C . ALA A 1 338 ? 29.871 -8.284 -21.654 1.00 73.19 338 ALA A C 1
ATOM 2572 O O . ALA A 1 338 ? 29.863 -8.322 -22.885 1.00 73.19 338 ALA A O 1
ATOM 2573 N N . ASN A 1 339 ? 30.946 -8.608 -20.929 1.00 78.00 339 ASN A N 1
ATOM 2574 C CA . ASN A 1 339 ? 32.195 -9.070 -21.532 1.00 78.00 339 ASN A CA 1
ATOM 2575 C C . ASN A 1 339 ? 32.001 -10.408 -22.249 1.00 78.00 339 ASN A C 1
ATOM 2577 O O . ASN A 1 339 ? 32.340 -10.500 -23.426 1.00 78.00 339 ASN A O 1
ATOM 2581 N N . PHE A 1 340 ? 31.357 -11.379 -21.595 1.00 80.06 340 PHE A N 1
ATOM 2582 C CA . PHE A 1 340 ? 31.025 -12.670 -22.197 1.00 80.06 340 PHE A CA 1
ATOM 2583 C C . PHE A 1 340 ? 30.251 -12.505 -23.514 1.00 80.06 340 PHE A C 1
ATOM 2585 O O . PHE A 1 340 ? 30.649 -13.046 -24.545 1.00 80.06 340 PHE A O 1
ATOM 2592 N N . ILE A 1 341 ? 29.185 -11.698 -23.517 1.00 75.94 341 ILE A N 1
ATOM 2593 C CA . ILE A 1 341 ? 28.368 -11.461 -24.715 1.00 75.94 341 ILE A CA 1
ATOM 2594 C C . ILE A 1 341 ? 29.183 -10.794 -25.829 1.00 75.94 341 ILE A C 1
ATOM 2596 O O . ILE A 1 341 ? 29.077 -11.200 -26.990 1.00 75.94 341 ILE A O 1
ATOM 2600 N N . CYS A 1 342 ? 30.014 -9.801 -25.496 1.00 78.12 342 CYS A N 1
ATOM 2601 C CA . CYS A 1 342 ? 30.887 -9.147 -26.471 1.00 78.12 342 CYS A CA 1
ATOM 2602 C C . CYS A 1 342 ? 31.871 -10.138 -27.106 1.00 78.12 342 CYS A C 1
ATOM 2604 O O . CYS A 1 342 ? 32.055 -10.116 -28.326 1.00 78.12 342 CYS A O 1
ATOM 2606 N N . ASP A 1 343 ? 32.470 -11.008 -26.295 1.00 80.81 343 ASP A N 1
ATOM 2607 C CA . ASP A 1 343 ? 33.481 -11.971 -26.727 1.00 80.81 343 ASP A CA 1
ATOM 2608 C C . ASP A 1 343 ? 32.854 -13.072 -27.599 1.00 80.81 343 ASP A C 1
ATOM 2610 O O . ASP A 1 343 ? 33.354 -13.359 -28.689 1.00 80.81 343 ASP A O 1
ATOM 2614 N N . VAL A 1 344 ? 31.677 -13.587 -27.220 1.00 78.81 344 VAL A N 1
ATOM 2615 C CA . VAL A 1 344 ? 30.884 -14.514 -28.050 1.00 78.81 344 VAL A CA 1
ATOM 2616 C C . VAL A 1 344 ? 30.511 -13.874 -29.389 1.00 78.81 344 VAL A C 1
ATOM 2618 O O . VAL A 1 344 ? 30.703 -14.476 -30.447 1.00 78.81 344 VAL A O 1
ATOM 2621 N N . CYS A 1 345 ? 30.023 -12.630 -29.385 1.00 77.25 345 CYS A N 1
ATOM 2622 C CA . CYS A 1 345 ? 29.671 -11.924 -30.619 1.00 77.25 345 CYS A CA 1
ATOM 2623 C C . CYS A 1 345 ? 30.895 -11.630 -31.499 1.00 77.25 345 CYS A C 1
ATOM 2625 O O . CYS A 1 345 ? 30.765 -11.532 -32.721 1.00 77.25 345 CYS A O 1
ATOM 2627 N N . HIS A 1 346 ? 32.080 -11.449 -30.911 1.00 82.12 346 HIS A N 1
ATOM 2628 C CA . HIS A 1 346 ? 33.331 -11.288 -31.652 1.00 82.12 346 HIS A CA 1
ATOM 2629 C C . HIS A 1 346 ? 33.717 -12.582 -32.381 1.00 82.12 346 HIS A C 1
ATOM 2631 O O . HIS A 1 346 ? 33.969 -12.558 -33.587 1.00 82.12 346 HIS A O 1
ATOM 2637 N N . GLU A 1 347 ? 33.677 -13.717 -31.684 1.00 80.62 347 GLU A N 1
ATOM 2638 C CA . GLU A 1 347 ? 34.005 -15.027 -32.258 1.00 80.62 347 GLU A CA 1
ATOM 2639 C C . GLU A 1 347 ? 32.965 -15.474 -33.311 1.00 80.62 347 GLU A C 1
ATOM 2641 O O . GLU A 1 347 ? 33.327 -15.916 -34.404 1.00 80.62 347 GLU A O 1
ATOM 2646 N N . LEU A 1 348 ? 31.663 -15.251 -33.075 1.00 76.81 348 LEU A N 1
ATOM 2647 C CA . LEU A 1 348 ? 30.607 -15.527 -34.066 1.00 76.81 348 LEU A CA 1
ATOM 2648 C C . LEU A 1 348 ? 30.750 -14.680 -35.341 1.00 76.81 348 LEU A C 1
ATOM 2650 O O . LEU A 1 348 ? 30.498 -15.164 -36.448 1.00 76.81 348 LEU A O 1
ATOM 2654 N N . ARG A 1 349 ? 31.190 -13.420 -35.221 1.00 76.75 349 ARG A N 1
ATOM 2655 C CA . ARG A 1 349 ? 31.507 -12.573 -36.386 1.00 76.75 349 ARG A CA 1
ATOM 2656 C C . ARG A 1 349 ? 32.687 -13.111 -37.169 1.00 76.75 349 ARG A C 1
ATOM 2658 O O . ARG A 1 349 ? 32.650 -13.095 -38.402 1.00 76.75 349 ARG A O 1
ATOM 2665 N N . PHE A 1 350 ? 33.725 -13.559 -36.470 1.00 77.69 350 PHE A N 1
ATOM 2666 C CA . PHE A 1 350 ? 34.884 -14.161 -37.107 1.00 77.69 350 PHE A CA 1
ATOM 2667 C C . PHE A 1 350 ? 34.459 -15.381 -37.931 1.00 77.69 350 PHE A C 1
ATOM 2669 O O . PHE A 1 350 ? 34.797 -15.449 -39.110 1.00 77.69 350 PHE A O 1
ATOM 2676 N N . LEU A 1 351 ? 33.618 -16.260 -37.373 1.00 74.94 351 LEU A N 1
ATOM 2677 C CA . LEU A 1 351 ? 33.037 -17.399 -38.096 1.00 74.94 351 LEU A CA 1
ATOM 2678 C C . LEU A 1 351 ? 32.212 -16.973 -39.310 1.00 74.94 351 LEU A C 1
ATOM 2680 O O . LEU A 1 351 ? 32.435 -17.480 -40.405 1.00 74.94 351 LEU A O 1
ATOM 2684 N N . LYS A 1 352 ? 31.300 -16.007 -39.153 1.00 77.75 352 LYS A N 1
ATOM 2685 C CA . LYS A 1 352 ? 30.472 -15.501 -40.259 1.00 77.75 352 LYS A CA 1
ATOM 2686 C C . LYS A 1 352 ? 31.330 -14.919 -41.387 1.00 77.75 352 LYS A C 1
ATOM 2688 O O . LYS A 1 352 ? 31.087 -15.187 -42.561 1.00 77.75 352 LYS A O 1
ATOM 2693 N N . THR A 1 353 ? 32.361 -14.151 -41.040 1.00 75.50 353 THR A N 1
ATOM 2694 C CA . THR A 1 353 ? 33.293 -13.551 -42.007 1.00 75.50 353 THR A CA 1
ATOM 2695 C C . THR A 1 353 ? 34.157 -14.617 -42.677 1.00 75.50 353 THR A C 1
ATOM 2697 O O . THR A 1 353 ? 34.365 -14.563 -43.888 1.00 75.50 353 THR A O 1
ATOM 2700 N N . ALA A 1 354 ? 34.632 -15.602 -41.910 1.00 72.06 354 ALA A N 1
ATOM 2701 C CA . ALA A 1 354 ? 35.385 -16.738 -42.418 1.00 72.06 354 ALA A CA 1
ATOM 2702 C C . ALA A 1 354 ? 34.540 -17.573 -43.386 1.00 72.06 354 ALA A C 1
ATOM 2704 O O . ALA A 1 354 ? 35.023 -17.874 -44.466 1.00 72.06 354 ALA A O 1
ATOM 2705 N N . GLN A 1 355 ? 33.272 -17.848 -43.071 1.00 72.12 355 GLN A N 1
ATOM 2706 C CA . GLN A 1 355 ? 32.338 -18.583 -43.930 1.00 72.12 355 GLN A CA 1
ATOM 2707 C C . GLN A 1 355 ? 32.069 -17.853 -45.255 1.00 72.12 355 GLN A C 1
ATOM 2709 O O . GLN A 1 355 ? 32.132 -18.459 -46.324 1.00 72.12 355 GLN A O 1
ATOM 2714 N N . VAL A 1 356 ? 31.832 -16.535 -45.211 1.00 73.00 356 VAL A N 1
ATOM 2715 C CA . VAL A 1 356 ? 31.657 -15.717 -46.427 1.00 73.00 356 VAL A CA 1
ATOM 2716 C C . VAL A 1 356 ? 32.936 -15.703 -47.276 1.00 73.00 356 VAL A C 1
ATOM 2718 O O . VAL A 1 356 ? 32.853 -15.754 -48.501 1.00 73.00 356 VAL A O 1
ATOM 2721 N N . ARG A 1 357 ? 34.122 -15.684 -46.650 1.00 65.88 357 ARG A N 1
ATOM 2722 C CA . ARG A 1 357 ? 35.424 -15.717 -47.345 1.00 65.88 357 ARG A CA 1
ATOM 2723 C C . ARG A 1 357 ? 35.836 -17.107 -47.829 1.00 65.88 357 ARG A C 1
ATOM 2725 O O . ARG A 1 357 ? 36.525 -17.207 -48.837 1.00 65.88 357 ARG A O 1
ATOM 2732 N N . GLN A 1 358 ? 35.401 -18.177 -47.170 1.00 61.06 358 GLN A N 1
ATOM 2733 C CA . GLN A 1 358 ? 35.627 -19.556 -47.611 1.00 61.06 358 GLN A CA 1
ATOM 2734 C C . GLN A 1 358 ? 34.933 -19.814 -48.953 1.00 61.06 358 GLN A C 1
ATOM 2736 O O . GLN A 1 358 ? 35.506 -20.461 -49.826 1.00 61.06 358 GLN A O 1
ATOM 2741 N N . ASN A 1 359 ? 33.769 -19.191 -49.162 1.00 57.75 359 ASN A N 1
ATOM 2742 C CA . ASN A 1 359 ? 33.082 -19.149 -50.454 1.00 57.75 359 ASN A CA 1
ATOM 2743 C C . ASN A 1 359 ? 33.811 -18.296 -51.519 1.00 57.75 359 ASN A C 1
ATOM 2745 O O . ASN A 1 359 ? 33.439 -18.350 -52.686 1.00 57.75 359 ASN A O 1
ATOM 2749 N N . ALA A 1 360 ? 34.840 -17.524 -51.144 1.00 56.31 360 ALA A N 1
ATOM 2750 C CA . ALA A 1 360 ? 35.567 -16.581 -52.003 1.00 56.31 360 ALA A CA 1
ATOM 2751 C C . ALA A 1 360 ? 37.069 -16.910 -52.193 1.00 56.31 360 ALA A C 1
ATOM 2753 O O . ALA A 1 360 ? 37.819 -16.067 -52.669 1.00 56.31 360 ALA A O 1
ATOM 2754 N N . ALA A 1 361 ? 37.491 -18.141 -51.887 1.00 52.72 361 ALA A N 1
ATOM 2755 C CA . ALA A 1 361 ? 38.860 -18.654 -52.020 1.00 52.72 361 ALA A CA 1
ATOM 2756 C C . ALA A 1 361 ? 39.928 -18.024 -51.090 1.00 52.72 361 ALA A C 1
ATOM 2758 O O . ALA A 1 361 ? 40.531 -16.989 -51.357 1.00 52.72 361 ALA A O 1
ATOM 2759 N N . SER A 1 362 ? 40.286 -18.826 -50.082 1.00 56.47 362 SER A N 1
ATOM 2760 C CA . SER A 1 362 ? 41.557 -18.867 -49.341 1.00 56.47 362 SER A CA 1
ATOM 2761 C C . SER A 1 362 ? 41.896 -17.756 -48.330 1.00 56.47 362 SER A C 1
ATOM 2763 O O . SER A 1 362 ? 41.722 -16.564 -48.549 1.00 56.47 362 SER A O 1
ATOM 2765 N N . ILE A 1 363 ? 42.507 -18.228 -47.235 1.00 51.72 363 ILE A N 1
ATOM 2766 C CA . ILE A 1 363 ? 43.160 -17.509 -46.131 1.00 51.72 363 ILE A CA 1
ATOM 2767 C C . ILE A 1 363 ? 42.204 -17.038 -45.022 1.00 51.72 363 ILE A C 1
ATOM 2769 O O . ILE A 1 363 ? 41.827 -15.873 -44.904 1.00 51.72 363 ILE A O 1
ATOM 2773 N N . CYS A 1 364 ? 41.901 -17.969 -44.115 1.00 51.69 364 CYS A N 1
ATOM 2774 C CA . CYS A 1 364 ? 41.646 -17.641 -42.717 1.00 51.69 364 CYS A CA 1
ATOM 2775 C C . CYS A 1 364 ? 42.702 -18.364 -41.869 1.00 51.69 364 CYS A C 1
ATOM 2777 O O . CYS A 1 364 ? 42.824 -19.582 -41.945 1.00 51.69 364 CYS A O 1
ATOM 2779 N N . THR A 1 365 ? 43.514 -17.612 -41.125 1.00 54.66 365 THR A N 1
ATOM 2780 C CA . THR A 1 365 ? 44.653 -18.115 -40.332 1.00 54.66 365 THR A CA 1
ATOM 2781 C C . THR A 1 365 ? 44.255 -18.742 -38.993 1.00 54.66 365 THR A C 1
ATOM 2783 O O . THR A 1 365 ? 45.115 -19.303 -38.321 1.00 54.66 365 THR A O 1
ATOM 2786 N N . ARG A 1 366 ? 42.976 -18.682 -38.598 1.00 62.09 366 ARG A N 1
ATOM 2787 C CA . ARG A 1 366 ? 42.440 -19.469 -37.475 1.00 62.09 366 ARG A CA 1
ATOM 2788 C C . ARG A 1 366 ? 41.534 -20.563 -38.018 1.00 62.09 366 ARG A C 1
ATOM 2790 O O . ARG A 1 366 ? 40.676 -20.277 -38.855 1.00 62.09 366 ARG A O 1
ATOM 2797 N N . SER A 1 367 ? 41.718 -21.791 -37.534 1.00 70.69 367 SER A N 1
ATOM 2798 C CA . SER A 1 367 ? 40.823 -22.896 -37.870 1.00 70.69 367 SER A CA 1
ATOM 2799 C C . SER A 1 367 ? 39.432 -22.614 -37.299 1.00 70.69 367 SER A C 1
ATOM 2801 O O . SER A 1 367 ? 39.305 -22.100 -36.187 1.00 70.69 367 SER A O 1
ATOM 2803 N N . VAL A 1 368 ? 38.379 -22.970 -38.037 1.00 70.75 368 VAL A N 1
ATOM 2804 C CA . VAL A 1 368 ? 36.990 -22.951 -37.537 1.00 70.75 368 VAL A CA 1
ATOM 2805 C C . VAL A 1 368 ? 36.880 -23.734 -36.221 1.00 70.75 368 VAL A C 1
ATOM 2807 O O . VAL A 1 368 ? 36.165 -23.319 -35.312 1.00 70.75 368 VAL A O 1
ATOM 2810 N N . GLU A 1 369 ? 37.660 -24.808 -36.082 1.00 75.62 369 GLU A N 1
ATOM 2811 C CA . GLU A 1 369 ? 37.752 -25.619 -34.863 1.00 75.62 369 GLU A CA 1
ATOM 2812 C C . GLU A 1 369 ? 38.283 -24.832 -33.659 1.00 75.62 369 GLU A C 1
ATOM 2814 O O . GLU A 1 369 ? 37.804 -25.026 -32.544 1.00 75.62 369 GLU A O 1
ATOM 2819 N N . ASP A 1 370 ? 39.226 -23.907 -33.863 1.00 79.12 370 ASP A N 1
ATOM 2820 C CA . ASP A 1 370 ? 39.770 -23.087 -32.775 1.00 79.12 370 ASP A CA 1
ATOM 2821 C C . ASP A 1 370 ? 38.738 -22.085 -32.256 1.00 79.12 370 ASP A C 1
ATOM 2823 O O . ASP A 1 370 ? 38.707 -21.783 -31.063 1.00 79.12 370 ASP A O 1
ATOM 2827 N N . VAL A 1 371 ? 37.874 -21.583 -33.139 1.00 78.12 371 VAL A N 1
ATOM 2828 C CA . VAL A 1 371 ? 36.805 -20.653 -32.765 1.00 78.12 371 VAL A CA 1
ATOM 2829 C C . VAL A 1 371 ? 35.676 -21.384 -32.044 1.00 78.12 371 VAL A C 1
ATOM 2831 O O . VAL A 1 371 ? 35.171 -20.894 -31.038 1.00 78.12 371 VAL A O 1
ATOM 2834 N N . ILE A 1 372 ? 35.322 -22.588 -32.508 1.00 77.38 372 ILE A N 1
ATOM 2835 C CA . ILE A 1 372 ? 34.370 -23.461 -31.810 1.00 77.38 372 ILE A CA 1
ATOM 2836 C C . ILE A 1 372 ? 34.885 -23.789 -30.404 1.00 77.38 372 ILE A C 1
ATOM 2838 O O . ILE A 1 372 ? 34.130 -23.650 -29.444 1.00 77.38 372 ILE A O 1
ATOM 2842 N N . ARG A 1 373 ? 36.170 -24.145 -30.265 1.0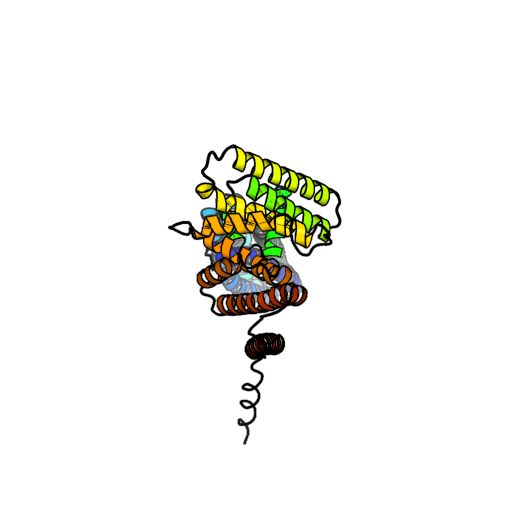0 83.50 373 ARG A N 1
ATOM 2843 C CA . ARG A 1 373 ? 36.794 -24.416 -28.961 1.00 83.50 373 ARG A CA 1
ATOM 2844 C C . ARG A 1 373 ? 36.719 -23.199 -28.035 1.00 83.50 373 ARG A C 1
ATOM 2846 O O . ARG A 1 373 ? 36.287 -23.329 -26.899 1.00 83.50 373 ARG A O 1
ATOM 2853 N N . ARG A 1 374 ? 37.030 -21.999 -28.537 1.00 81.75 374 ARG A N 1
ATOM 2854 C CA . ARG A 1 374 ? 36.906 -20.751 -27.759 1.00 81.75 374 ARG A CA 1
ATOM 2855 C C . ARG A 1 374 ? 35.476 -20.457 -27.314 1.00 81.75 374 ARG A C 1
ATOM 2857 O O . ARG A 1 374 ? 35.278 -20.017 -26.188 1.00 81.75 374 ARG A O 1
ATOM 2864 N N . LEU A 1 375 ? 34.482 -20.690 -28.172 1.00 81.19 375 LEU A N 1
ATOM 2865 C CA . LEU A 1 375 ? 33.075 -20.533 -27.796 1.00 81.19 375 LEU A CA 1
ATOM 2866 C C . LEU A 1 375 ? 32.676 -21.527 -26.698 1.00 81.19 375 LEU A C 1
ATOM 2868 O O . LEU A 1 375 ? 31.987 -21.139 -25.760 1.00 81.19 375 LEU A O 1
ATOM 2872 N N . GLN A 1 376 ? 33.136 -22.778 -26.786 1.00 83.12 376 GLN A N 1
ATOM 2873 C CA . GLN A 1 376 ? 32.919 -23.787 -25.745 1.00 83.12 376 GLN A CA 1
ATOM 2874 C C . GLN A 1 376 ? 33.575 -23.381 -24.421 1.00 83.12 376 GLN A C 1
ATOM 2876 O O . GLN A 1 376 ? 32.918 -23.443 -23.386 1.00 83.12 376 GLN A O 1
ATOM 2881 N N . ASP A 1 377 ? 34.817 -22.896 -24.458 1.00 85.19 377 ASP A N 1
ATOM 2882 C CA . ASP A 1 377 ? 35.538 -22.428 -23.270 1.00 85.19 377 ASP A CA 1
ATOM 2883 C C . ASP A 1 377 ? 34.834 -21.230 -22.612 1.00 85.19 377 ASP A C 1
ATOM 2885 O O . ASP A 1 377 ? 34.697 -21.184 -21.389 1.00 85.19 377 ASP A O 1
ATOM 2889 N N . LEU A 1 378 ? 34.346 -20.273 -23.413 1.00 83.38 378 LEU A N 1
ATOM 2890 C CA . LEU A 1 378 ? 33.580 -19.122 -22.924 1.00 83.38 378 LEU A CA 1
ATOM 2891 C C . LEU A 1 378 ? 32.283 -19.566 -22.235 1.00 83.38 378 LEU A C 1
ATOM 2893 O O . LEU A 1 378 ? 31.985 -19.090 -21.140 1.00 83.38 378 LEU A O 1
ATOM 2897 N N . VAL A 1 379 ? 31.521 -20.475 -22.855 1.00 82.25 379 VAL A N 1
ATOM 2898 C CA . VAL A 1 379 ? 30.267 -20.998 -22.286 1.00 82.25 379 VAL A CA 1
ATOM 2899 C C . VAL A 1 379 ? 30.539 -21.768 -20.996 1.00 82.25 379 VAL A C 1
ATOM 2901 O O . VAL A 1 379 ? 29.900 -21.490 -19.987 1.00 82.25 379 VAL A O 1
ATOM 2904 N N . PHE A 1 380 ? 31.525 -22.667 -20.998 1.00 83.44 380 PHE A N 1
ATOM 2905 C CA . PHE A 1 380 ? 31.902 -23.455 -19.823 1.00 83.44 380 PHE A CA 1
ATOM 2906 C C . PHE A 1 380 ? 32.356 -22.570 -18.654 1.00 83.44 380 PHE A C 1
ATOM 2908 O O . PHE A 1 380 ? 31.987 -22.798 -17.501 1.00 83.44 380 PHE A O 1
ATOM 2915 N N . THR A 1 381 ? 33.125 -21.521 -18.954 1.00 83.00 381 THR A N 1
ATOM 2916 C CA . THR A 1 381 ? 33.566 -20.541 -17.957 1.00 83.00 381 THR A CA 1
ATOM 2917 C C . THR A 1 381 ? 32.366 -19.848 -17.317 1.00 83.00 381 THR A C 1
ATOM 2919 O O . THR A 1 381 ? 32.279 -19.792 -16.092 1.00 83.00 381 THR A O 1
ATOM 2922 N N . GLU A 1 382 ? 31.403 -19.374 -18.110 1.00 80.31 382 GLU A N 1
ATOM 2923 C CA . GLU A 1 382 ? 30.211 -18.716 -17.566 1.00 80.31 382 GLU A CA 1
ATOM 2924 C C . GLU A 1 382 ? 29.313 -19.697 -16.791 1.00 80.31 382 GLU A C 1
ATOM 2926 O O . GLU A 1 382 ? 28.866 -19.367 -15.695 1.00 80.31 382 GLU A O 1
ATOM 2931 N N . GLU A 1 383 ? 29.113 -20.927 -17.279 1.00 78.62 383 GLU A N 1
ATOM 2932 C CA . GLU A 1 383 ? 28.370 -21.981 -16.566 1.00 78.62 383 GLU A CA 1
ATOM 2933 C C . GLU A 1 383 ? 28.960 -22.278 -15.181 1.00 78.62 383 GLU A C 1
ATOM 2935 O O . GLU A 1 383 ? 28.215 -22.410 -14.208 1.00 78.62 383 GLU A O 1
ATOM 2940 N N . SER A 1 384 ? 30.292 -22.309 -15.060 1.00 81.06 384 SER A N 1
ATOM 2941 C CA . SER A 1 384 ? 30.970 -22.550 -13.780 1.00 81.06 384 SER A CA 1
ATOM 2942 C C . SER A 1 384 ? 30.705 -21.457 -12.736 1.00 81.06 384 SER A C 1
ATOM 2944 O O . SER A 1 384 ? 30.697 -21.740 -11.540 1.00 81.06 384 SER A O 1
ATOM 2946 N N . TYR A 1 385 ? 30.422 -20.225 -13.176 1.00 77.75 385 TYR A N 1
ATOM 2947 C CA . TYR A 1 385 ? 30.050 -19.118 -12.295 1.00 77.75 385 TYR A CA 1
ATOM 2948 C C . TYR A 1 385 ? 28.583 -19.151 -11.845 1.00 77.75 385 TYR A C 1
ATOM 2950 O O . TYR A 1 385 ? 28.263 -18.551 -10.818 1.00 77.75 385 TYR A O 1
ATOM 2958 N N . TRP A 1 386 ? 27.693 -19.805 -12.600 1.00 71.62 386 TRP A N 1
ATOM 2959 C CA . TRP A 1 386 ? 26.266 -19.936 -12.262 1.00 71.62 386 TRP A CA 1
ATOM 2960 C C . TRP A 1 386 ? 25.922 -21.258 -11.578 1.00 71.62 386 TRP A C 1
ATOM 2962 O O . TRP A 1 386 ? 24.822 -21.393 -11.035 1.00 71.62 386 TRP A O 1
ATOM 2972 N N . ALA A 1 387 ? 26.840 -22.226 -11.586 1.00 71.62 387 ALA A N 1
ATOM 2973 C CA . ALA A 1 387 ? 26.686 -23.462 -10.843 1.00 71.62 387 ALA A CA 1
ATOM 2974 C C . ALA A 1 387 ? 26.449 -23.132 -9.357 1.00 71.62 387 ALA A C 1
ATOM 2976 O O . ALA A 1 387 ? 27.222 -22.378 -8.757 1.00 71.62 387 ALA A O 1
ATOM 2977 N N . PRO A 1 388 ? 25.369 -23.645 -8.741 1.00 51.69 388 PRO A N 1
ATOM 2978 C CA . PRO A 1 388 ? 25.104 -23.362 -7.344 1.00 51.69 388 PRO A CA 1
ATOM 2979 C C . PRO A 1 388 ? 26.273 -23.892 -6.509 1.00 51.69 388 PRO A C 1
ATOM 2981 O O . PRO A 1 388 ? 26.774 -24.989 -6.756 1.00 51.69 388 PRO A O 1
ATOM 2984 N N . ILE A 1 389 ? 26.701 -23.119 -5.507 1.00 53.28 389 ILE A N 1
ATOM 2985 C CA . ILE A 1 389 ? 27.640 -23.572 -4.474 1.00 53.28 389 ILE A CA 1
ATOM 2986 C C . ILE A 1 389 ? 26.907 -24.636 -3.639 1.00 53.28 389 ILE A C 1
ATOM 2988 O O . ILE A 1 389 ? 26.429 -24.385 -2.539 1.00 53.28 389 ILE A O 1
ATOM 2992 N N . THR A 1 390 ? 26.729 -25.832 -4.191 1.00 47.88 390 THR A N 1
ATOM 2993 C CA . THR A 1 390 ? 26.091 -26.979 -3.532 1.00 47.88 390 THR A CA 1
ATOM 2994 C C . THR A 1 390 ? 27.095 -27.822 -2.745 1.00 47.88 390 THR A C 1
ATOM 2996 O O . THR A 1 390 ? 26.753 -28.920 -2.321 1.00 47.88 390 THR A O 1
ATOM 2999 N N . GLY A 1 391 ? 28.321 -27.328 -2.535 1.00 49.88 391 GLY A N 1
ATOM 3000 C CA . GLY A 1 391 ? 29.391 -28.051 -1.838 1.00 49.88 391 GLY A CA 1
ATOM 3001 C C . GLY A 1 391 ? 29.426 -27.862 -0.318 1.00 49.88 391 GLY A C 1
ATOM 3002 O O . GLY A 1 391 ? 29.508 -28.845 0.406 1.00 49.88 391 GLY A O 1
ATOM 3003 N N . ASP A 1 392 ? 29.288 -26.634 0.194 1.00 44.19 392 ASP A N 1
ATOM 3004 C CA . ASP A 1 392 ? 29.797 -26.337 1.551 1.00 44.19 392 ASP A CA 1
ATOM 3005 C C . ASP A 1 392 ? 28.762 -26.322 2.691 1.00 44.19 392 ASP A C 1
ATOM 3007 O O . ASP A 1 392 ? 29.133 -26.221 3.858 1.00 44.19 392 ASP A O 1
ATOM 3011 N N . MET A 1 393 ? 27.458 -26.467 2.422 1.00 41.75 393 MET A N 1
ATOM 3012 C CA . MET A 1 393 ? 26.448 -26.532 3.503 1.00 41.75 393 MET A CA 1
ATOM 3013 C C . MET A 1 393 ? 26.062 -27.954 3.942 1.00 41.75 393 MET A C 1
ATOM 3015 O O . MET A 1 393 ? 25.319 -28.106 4.915 1.00 41.75 393 MET A O 1
ATOM 3019 N N . ALA A 1 394 ? 26.550 -29.000 3.269 1.00 42.69 394 ALA A N 1
ATOM 3020 C CA . ALA A 1 394 ? 26.221 -30.385 3.620 1.00 42.69 394 ALA A CA 1
ATOM 3021 C C . ALA A 1 394 ? 27.162 -30.998 4.678 1.00 42.69 394 ALA A C 1
ATOM 3023 O O . ALA A 1 394 ? 26.742 -31.906 5.397 1.00 42.69 394 ALA A O 1
ATOM 3024 N N . GLU A 1 395 ? 28.389 -30.489 4.835 1.00 43.50 395 GLU A N 1
ATOM 3025 C CA . GLU A 1 395 ? 29.374 -31.046 5.780 1.00 43.50 395 GLU A CA 1
ATOM 3026 C C . GLU A 1 395 ? 29.296 -30.446 7.194 1.00 43.50 395 GLU A C 1
ATOM 3028 O O . GLU A 1 395 ? 29.523 -31.152 8.172 1.00 43.50 395 GLU A O 1
ATOM 3033 N N . SER A 1 396 ? 28.804 -29.213 7.366 1.00 43.53 396 SER A N 1
ATOM 3034 C CA . SER A 1 396 ? 28.668 -28.596 8.703 1.00 43.53 396 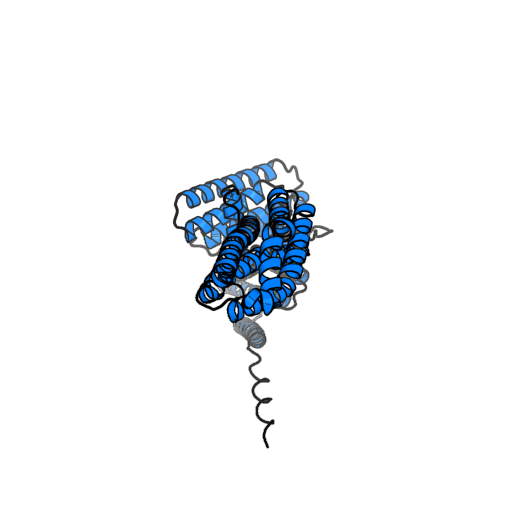SER A CA 1
ATOM 3035 C C . SER A 1 396 ? 27.522 -29.164 9.568 1.00 43.53 396 SER A C 1
ATOM 3037 O O . SER A 1 396 ? 27.363 -28.747 10.716 1.00 43.53 396 SER A O 1
ATOM 3039 N N . ARG A 1 397 ? 26.703 -30.101 9.063 1.00 45.06 397 ARG A N 1
ATOM 3040 C CA . ARG A 1 397 ? 25.621 -30.755 9.836 1.00 45.06 397 ARG A CA 1
ATOM 3041 C C . ARG A 1 397 ? 25.945 -32.174 10.314 1.00 45.06 397 ARG A C 1
ATOM 3043 O O . ARG A 1 397 ? 25.078 -32.779 10.941 1.00 45.06 397 ARG A O 1
ATOM 3050 N N . ARG A 1 398 ? 27.145 -32.711 10.050 1.00 48.09 398 ARG A N 1
ATOM 3051 C CA . ARG A 1 398 ? 27.519 -34.077 10.478 1.00 48.09 398 ARG A CA 1
ATOM 3052 C C . ARG A 1 398 ? 28.434 -34.175 11.701 1.00 48.09 398 ARG A C 1
ATOM 3054 O O . ARG A 1 398 ? 28.427 -35.232 12.317 1.00 48.09 398 ARG A O 1
ATOM 3061 N N . ASP A 1 399 ? 29.072 -33.093 12.145 1.00 44.25 399 ASP A N 1
ATOM 3062 C CA . ASP A 1 399 ? 30.059 -33.159 13.244 1.00 44.25 399 ASP A CA 1
ATOM 3063 C C . ASP A 1 399 ? 29.559 -32.606 14.594 1.00 44.25 399 ASP A C 1
ATOM 3065 O O . ASP A 1 399 ? 30.329 -32.119 15.416 1.00 44.25 399 ASP A O 1
ATOM 3069 N N . GLY A 1 400 ? 28.247 -32.675 14.846 1.00 44.62 400 GLY A N 1
ATOM 3070 C CA . GLY A 1 400 ? 27.610 -32.114 16.046 1.00 44.62 400 GLY A CA 1
ATOM 3071 C C . GLY A 1 400 ? 26.949 -33.113 16.997 1.00 44.62 400 GLY A C 1
ATOM 3072 O O . GLY A 1 400 ? 26.156 -32.683 17.828 1.00 44.62 400 GLY A O 1
ATOM 3073 N N . THR A 1 401 ? 27.216 -34.416 16.876 1.00 46.09 401 THR A N 1
ATOM 3074 C CA . THR A 1 401 ? 26.782 -35.430 17.854 1.00 46.09 401 THR A CA 1
ATOM 3075 C C . THR A 1 401 ? 27.773 -36.588 17.903 1.00 46.09 401 THR A C 1
ATOM 3077 O O . THR A 1 401 ? 27.704 -37.491 17.069 1.00 46.09 401 THR A O 1
ATOM 3080 N N . ASN A 1 402 ? 28.671 -36.544 18.886 1.00 40.88 402 ASN A N 1
ATOM 3081 C CA . ASN A 1 402 ? 29.076 -37.680 19.717 1.00 40.88 402 ASN A CA 1
ATOM 3082 C C . ASN A 1 402 ? 29.739 -37.164 20.992 1.00 40.88 402 ASN A C 1
ATOM 3084 O O . ASN A 1 402 ? 30.677 -36.346 20.868 1.00 40.88 402 ASN A O 1
#

Organism: NCBI:txid1507870

Solvent-accessible surface area (backbone atoms only — not comparable to full-atom values): 21617 Å² total; per-residue (Å²): 132,60,68,70,57,54,30,48,67,45,22,28,55,40,15,43,50,52,12,47,54,36,38,48,44,45,67,72,48,53,62,72,36,59,86,40,56,38,84,56,30,23,44,54,47,44,52,54,51,55,54,45,51,69,54,47,52,59,49,50,51,54,23,28,51,26,18,46,50,46,22,68,75,34,72,95,51,18,68,45,24,44,51,23,19,49,38,47,51,50,45,52,59,44,42,67,67,68,44,36,64,49,52,50,51,40,45,51,48,46,73,30,72,71,52,64,69,40,89,64,40,46,61,54,45,39,51,41,52,52,52,48,34,55,54,33,42,54,48,11,47,36,18,34,51,24,15,54,49,40,42,59,74,77,41,89,44,92,83,48,54,72,66,57,50,39,49,49,52,41,45,60,58,43,75,73,66,84,55,72,72,48,65,66,68,59,60,66,74,47,73,88,40,69,27,33,54,25,14,50,48,14,33,28,25,40,53,45,20,70,75,70,68,43,68,69,32,44,54,48,12,52,52,23,44,54,50,15,54,53,38,47,50,49,53,59,72,70,39,90,76,52,60,80,82,47,30,59,55,51,39,52,18,49,54,32,45,34,48,34,40,69,77,70,41,94,62,99,55,100,65,46,96,49,52,70,56,52,54,53,33,48,57,54,56,71,67,43,93,70,73,48,75,62,50,54,47,50,46,58,21,45,44,64,57,52,54,56,46,31,72,75,64,52,52,71,88,53,40,65,57,41,46,55,48,21,62,72,66,73,41,69,64,52,36,48,53,36,48,53,52,38,51,49,35,50,51,53,38,51,50,54,52,45,55,61,40,61,78,65,67,76,89,67,97,65,56,72,66,58,52,53,49,49,51,50,51,54,50,52,54,53,49,65,73,68,52,73,86,80,68,75,77,70,63,81,74,68,83,81,79,133

InterPro domains:
  IPR013901 Anthrone oxygenase [PF08592] (45-148)

Mean predicted aligned error: 17.24 Å

Sequence (402 aa):
MDLPLAAQMLAIPSGFILGSYNAVFSQNVIPHLYNQPASVSTPIFAKVFNIGALTIAPMASTAIIAHAYLAYTQPMKRQYYTTAAVLTALSLPLTSVVMKPGINRLIEISKSNELLAKPGIDAEAVTFLKAWVTQNYFRGSLHLVAGFLGLPVLAPPPLWSLEDRVLTRFTARWATGNTCLGSYDVYRSTTSNDAVLSAVRAVAYADLAVVEGYDDFATKAVKSYLATLQSIQRLLNGSEGDLVGISSDLLAAVLALDTLEILYIRRPTPLGIHTGAVVRLLQIEMRKSSMHPKSTMLIRAAAPRIQARQLLCIDADLSDCIRSCAQISQDLTDVRVANFICDVCHELRFLKTAQVRQNAASICTRSVEDVIRRLQDLVFTEESYWAPITGDMAESRRDGTN